Protein AF-0000000069440715 (afdb_homodimer)

Sequence (664 aa):
MPESIRWGIVGPGRIAGNVARDFPLTPRAELAAVASRSLPRAQDFAGAHQIPRAYGSYRELLADPDIDAVYIATPHPQHRQTAIAALTAGKAILVEKTFTATVSGAQEVIDIARARGVFAMEAMWTRFQPAIVAAKDLVDDGAIGEVRQVQADLGVDRPFDREDRLFNPALGGGALLDLGVYVVSLAQYFLGDPAAVVAHGSLFPTGVDAEAGLLLRYDDGRTATLLCSLLHHTPGQARIFGTEGWIDILPRFHHPREIVLHRKGAAPEPMVRPPVGGGYSHELAEVTECLLNGRAQSSVMPLADTLAVQRVLNTACEQLGVDHTEDPADLDMPESIRWGIVGPGRIAGNVARDFPLTPRAELAAVASRSLPRAQDFAGAHQIPRAYGSYRELLADPDIDAVYIATPHPQHRQTAIAALTAGKAILVEKTFTATVSGAQEVIDIARARGVFAMEAMWTRFQPAIVAAKDLVDDGAIGEVRQVQADLGVDRPFDREDRLFNPALGGGALLDLGVYVVSLAQYFLGDPAAVVAHGSLFPTGVDAEAGLLLRYDDGRTATLLCSLLHHTPGQARIFGTEGWIDILPRFHHPREIVLHRKG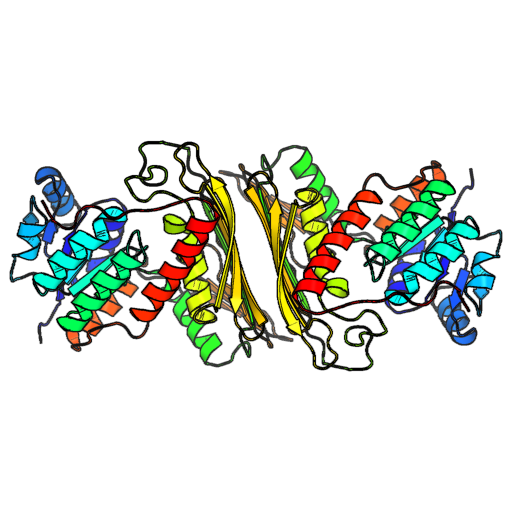AAPEPMVRPPVGGGYSHELAEVTECLLNGRAQSSVMPLADTLAVQRVLNTACEQLGVDHTEDPADLD

Organism: Mycobacteroides abscessus (strain ATCC 19977 / DSM 44196 / CCUG 20993 / CIP 104536 / JCM 13569 / NCTC 13031 / TMC 1543 / L948) (NCBI:txid561007)

Radius of gyration: 28.81 Å; Cα contacts (8 Å, |Δi|>4): 1707; chains: 2; bounding box: 45×90×58 Å

Secondary structure (DSSP, 8-state):
--SSEEEEEES-SHHHHHHHTTGGGSTTEEEEEEE-SSHHHHHHHHHHHT-SEEESSHHHHHH-TT--EEEE-S-HHHHHHHHHHHHHTT-EEEEESS--SSHHHHHHHHHHHHHHT--EEEE-GGGGSHHHHHHHHHHHTTTTSSEEEEEEEEE------TTSTTT-GGGT-SHIIIIIHHHHHHHHHHH-S-SEEEEEEEE-TTSSEEEEEEEEE-TTS-EEEEEEESSS-----EEEEETTEEEEEPSSTTS-SEEEEEETTS--EEEE-PPSTTTTHHHHHHHHHHHHTT-SS-SSS-HHHHHHHHHHHHHHHHHTT----PPPSS--/--SSEEEEEES-SHHHHHHHTTGGGSTTEEEEEEE-SSHHHHHHHHHHHT-SEEESSHHHHHH-TT--EEEE-S-HHHHHHHHHHHHHTT-EEEEESS--SSHHHHHHHHHHHHHHT--EEEE-GGGGSHHHHHHHHHHHTTTTSSEEEEEEEEE------TTSTTT-GGGT-SHIIIIIHHHHHHHHHHH-S-SEEEEEEEE-TTSSEEEEEEEEE-TTS-EEEEEEESSS-----EEEEETTEEEEEPSSTTS-SEEEEEETTS--EEEE-PPSTTTTHHHHHHHHHHHHTT-SS-SSS-HHHHHHHHHHHHHHHHHHT----PPPSS--

Structure (mmCIF, N/CA/C/O backbone):
data_AF-0000000069440715-model_v1
#
loop_
_entity.id
_entity.type
_entity.pdbx_description
1 polymer Oxidoreductase
#
loop_
_atom_site.group_PDB
_atom_site.id
_atom_site.type_symbol
_atom_site.label_atom_id
_atom_site.label_alt_id
_atom_site.label_comp_id
_atom_site.label_asym_id
_atom_site.label_entity_id
_atom_site.label_seq_id
_atom_site.pdbx_PDB_ins_code
_atom_site.Cartn_x
_atom_site.Cartn_y
_atom_site.Cartn_z
_atom_site.occupancy
_atom_site.B_iso_or_equiv
_atom_site.auth_seq_id
_atom_site.auth_comp_id
_atom_site.auth_asym_id
_atom_site.auth_atom_id
_atom_site.pdbx_PDB_model_num
ATOM 1 N N . MET A 1 1 ? 17.703 -36.906 -25.516 1 56.72 1 MET A N 1
ATOM 2 C CA . MET A 1 1 ? 16.719 -36.031 -24.875 1 56.72 1 MET A CA 1
ATOM 3 C C . MET A 1 1 ? 15.461 -35.906 -25.734 1 56.72 1 MET A C 1
ATOM 5 O O . MET A 1 1 ? 15.547 -35.969 -26.969 1 56.72 1 MET A O 1
ATOM 9 N N . PRO A 1 2 ? 14.289 -36.188 -25.062 1 71.25 2 PRO A N 1
ATOM 10 C CA . PRO A 1 2 ? 13.102 -36.125 -25.922 1 71.25 2 PRO A CA 1
ATOM 11 C C . PRO A 1 2 ? 13 -34.812 -26.703 1 71.25 2 PRO A C 1
ATOM 13 O O . PRO A 1 2 ? 13.57 -33.812 -26.297 1 71.25 2 PRO A O 1
ATOM 16 N N . GLU A 1 3 ? 12.461 -34.875 -27.844 1 87.69 3 GLU A N 1
ATOM 17 C CA . GLU A 1 3 ? 12.266 -33.719 -28.734 1 87.69 3 GLU A CA 1
ATOM 18 C C . GLU A 1 3 ? 11.227 -32.781 -28.156 1 87.69 3 GLU A C 1
ATOM 20 O O . GLU A 1 3 ? 11.297 -31.562 -28.391 1 87.69 3 GLU A O 1
ATOM 25 N N . SER A 1 4 ? 10.352 -33.344 -27.391 1 95.31 4 SER A N 1
ATOM 26 C CA . SER A 1 4 ? 9.281 -32.562 -26.766 1 95.31 4 SER A CA 1
ATOM 27 C C . SER A 1 4 ? 8.914 -33.125 -25.406 1 95.31 4 SER A C 1
ATOM 29 O O . SER A 1 4 ? 9.289 -34.281 -25.078 1 95.31 4 SER A O 1
ATOM 31 N N . ILE A 1 5 ? 8.391 -32.344 -24.594 1 98.31 5 ILE A N 1
ATOM 32 C CA . ILE A 1 5 ? 7.867 -32.812 -23.312 1 98.31 5 ILE A CA 1
ATOM 33 C C . ILE A 1 5 ? 6.371 -33.062 -23.422 1 98.31 5 ILE A C 1
ATOM 35 O O . ILE A 1 5 ? 5.609 -32.219 -23.875 1 98.31 5 ILE A O 1
ATOM 39 N N . ARG A 1 6 ? 5.918 -34.25 -23.094 1 98.5 6 ARG A N 1
ATOM 40 C CA . ARG A 1 6 ? 4.508 -34.625 -23.125 1 98.5 6 ARG A CA 1
ATOM 41 C C . ARG A 1 6 ? 3.848 -34.375 -21.781 1 98.5 6 ARG A C 1
ATOM 43 O O . ARG A 1 6 ? 4.219 -34.969 -20.766 1 98.5 6 ARG A O 1
ATOM 50 N N . TRP A 1 7 ? 2.869 -33.5 -21.844 1 98.75 7 TRP A N 1
ATOM 51 C CA . TRP A 1 7 ? 2.227 -33 -20.625 1 98.75 7 TRP A CA 1
ATOM 52 C C . TRP A 1 7 ? 0.887 -33.688 -20.406 1 98.75 7 TRP A C 1
ATOM 54 O O . TRP A 1 7 ? 0.164 -34 -21.359 1 98.75 7 TRP A O 1
ATOM 64 N N . GLY A 1 8 ? 0.579 -33.906 -19.141 1 98.75 8 GLY A N 1
ATOM 65 C CA . GLY A 1 8 ? -0.774 -34.219 -18.703 1 98.75 8 GLY A CA 1
ATOM 66 C C . GLY A 1 8 ? -1.358 -33.125 -17.812 1 98.75 8 GLY A C 1
ATOM 67 O O . GLY A 1 8 ? -0.623 -32.438 -17.094 1 98.75 8 GLY A O 1
ATOM 68 N N . ILE A 1 9 ? -2.676 -32.969 -17.797 1 98.75 9 ILE A N 1
ATOM 69 C CA . ILE A 1 9 ? -3.379 -32.062 -16.891 1 98.75 9 ILE A CA 1
ATOM 70 C C . ILE A 1 9 ? -4.191 -32.875 -15.875 1 98.75 9 ILE A C 1
ATOM 72 O O . ILE A 1 9 ? -4.91 -33.812 -16.25 1 98.75 9 ILE A O 1
ATOM 76 N N . VAL A 1 10 ? -3.971 -32.5 -14.648 1 97.5 10 VAL A N 1
ATOM 77 C CA . VAL A 1 10 ? -4.785 -33.031 -13.562 1 97.5 10 VAL A CA 1
ATOM 78 C C . VAL A 1 10 ? -5.707 -31.953 -13.023 1 97.5 10 VAL A C 1
ATOM 80 O O . VAL A 1 10 ? -5.238 -30.922 -12.547 1 97.5 10 VAL A O 1
ATOM 83 N N . GLY A 1 11 ? -7.047 -32.188 -13 1 95.12 11 GLY A N 1
ATOM 84 C CA . GLY A 1 11 ? -8.008 -31.188 -12.57 1 95.12 11 GLY A CA 1
ATOM 85 C C . GLY A 1 11 ? -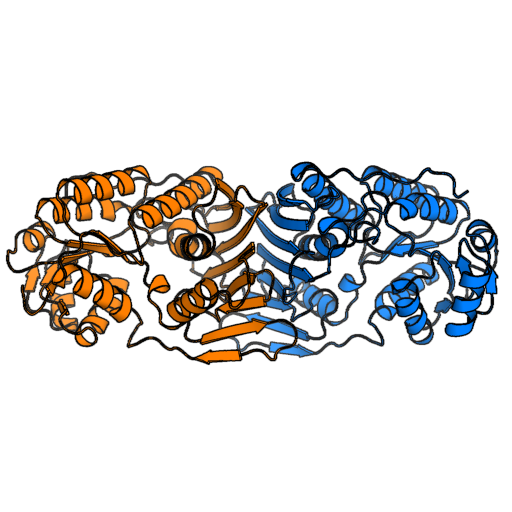8.422 -30.234 -13.68 1 95.12 11 GLY A C 1
ATOM 86 O O . GLY A 1 11 ? -8.047 -29.062 -13.68 1 95.12 11 GLY A O 1
ATOM 87 N N . PRO A 1 12 ? -9.305 -30.719 -14.617 1 95.06 12 PRO A N 1
ATOM 88 C CA . PRO A 1 12 ? -9.664 -29.938 -15.812 1 95.06 12 PRO A CA 1
ATOM 89 C C . PRO A 1 12 ? -10.734 -28.891 -15.531 1 95.06 12 PRO A C 1
ATOM 91 O O . PRO A 1 12 ? -11.805 -28.906 -16.141 1 95.06 12 PRO A O 1
ATOM 94 N N . GLY A 1 13 ? -10.352 -27.891 -14.727 1 93 13 GLY A N 1
ATOM 95 C CA . GLY A 1 13 ? -11.219 -26.75 -14.438 1 93 13 GLY A CA 1
ATOM 96 C C . GLY A 1 13 ? -10.953 -25.547 -15.312 1 93 13 GLY A C 1
ATOM 97 O O . GLY A 1 13 ? -10.375 -25.688 -16.391 1 93 13 GLY A O 1
ATOM 98 N N . ARG A 1 14 ? -11.516 -24.469 -14.945 1 91.88 14 ARG A N 1
ATOM 99 C CA . ARG A 1 14 ? -11.453 -23.234 -15.719 1 91.88 14 ARG A CA 1
ATOM 100 C C . ARG A 1 14 ? -10.016 -22.844 -16 1 91.88 14 ARG A C 1
ATOM 102 O O . ARG A 1 14 ? -9.648 -22.578 -17.156 1 91.88 14 ARG A O 1
ATOM 109 N N . ILE A 1 15 ? -9.203 -22.797 -14.977 1 95.31 15 ILE A N 1
ATOM 110 C CA . ILE A 1 15 ? -7.82 -22.375 -15.148 1 95.31 15 ILE A CA 1
ATOM 111 C C . ILE A 1 15 ? -7.086 -23.359 -16.047 1 95.31 15 ILE A C 1
ATOM 113 O O . ILE A 1 15 ? -6.246 -22.969 -16.859 1 95.31 15 ILE A O 1
ATOM 117 N N . ALA A 1 16 ? -7.355 -24.625 -15.875 1 97.56 16 ALA A N 1
ATOM 118 C CA . ALA A 1 16 ? -6.77 -25.641 -16.75 1 97.56 16 ALA A CA 1
ATOM 119 C C . ALA A 1 16 ? -7.117 -25.391 -18.203 1 97.56 16 ALA A C 1
ATOM 121 O O . ALA A 1 16 ? -6.289 -25.609 -19.094 1 97.56 16 ALA A O 1
ATOM 122 N N . GLY A 1 17 ? -8.383 -24.984 -18.438 1 97.88 17 GLY A N 1
ATOM 123 C CA . GLY A 1 17 ? -8.781 -24.625 -19.781 1 97.88 17 GLY A CA 1
ATOM 124 C C . GLY A 1 17 ? -7.961 -23.5 -20.359 1 97.88 17 GLY A C 1
ATOM 125 O O . GLY A 1 17 ? -7.535 -23.562 -21.516 1 97.88 17 GLY A O 1
ATOM 126 N N . ASN A 1 18 ? -7.723 -22.469 -19.578 1 97.56 18 ASN A N 1
ATOM 127 C CA . ASN A 1 18 ? -6.898 -21.344 -20 1 97.56 18 ASN A CA 1
ATOM 128 C C . ASN A 1 18 ? -5.477 -21.781 -20.344 1 97.56 18 ASN A C 1
ATOM 130 O O . ASN A 1 18 ? -4.918 -21.375 -21.359 1 97.56 18 ASN A O 1
ATOM 134 N N . VAL A 1 19 ? -4.949 -22.641 -19.531 1 98.44 19 VAL A N 1
ATOM 135 C CA . VAL A 1 19 ? -3.586 -23.125 -19.719 1 98.44 19 VAL A CA 1
ATOM 136 C C . VAL A 1 19 ? -3.514 -24.016 -20.953 1 98.44 19 VAL A C 1
ATOM 138 O O . VAL A 1 19 ? -2.578 -23.906 -21.75 1 98.44 19 VAL A O 1
ATOM 141 N N . ALA A 1 20 ? -4.5 -24.859 -21.125 1 98.56 20 ALA A N 1
ATOM 142 C CA . ALA A 1 20 ? -4.547 -25.75 -22.281 1 98.56 20 ALA A CA 1
ATOM 143 C C . ALA A 1 20 ? -4.484 -24.969 -23.594 1 98.56 20 ALA A C 1
ATOM 145 O O . ALA A 1 20 ? -3.814 -25.391 -24.531 1 98.56 20 ALA A O 1
ATOM 146 N N . ARG A 1 21 ? -5.082 -23.844 -23.609 1 98.19 21 ARG A N 1
ATOM 147 C CA . ARG A 1 21 ? -5.164 -23.047 -24.812 1 98.19 21 ARG A CA 1
ATOM 148 C C . ARG A 1 21 ? -3.797 -22.469 -25.188 1 98.19 21 ARG A C 1
ATOM 150 O O . ARG A 1 21 ? -3.578 -22.078 -26.328 1 98.19 21 ARG A O 1
ATOM 157 N N . ASP A 1 22 ? -2.869 -22.484 -24.219 1 98.12 22 ASP A N 1
ATOM 158 C CA . ASP A 1 22 ? -1.569 -21.859 -24.469 1 98.12 22 ASP A CA 1
ATOM 159 C C . ASP A 1 22 ? -0.527 -22.922 -24.844 1 98.12 22 ASP A C 1
ATOM 161 O O . ASP A 1 22 ? 0.582 -22.578 -25.266 1 98.12 22 ASP A O 1
ATOM 165 N N . PHE A 1 23 ? -0.828 -24.234 -24.781 1 97.88 23 PHE A N 1
ATOM 166 C CA . PHE A 1 23 ? 0.128 -25.281 -25.094 1 97.88 23 PHE A CA 1
ATOM 167 C C . PHE A 1 23 ? 0.566 -25.188 -26.562 1 97.88 23 PHE A C 1
ATOM 169 O O . PHE A 1 23 ? 1.758 -25.281 -26.859 1 97.88 23 PHE A O 1
ATOM 176 N N . PRO A 1 24 ? -0.39 -24.891 -27.5 1 97.31 24 PRO A N 1
ATOM 177 C CA . PRO A 1 24 ? 0.028 -24.781 -28.891 1 97.31 24 PRO A CA 1
ATOM 178 C C . PRO A 1 24 ? 1.002 -23.625 -29.125 1 97.31 24 PRO A C 1
ATOM 180 O O . PRO A 1 24 ? 1.698 -23.594 -30.156 1 97.31 24 PRO A O 1
ATOM 183 N N . LEU A 1 25 ? 1.066 -22.719 -28.188 1 97.94 25 LEU A N 1
ATOM 184 C CA . LEU A 1 25 ? 1.924 -21.547 -28.312 1 97.94 25 LEU A CA 1
ATOM 185 C C . LEU A 1 25 ? 3.277 -21.781 -27.656 1 97.94 25 LEU A C 1
ATOM 187 O O . LEU A 1 25 ? 4.148 -20.906 -27.672 1 97.94 25 LEU A O 1
ATOM 191 N N . THR A 1 26 ? 3.457 -22.969 -27.094 1 97.62 26 THR A N 1
ATOM 192 C CA . THR A 1 26 ? 4.676 -23.297 -26.359 1 97.62 26 THR A CA 1
ATOM 193 C C . THR A 1 26 ? 5.48 -24.359 -27.109 1 97.62 26 THR A C 1
ATOM 195 O O . THR A 1 26 ? 5.18 -25.547 -27.016 1 97.62 26 THR A O 1
ATOM 198 N N . PRO A 1 27 ? 6.523 -23.875 -27.75 1 96.12 27 PRO A N 1
ATOM 199 C CA . PRO A 1 27 ? 7.328 -24.844 -28.5 1 96.12 27 PRO A CA 1
ATOM 200 C C . PRO A 1 27 ? 7.809 -26.016 -27.641 1 96.12 27 PRO A C 1
ATOM 202 O O . PRO A 1 27 ? 8.195 -25.812 -26.484 1 96.12 27 PRO A O 1
ATOM 205 N N . ARG A 1 28 ? 7.723 -27.203 -28.125 1 97.62 28 ARG A N 1
ATOM 206 C CA . ARG A 1 28 ? 8.258 -28.438 -27.562 1 97.62 28 ARG A CA 1
ATOM 207 C C . ARG A 1 28 ? 7.465 -28.859 -26.328 1 97.62 28 ARG A C 1
ATOM 209 O O . ARG A 1 28 ? 7.945 -29.656 -25.516 1 97.62 28 ARG A O 1
ATOM 216 N N . ALA A 1 29 ? 6.328 -28.297 -26.094 1 98.19 29 ALA A N 1
ATOM 217 C CA . ALA A 1 29 ? 5.375 -28.75 -25.078 1 98.19 29 ALA A CA 1
ATOM 218 C C . ALA A 1 29 ? 4.145 -29.375 -25.734 1 98.19 29 ALA A C 1
ATOM 220 O O . ALA A 1 29 ? 3.408 -28.688 -26.453 1 98.19 29 ALA A O 1
ATOM 221 N N . GLU A 1 30 ? 3.902 -30.562 -25.469 1 97.69 30 GLU A N 1
ATOM 222 C CA . GLU A 1 30 ? 2.773 -31.266 -26.062 1 97.69 30 GLU A CA 1
ATOM 223 C C . GLU A 1 30 ? 1.769 -31.703 -25 1 97.69 30 GLU A C 1
ATOM 225 O O . GLU A 1 30 ? 2.113 -32.438 -24.078 1 97.69 30 GLU A O 1
ATOM 230 N N . LEU A 1 31 ? 0.561 -31.219 -25.141 1 98.5 31 LEU A N 1
ATOM 231 C CA . LEU A 1 31 ? -0.492 -31.688 -24.234 1 98.5 31 LEU A CA 1
ATOM 232 C C . LEU A 1 31 ? -1.052 -33.031 -24.703 1 98.5 31 LEU A C 1
ATOM 234 O O . LEU A 1 31 ? -1.778 -33.094 -25.688 1 98.5 31 LEU A O 1
ATOM 238 N N . ALA A 1 32 ? -0.77 -34.062 -23.922 1 98.31 32 ALA A N 1
ATOM 239 C CA . ALA A 1 32 ? -0.998 -35.406 -24.422 1 98.31 32 ALA A CA 1
ATOM 240 C C . ALA A 1 32 ? -2.178 -36.062 -23.703 1 98.31 32 ALA A C 1
ATOM 242 O O . ALA A 1 32 ? -2.781 -37 -24.234 1 98.31 32 ALA A O 1
ATOM 243 N N . ALA A 1 33 ? -2.463 -35.562 -22.516 1 98.69 33 ALA A N 1
ATOM 244 C CA . ALA A 1 33 ? -3.484 -36.25 -21.75 1 98.69 33 ALA A CA 1
ATOM 245 C C . ALA A 1 33 ? -4.137 -35.344 -20.734 1 98.69 33 ALA A C 1
ATOM 247 O O . ALA A 1 33 ? -3.578 -34.281 -20.375 1 98.69 33 ALA A O 1
ATOM 248 N N . VAL A 1 34 ? -5.352 -35.688 -20.312 1 98.75 34 VAL A N 1
ATOM 249 C CA . VAL A 1 34 ? -6.066 -35.031 -19.234 1 98.75 34 VAL A CA 1
ATOM 250 C C . VAL A 1 34 ? -6.773 -36.062 -18.359 1 98.75 34 VAL A C 1
ATOM 252 O O . VAL A 1 34 ? -7.219 -37.094 -18.844 1 98.75 34 VAL A O 1
ATOM 255 N N . ALA A 1 35 ? -6.816 -35.781 -17.078 1 98.19 35 ALA A N 1
ATOM 256 C CA . ALA A 1 35 ? -7.504 -36.688 -16.156 1 98.19 35 ALA A CA 1
ATOM 257 C C . ALA A 1 35 ? -8.477 -35.906 -15.266 1 98.19 35 ALA A C 1
ATOM 259 O O . ALA A 1 35 ? -8.203 -34.75 -14.875 1 98.19 35 ALA A O 1
ATOM 260 N N . SER A 1 36 ? -9.562 -36.5 -14.953 1 96.31 36 SER A N 1
ATOM 261 C CA . SER A 1 36 ? -10.562 -36.094 -13.977 1 96.31 36 SER A CA 1
ATOM 262 C C . SER A 1 36 ? -11.062 -37.281 -13.156 1 96.31 36 SER A C 1
ATOM 264 O O . SER A 1 36 ? -10.812 -38.406 -13.508 1 96.31 36 SER A O 1
ATOM 266 N N . ARG A 1 37 ? -11.719 -36.875 -12.023 1 91.88 37 ARG A N 1
ATOM 267 C CA . ARG A 1 37 ? -12.359 -37.938 -11.258 1 91.88 37 ARG A CA 1
ATOM 268 C C . ARG A 1 37 ? -13.57 -38.5 -12 1 91.88 37 ARG A C 1
ATOM 270 O O . ARG A 1 37 ? -14.039 -39.594 -11.695 1 91.88 37 ARG A O 1
ATOM 277 N N . SER A 1 38 ? -14 -37.719 -12.961 1 94.94 38 SER A N 1
ATOM 278 C CA . SER A 1 38 ? -15.094 -38.094 -13.852 1 94.94 38 SER A CA 1
ATOM 279 C C . SER A 1 38 ? -14.609 -38.281 -15.281 1 94.94 38 SER A C 1
ATOM 281 O O . SER A 1 38 ? -14.227 -37.281 -15.938 1 94.94 38 SER A O 1
ATOM 283 N N . LEU A 1 39 ? -14.734 -39.562 -15.812 1 96.94 39 LEU A N 1
ATOM 284 C CA . LEU A 1 39 ? -14.266 -39.812 -17.172 1 96.94 39 LEU A CA 1
ATOM 285 C C . LEU A 1 39 ? -15.008 -38.938 -18.172 1 96.94 39 LEU A C 1
ATOM 287 O O . LEU A 1 39 ? -14.391 -38.375 -19.062 1 96.94 39 LEU A O 1
ATOM 291 N N . PRO A 1 40 ? -16.312 -38.75 -18.016 1 97.88 40 PRO A N 1
ATOM 292 C CA . PRO A 1 40 ? -17 -37.875 -18.969 1 97.88 40 PRO A CA 1
ATOM 293 C C . PRO A 1 40 ? -16.453 -36.469 -1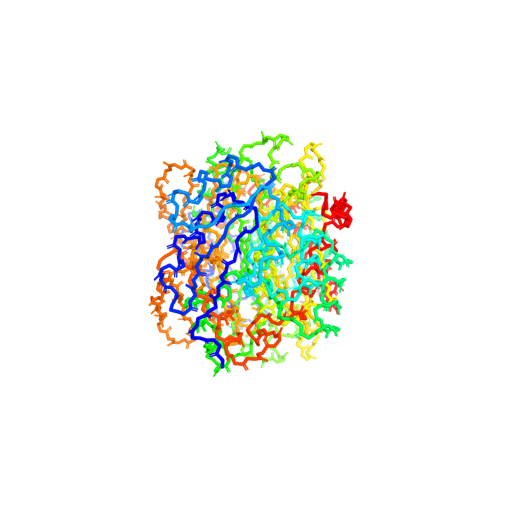8.953 1 97.88 40 PRO A C 1
ATOM 295 O O . PRO A 1 40 ? -16.312 -35.844 -20.016 1 97.88 40 PRO A O 1
ATOM 298 N N . ARG A 1 41 ? -16.141 -35.969 -17.797 1 96.94 41 ARG A N 1
ATOM 299 C CA . ARG A 1 41 ? -15.586 -34.625 -17.688 1 96.94 41 ARG A CA 1
ATOM 300 C C . ARG A 1 41 ? -14.227 -34.562 -18.359 1 96.94 41 ARG A C 1
ATOM 302 O O . ARG A 1 41 ? -13.93 -33.562 -19.047 1 96.94 41 ARG A O 1
ATOM 309 N N . ALA A 1 42 ? -13.422 -35.562 -18.141 1 98.19 42 ALA A N 1
ATOM 310 C CA . ALA A 1 42 ? -12.117 -35.625 -18.797 1 98.19 42 ALA A CA 1
ATOM 311 C C . ALA A 1 42 ? -12.258 -35.656 -20.312 1 98.19 42 ALA A C 1
ATOM 313 O O . ALA A 1 42 ? -11.523 -34.969 -21.031 1 98.19 42 ALA A O 1
ATOM 314 N N . GLN A 1 43 ? -13.18 -36.438 -20.75 1 98.44 43 GLN A N 1
ATOM 315 C CA . GLN A 1 43 ? -13.398 -36.594 -22.188 1 98.44 43 GLN A CA 1
ATOM 316 C C . GLN A 1 43 ? -13.922 -35.281 -22.797 1 98.44 43 GLN A C 1
ATOM 318 O O . GLN A 1 43 ? -13.508 -34.906 -23.891 1 98.44 43 GLN A O 1
ATOM 323 N N . ASP A 1 44 ? -14.82 -34.656 -22.125 1 98.38 44 ASP A N 1
ATOM 324 C CA . ASP A 1 44 ? -15.328 -33.375 -22.578 1 98.38 44 ASP A CA 1
ATOM 325 C C . ASP A 1 44 ? -14.188 -32.375 -22.719 1 98.38 44 ASP A C 1
ATOM 327 O O . ASP A 1 44 ? -14.109 -31.656 -23.734 1 98.38 44 ASP A O 1
ATOM 331 N N . PHE A 1 45 ? -13.391 -32.344 -21.719 1 98.31 45 PHE A N 1
ATOM 332 C CA . PHE A 1 45 ? -12.25 -31.438 -21.719 1 98.31 45 PHE A CA 1
ATOM 333 C C . PHE A 1 45 ? -11.281 -31.797 -22.844 1 98.31 45 PHE A C 1
ATOM 335 O O . PHE A 1 45 ? -10.797 -30.906 -23.547 1 98.31 45 PHE A O 1
ATOM 342 N N . ALA A 1 46 ? -10.977 -33.031 -23 1 98.5 46 ALA A N 1
ATOM 343 C CA . ALA A 1 46 ? -10.086 -33.5 -24.062 1 98.5 46 ALA A CA 1
ATOM 344 C C . ALA A 1 46 ? -10.617 -33.125 -25.438 1 98.5 46 ALA A C 1
ATOM 346 O O . ALA A 1 46 ? -9.859 -32.688 -26.312 1 98.5 46 ALA A O 1
ATOM 347 N N . GLY A 1 47 ? -11.859 -33.281 -25.609 1 98.19 47 GLY A N 1
ATOM 348 C CA . GLY A 1 47 ? -12.484 -32.875 -26.875 1 98.19 47 GLY A CA 1
ATOM 349 C C . GLY A 1 47 ? -12.375 -31.406 -27.156 1 98.19 47 GLY A C 1
ATOM 350 O O . GLY A 1 47 ? -12.023 -31 -28.266 1 98.19 47 GLY A O 1
ATOM 351 N N . ALA A 1 48 ? -12.648 -30.625 -26.156 1 98 48 ALA A N 1
ATOM 352 C CA . ALA A 1 48 ? -12.656 -29.172 -26.297 1 98 48 ALA A CA 1
ATOM 353 C C . ALA A 1 48 ? -11.266 -28.641 -26.641 1 98 48 ALA A C 1
ATOM 355 O O . ALA A 1 48 ? -11.141 -27.625 -27.328 1 98 48 ALA A O 1
ATOM 356 N N . HIS A 1 49 ? -10.211 -29.391 -26.203 1 98.12 49 HIS A N 1
ATOM 357 C CA . HIS A 1 49 ? -8.859 -28.859 -26.359 1 98.12 49 HIS A CA 1
ATOM 358 C C . HIS A 1 49 ? -8.023 -29.781 -27.25 1 98.12 49 HIS A C 1
ATOM 360 O O . HIS A 1 49 ? -6.801 -29.609 -27.328 1 98.12 49 HIS A O 1
ATOM 366 N N . GLN A 1 50 ? -8.641 -30.766 -27.859 1 97.44 50 GLN A N 1
ATOM 367 C CA . GLN A 1 50 ? -8.016 -31.688 -28.797 1 97.44 50 GLN A CA 1
ATOM 368 C C . GLN A 1 50 ? -6.852 -32.438 -28.156 1 97.44 50 GLN A C 1
ATOM 370 O O . GLN A 1 50 ? -5.754 -32.5 -28.719 1 97.44 50 GLN A O 1
ATOM 375 N N . ILE A 1 51 ? -7.094 -32.938 -26.984 1 98.44 51 ILE A N 1
ATOM 376 C CA . ILE A 1 51 ? -6.133 -33.75 -26.25 1 98.44 51 ILE A CA 1
ATOM 377 C C . ILE A 1 51 ? -6.344 -35.219 -26.562 1 98.44 51 ILE A C 1
ATOM 379 O O . ILE A 1 51 ? -7.457 -35.75 -26.453 1 98.44 51 ILE A O 1
ATOM 383 N N . PRO A 1 52 ? -5.371 -35.938 -26.969 1 98 52 PRO A N 1
ATOM 384 C CA . PRO A 1 52 ? -5.504 -37.281 -27.5 1 98 52 PRO A CA 1
ATOM 385 C C . PRO A 1 52 ? -6.023 -38.281 -26.469 1 98 52 PRO A C 1
ATOM 387 O O . PRO A 1 52 ? -6.699 -39.25 -26.828 1 98 52 PRO A O 1
ATOM 390 N N . ARG A 1 53 ? -5.695 -38.094 -25.156 1 98.5 53 ARG A N 1
ATOM 391 C CA . ARG A 1 53 ? -6.031 -39.094 -24.156 1 98.5 53 ARG A CA 1
ATOM 392 C C . ARG A 1 53 ? -6.777 -38.469 -22.984 1 98.5 53 ARG A C 1
ATOM 394 O O . ARG A 1 53 ? -6.445 -37.375 -22.547 1 98.5 53 ARG A O 1
ATOM 401 N N . ALA A 1 54 ? -7.789 -39.156 -22.531 1 98.56 54 ALA A N 1
ATOM 402 C CA . ALA A 1 54 ? -8.562 -38.781 -21.359 1 98.56 54 ALA A CA 1
ATOM 403 C C . ALA A 1 54 ? -8.672 -39.938 -20.375 1 98.56 54 ALA A C 1
ATOM 405 O O . ALA A 1 54 ? -8.953 -41.094 -20.781 1 98.56 54 ALA A O 1
ATOM 406 N N . TYR A 1 55 ? -8.398 -39.656 -19.172 1 98.25 55 TYR A N 1
ATOM 407 C CA . TYR A 1 55 ? -8.445 -40.656 -18.141 1 98.25 55 TYR A CA 1
ATOM 408 C C . TYR A 1 55 ? -9.492 -40.344 -17.078 1 98.25 55 TYR A C 1
ATOM 410 O O . TYR A 1 55 ? -9.68 -39.188 -16.719 1 98.25 55 TYR A O 1
ATOM 418 N N . GLY A 1 56 ? -10.094 -41.375 -16.5 1 96.19 56 GLY A N 1
ATOM 419 C CA . GLY A 1 56 ? -11.109 -41.188 -15.477 1 96.19 56 GLY A CA 1
ATOM 420 C C . GLY A 1 56 ? -10.539 -41.219 -14.07 1 96.19 56 GLY A C 1
ATOM 421 O O . GLY A 1 56 ? -11.289 -41.281 -13.094 1 96.19 56 GLY A O 1
ATOM 422 N N . SER A 1 57 ? -9.25 -41.281 -14.016 1 95.38 57 SER A N 1
ATOM 423 C CA . SER A 1 57 ? -8.578 -41.188 -12.727 1 95.38 57 SER A CA 1
ATOM 424 C C . SER A 1 57 ? -7.191 -40.562 -12.867 1 95.38 57 SER A C 1
ATOM 426 O O . SER A 1 57 ? -6.531 -40.75 -13.891 1 95.38 57 SER A O 1
ATOM 428 N N . TYR A 1 58 ? -6.758 -39.906 -11.781 1 96.44 58 TYR A N 1
ATOM 429 C CA . TYR A 1 58 ? -5.434 -39.312 -11.766 1 96.44 58 TYR A CA 1
ATOM 430 C C . TYR A 1 58 ? -4.34 -40.375 -11.797 1 96.44 58 TYR A C 1
ATOM 432 O O . TYR A 1 58 ? -3.316 -40.188 -12.461 1 96.44 58 TYR A O 1
ATOM 440 N N . ARG A 1 59 ? -4.602 -41.469 -11.211 1 95.81 59 ARG A N 1
ATOM 441 C CA . ARG A 1 59 ? -3.641 -42.562 -11.148 1 95.81 59 ARG A CA 1
ATOM 442 C C . ARG A 1 59 ? -3.354 -43.125 -12.547 1 95.81 59 ARG A C 1
ATOM 444 O O . ARG A 1 59 ? -2.211 -43.469 -12.859 1 95.81 59 ARG A O 1
ATOM 451 N N . GLU A 1 60 ? -4.438 -43.219 -13.312 1 96.88 60 GLU A N 1
ATOM 452 C CA . GLU A 1 60 ? -4.27 -43.75 -14.672 1 96.88 60 GLU A CA 1
ATOM 453 C C . GLU A 1 60 ? -3.363 -42.844 -15.492 1 96.88 60 GLU A C 1
ATOM 455 O O . GLU A 1 60 ? -2.5 -43.312 -16.234 1 96.88 60 GLU A O 1
ATOM 460 N N . LEU A 1 61 ? -3.582 -41.562 -15.367 1 97.94 61 LEU A N 1
ATOM 461 C CA . LEU A 1 61 ? -2.738 -40.625 -16.078 1 97.94 61 LEU A CA 1
ATOM 462 C C . LEU A 1 61 ? -1.289 -40.719 -15.617 1 97.94 61 LEU A C 1
ATOM 464 O O . LEU A 1 61 ? -0.371 -40.75 -16.438 1 97.94 61 LEU A O 1
ATOM 468 N N . LEU A 1 62 ? -1.047 -40.844 -14.328 1 97.88 62 LEU A N 1
ATOM 469 C CA . LEU A 1 62 ? 0.293 -40.844 -13.75 1 97.88 62 LEU A CA 1
ATOM 470 C C . LEU A 1 62 ? 1.022 -42.156 -14.102 1 97.88 62 LEU A C 1
ATOM 472 O O . LEU A 1 62 ? 2.256 -42.188 -14.102 1 97.88 62 LEU A O 1
ATOM 476 N N . ALA A 1 63 ? 0.26 -43.188 -14.453 1 97.62 63 ALA A N 1
ATOM 477 C CA . ALA A 1 63 ? 0.839 -44.469 -14.805 1 97.62 63 ALA A CA 1
ATOM 478 C C . ALA A 1 63 ? 1.239 -44.531 -16.281 1 97.62 63 ALA A C 1
ATOM 480 O O . ALA A 1 63 ? 1.945 -45.438 -16.703 1 97.62 63 ALA A O 1
ATOM 481 N N . ASP A 1 64 ? 0.762 -43.594 -17.031 1 98 64 ASP A N 1
ATOM 482 C CA . ASP A 1 64 ? 1.066 -43.562 -18.453 1 98 64 ASP A CA 1
ATOM 483 C C . ASP A 1 64 ? 2.541 -43.25 -18.703 1 98 64 ASP A C 1
ATOM 485 O O . ASP A 1 64 ? 3.004 -42.156 -18.391 1 98 64 ASP A O 1
ATOM 489 N N . PRO A 1 65 ? 3.281 -44.156 -19.312 1 97 65 PRO A N 1
ATOM 490 C CA . PRO A 1 65 ? 4.719 -43.938 -19.484 1 97 65 PRO A CA 1
ATOM 491 C C . PRO A 1 65 ? 5.031 -42.844 -20.516 1 97 65 PRO A C 1
ATOM 493 O O . PRO A 1 65 ? 6.172 -42.375 -20.594 1 97 65 PRO A O 1
ATOM 496 N N . ASP A 1 66 ? 4.008 -42.406 -21.219 1 96.69 66 ASP A N 1
ATOM 497 C CA . ASP A 1 66 ? 4.23 -41.406 -22.266 1 96.69 66 ASP A CA 1
ATOM 498 C C . ASP A 1 66 ? 4.012 -40 -21.75 1 96.69 66 ASP A C 1
ATOM 500 O O . ASP A 1 66 ? 4.051 -39.031 -22.516 1 96.69 66 ASP A O 1
ATOM 504 N N . ILE A 1 67 ? 3.725 -39.844 -20.484 1 98.25 67 ILE A N 1
ATOM 505 C CA . ILE A 1 67 ? 3.582 -38.531 -19.875 1 98.25 67 ILE A CA 1
ATOM 506 C C . ILE A 1 67 ? 4.852 -38.188 -19.109 1 98.25 67 ILE A C 1
ATOM 508 O O . ILE A 1 67 ? 5.289 -38.938 -18.234 1 98.25 67 ILE A O 1
ATOM 512 N N . ASP A 1 68 ? 5.453 -37.062 -19.422 1 98.31 68 ASP A N 1
ATOM 513 C CA . ASP A 1 68 ? 6.703 -36.625 -18.812 1 98.31 68 ASP A CA 1
ATOM 514 C C . ASP A 1 68 ? 6.441 -35.656 -17.641 1 98.31 68 ASP A C 1
ATOM 516 O O . ASP A 1 68 ? 7.16 -35.688 -16.641 1 98.31 68 ASP A O 1
ATOM 520 N N . ALA A 1 69 ? 5.469 -34.812 -17.766 1 98.75 69 ALA A N 1
ATOM 521 C CA . ALA A 1 69 ? 5.164 -33.75 -16.797 1 98.75 69 ALA A CA 1
ATOM 522 C C . ALA A 1 69 ? 3.658 -33.594 -16.609 1 98.75 69 ALA A C 1
ATOM 524 O O . ALA A 1 69 ? 2.881 -33.875 -17.516 1 98.75 69 ALA A O 1
ATOM 525 N N . VAL A 1 70 ? 3.297 -33.156 -15.453 1 98.75 70 VAL A N 1
ATOM 526 C CA . VAL A 1 70 ? 1.875 -32.969 -15.18 1 98.75 70 VAL A CA 1
ATOM 527 C C . VAL A 1 70 ? 1.625 -31.562 -14.633 1 98.75 70 VAL A C 1
ATOM 529 O O . VAL A 1 70 ? 2.371 -31.078 -13.773 1 98.75 70 VAL A O 1
ATOM 532 N N . TYR A 1 71 ? 0.654 -30.875 -15.211 1 98.81 71 TYR A N 1
ATOM 533 C CA . TYR A 1 71 ? 0.085 -29.656 -14.664 1 98.81 71 TYR A CA 1
ATOM 534 C C . TYR A 1 71 ? -1.05 -29.969 -13.695 1 98.81 71 TYR A C 1
ATOM 536 O O . TYR A 1 71 ? -2.025 -30.625 -14.062 1 98.81 71 TYR A O 1
ATOM 544 N N . ILE A 1 72 ? -0.89 -29.484 -12.484 1 98.56 72 ILE A N 1
ATOM 545 C CA . ILE A 1 72 ? -1.849 -29.797 -11.43 1 98.56 72 ILE A CA 1
ATOM 546 C C . ILE A 1 72 ? -2.701 -28.578 -11.117 1 98.56 72 ILE A C 1
ATOM 548 O O . ILE A 1 72 ? -2.193 -27.562 -10.625 1 98.56 72 ILE A O 1
ATOM 552 N N . ALA A 1 73 ? -4.008 -28.703 -11.367 1 97.62 73 ALA A N 1
ATOM 553 C CA . ALA A 1 73 ? -4.922 -27.578 -11.227 1 97.62 73 ALA A CA 1
ATOM 554 C C . ALA A 1 73 ? -6.152 -27.969 -10.406 1 97.62 73 ALA A C 1
ATOM 556 O O . ALA A 1 73 ? -7.27 -27.547 -10.719 1 97.62 73 ALA A O 1
ATOM 557 N N . THR A 1 74 ? -6 -28.812 -9.438 1 95.38 74 THR A N 1
ATOM 558 C CA . THR A 1 74 ? -7.039 -29.172 -8.484 1 95.38 74 THR A CA 1
ATOM 559 C C . THR A 1 74 ? -7.195 -28.078 -7.426 1 95.38 74 THR A C 1
ATOM 561 O O . THR A 1 74 ? -6.441 -27.109 -7.418 1 95.38 74 THR A O 1
ATOM 564 N N . PRO A 1 75 ? -8.242 -28.203 -6.543 1 94.75 75 PRO A N 1
ATOM 565 C CA . PRO A 1 75 ? -8.32 -27.25 -5.422 1 94.75 75 PRO A CA 1
ATOM 566 C C . PRO A 1 75 ? -7.105 -27.344 -4.496 1 94.75 75 PRO A C 1
ATOM 568 O O . PRO A 1 75 ? -6.457 -28.391 -4.414 1 94.75 75 PRO A O 1
ATOM 571 N N . HIS A 1 76 ? -6.855 -26.328 -3.717 1 96.56 76 HIS A N 1
ATOM 572 C CA . HIS A 1 76 ? -5.633 -26.125 -2.947 1 96.56 76 HIS A CA 1
ATOM 573 C C . HIS A 1 76 ? -5.344 -27.328 -2.051 1 96.56 76 HIS A C 1
ATOM 575 O O . HIS A 1 76 ? -4.238 -27.875 -2.076 1 96.56 76 HIS A O 1
ATOM 581 N N . PRO A 1 77 ? -6.316 -27.828 -1.351 1 97.44 77 PRO A N 1
ATOM 582 C CA . PRO A 1 77 ? -6.023 -28.906 -0.407 1 97.44 77 PRO A CA 1
ATOM 583 C C . PRO A 1 77 ? -5.656 -30.219 -1.104 1 97.44 77 PRO A C 1
ATOM 585 O O . PRO A 1 77 ? -5.164 -31.156 -0.46 1 97.44 77 PRO A O 1
ATOM 588 N N . GLN A 1 78 ? -5.875 -30.25 -2.395 1 96.44 78 GLN A N 1
ATOM 589 C CA . GLN A 1 78 ? -5.641 -31.469 -3.145 1 96.44 78 GLN A CA 1
ATOM 590 C C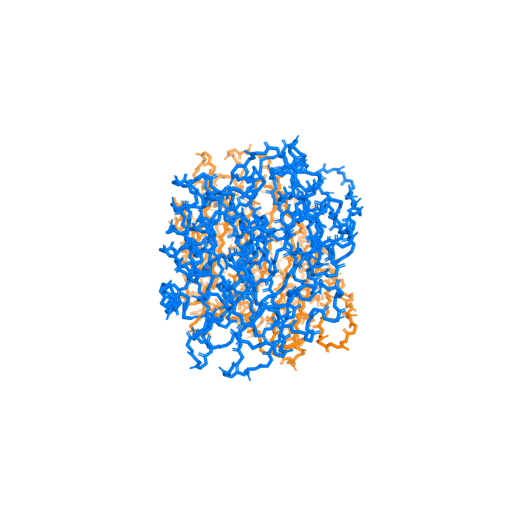 . GLN A 1 78 ? -4.285 -31.438 -3.842 1 96.44 78 GLN A C 1
ATOM 592 O O . GLN A 1 78 ? -3.836 -32.469 -4.383 1 96.44 78 GLN A O 1
ATOM 597 N N . HIS A 1 79 ? -3.617 -30.312 -3.84 1 98.12 79 HIS A N 1
ATOM 598 C CA . HIS A 1 79 ? -2.348 -30.188 -4.551 1 98.12 79 HIS A CA 1
ATOM 599 C C . HIS A 1 79 ? -1.313 -31.156 -4.012 1 98.12 79 HIS A C 1
ATOM 601 O O . HIS A 1 79 ? -0.644 -31.859 -4.781 1 98.12 79 HIS A O 1
ATOM 607 N N . ARG A 1 80 ? -1.252 -31.219 -2.693 1 97.88 80 ARG A N 1
ATOM 608 C CA . ARG A 1 80 ? -0.204 -32 -2.051 1 97.88 80 ARG A CA 1
ATOM 609 C C . ARG A 1 80 ? -0.287 -33.469 -2.469 1 97.88 80 ARG A C 1
ATOM 611 O O . ARG A 1 80 ? 0.699 -34.031 -2.939 1 97.88 80 ARG A O 1
ATOM 618 N N . GLN A 1 81 ? -1.457 -34.062 -2.322 1 97.25 81 GLN A N 1
ATOM 619 C CA . GLN A 1 81 ? -1.596 -35.469 -2.605 1 97.25 81 GLN A CA 1
ATOM 620 C C . GLN A 1 81 ? -1.335 -35.781 -4.078 1 97.25 81 GLN A C 1
ATOM 622 O O . GLN A 1 81 ? -0.683 -36.781 -4.41 1 97.2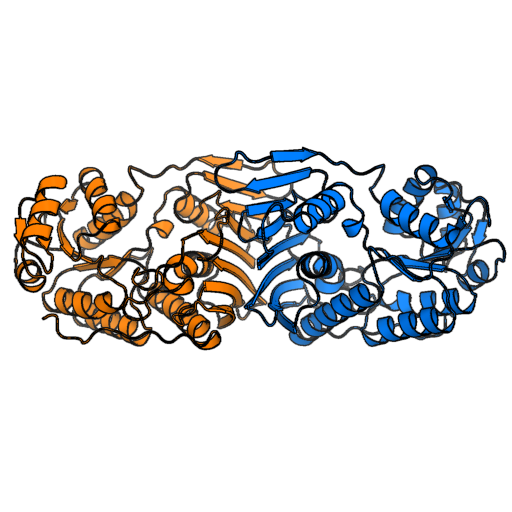5 81 GLN A O 1
ATOM 627 N N . THR A 1 82 ? -1.819 -34.938 -4.953 1 97.56 82 THR A N 1
ATOM 628 C CA . THR A 1 82 ? -1.612 -35.094 -6.383 1 97.56 82 THR A CA 1
ATOM 629 C C . THR A 1 82 ? -0.14 -34.938 -6.746 1 97.56 82 THR A C 1
ATOM 631 O O . THR A 1 82 ? 0.404 -35.719 -7.539 1 97.56 82 THR A O 1
ATOM 634 N N . ALA A 1 83 ? 0.47 -33.969 -6.164 1 98.31 83 ALA A N 1
ATOM 635 C CA . ALA A 1 83 ? 1.883 -33.688 -6.418 1 98.31 83 ALA A CA 1
ATOM 636 C C . ALA A 1 83 ? 2.754 -34.875 -5.969 1 98.31 83 ALA A C 1
ATOM 638 O O . ALA A 1 83 ? 3.633 -35.312 -6.711 1 98.31 83 ALA A O 1
ATOM 639 N N . ILE A 1 84 ? 2.508 -35.344 -4.793 1 97.38 84 ILE A N 1
ATOM 640 C CA . ILE A 1 84 ? 3.297 -36.438 -4.246 1 97.38 84 ILE A CA 1
ATOM 641 C C . ILE A 1 84 ? 3.135 -37.656 -5.121 1 97.38 84 ILE A C 1
ATOM 643 O O . ILE A 1 84 ? 4.117 -38.344 -5.457 1 97.38 84 ILE A O 1
ATOM 647 N N . ALA A 1 85 ? 1.922 -37.969 -5.516 1 97.31 85 ALA A N 1
ATOM 648 C CA . ALA A 1 85 ? 1.666 -39.094 -6.391 1 97.31 85 ALA A CA 1
ATOM 649 C C . ALA A 1 85 ? 2.416 -38.969 -7.711 1 97.31 85 ALA A C 1
ATOM 651 O O . ALA A 1 85 ? 3.008 -39.906 -8.203 1 97.31 85 ALA A O 1
ATOM 652 N N . ALA A 1 86 ? 2.363 -37.812 -8.273 1 98.19 86 ALA A N 1
ATOM 653 C CA . ALA A 1 86 ? 3.035 -37.531 -9.547 1 98.19 86 ALA A CA 1
ATOM 654 C C . ALA A 1 86 ? 4.547 -37.719 -9.414 1 98.19 86 ALA A C 1
ATOM 656 O O . ALA A 1 86 ? 5.184 -38.375 -10.227 1 98.19 86 ALA A O 1
ATOM 657 N N . LEU A 1 87 ? 5.113 -37.156 -8.398 1 97.94 87 LEU A N 1
ATOM 658 C CA . LEU A 1 87 ? 6.547 -37.25 -8.156 1 97.94 87 LEU A CA 1
ATOM 659 C C . LEU A 1 87 ? 6.973 -38.688 -7.926 1 97.94 87 LEU A C 1
ATOM 661 O O . LEU A 1 87 ? 8.016 -39.125 -8.414 1 97.94 87 LEU A O 1
ATOM 665 N N . THR A 1 88 ? 6.148 -39.375 -7.168 1 96.62 88 THR A N 1
ATOM 666 C CA . THR A 1 88 ? 6.438 -40.781 -6.883 1 96.62 88 THR A CA 1
ATOM 667 C C . THR A 1 88 ? 6.441 -41.594 -8.172 1 96.62 88 THR A C 1
ATOM 669 O O . THR A 1 88 ? 7.223 -42.531 -8.312 1 96.62 88 THR A O 1
ATOM 672 N N . ALA A 1 89 ? 5.629 -41.188 -9.109 1 97.44 89 ALA A N 1
ATOM 673 C CA . ALA A 1 89 ? 5.547 -41.875 -10.406 1 97.44 89 ALA A CA 1
ATOM 674 C C . ALA A 1 89 ? 6.637 -41.375 -11.352 1 97.44 89 ALA A C 1
ATOM 676 O O . ALA A 1 89 ? 6.703 -41.781 -12.508 1 97.44 89 ALA A O 1
ATOM 677 N N . GLY A 1 90 ? 7.465 -40.438 -10.914 1 97.69 90 GLY A N 1
ATOM 678 C CA . GLY A 1 90 ? 8.586 -39.938 -11.688 1 97.69 90 GLY A CA 1
ATOM 679 C C . GLY A 1 90 ? 8.203 -38.844 -12.656 1 97.69 90 GLY A C 1
ATOM 680 O O . GLY A 1 90 ? 8.945 -38.531 -13.594 1 97.69 90 GLY A O 1
ATOM 681 N N . LYS A 1 91 ? 7.027 -38.281 -12.461 1 98.5 91 LYS A N 1
ATOM 682 C CA . LYS A 1 91 ? 6.559 -37.219 -13.336 1 98.5 91 LYS A CA 1
ATOM 683 C C . LYS A 1 91 ? 6.996 -35.844 -12.82 1 98.5 91 LYS A C 1
ATOM 685 O O . LYS A 1 91 ? 6.887 -35.562 -11.625 1 98.5 91 LYS A O 1
ATOM 690 N N . ALA A 1 92 ? 7.551 -35 -13.711 1 98.81 92 ALA A N 1
ATOM 691 C CA . ALA A 1 92 ? 7.762 -33.594 -13.352 1 98.81 92 ALA A CA 1
ATOM 692 C C . ALA A 1 92 ? 6.438 -32.906 -13.062 1 98.81 92 ALA A C 1
ATOM 694 O O . ALA A 1 92 ? 5.398 -33.281 -13.609 1 98.81 92 ALA A O 1
ATOM 695 N N . ILE A 1 93 ? 6.512 -31.875 -12.164 1 98.88 93 ILE A N 1
ATOM 696 C CA . ILE A 1 93 ? 5.227 -31.281 -11.805 1 98.88 93 ILE A CA 1
ATOM 697 C C . ILE A 1 93 ? 5.301 -29.766 -11.938 1 98.88 93 ILE A C 1
ATOM 699 O O . ILE A 1 93 ? 6.34 -29.156 -11.656 1 98.88 93 ILE A O 1
ATOM 703 N N . LEU A 1 94 ? 4.258 -29.141 -12.453 1 98.94 94 LEU A N 1
ATOM 704 C CA . LEU A 1 94 ? 3.875 -27.734 -12.375 1 98.94 94 LEU A CA 1
ATOM 705 C C . LEU A 1 94 ? 2.553 -27.562 -11.633 1 98.94 94 LEU A C 1
ATOM 707 O O . LEU A 1 94 ? 1.491 -27.891 -12.164 1 98.94 94 LEU A O 1
ATOM 711 N N . VAL A 1 95 ? 2.633 -27.062 -10.414 1 98.88 95 VAL A N 1
ATOM 712 C CA . VAL A 1 95 ? 1.468 -27.016 -9.539 1 98.88 95 VAL A CA 1
ATOM 713 C C . VAL A 1 95 ? 0.916 -25.594 -9.492 1 98.88 95 VAL A C 1
ATOM 715 O O . VAL A 1 95 ? 1.655 -24.641 -9.234 1 98.88 95 VAL A O 1
ATOM 718 N N . GLU A 1 96 ? -0.314 -25.453 -9.734 1 98.56 96 GLU A N 1
ATOM 719 C CA . GLU A 1 96 ? -0.967 -24.141 -9.656 1 98.56 96 GLU A CA 1
ATOM 720 C C . GLU A 1 96 ? -0.686 -23.469 -8.32 1 98.56 96 GLU A C 1
ATOM 722 O O . GLU A 1 96 ? -0.546 -24.125 -7.293 1 98.56 96 GLU A O 1
ATOM 727 N N . LYS A 1 97 ? -0.591 -22.203 -8.375 1 98.69 97 LYS A N 1
ATOM 728 C CA . LYS A 1 97 ? -0.512 -21.422 -7.148 1 98.69 97 LYS A CA 1
ATOM 729 C C . LYS A 1 97 ? -1.875 -21.312 -6.469 1 98.69 97 LYS A C 1
ATOM 731 O O . LYS A 1 97 ? -2.908 -21.312 -7.141 1 98.69 97 LYS A O 1
ATOM 736 N N . THR A 1 98 ? -2.004 -21.234 -5.32 1 98.44 98 THR A N 1
ATOM 737 C CA . THR A 1 98 ? -0.979 -21.391 -4.297 1 98.44 98 THR A CA 1
ATOM 738 C C . THR A 1 98 ? -0.52 -22.844 -4.219 1 98.44 98 THR A C 1
ATOM 740 O O . THR A 1 98 ? -1.341 -23.766 -4.258 1 98.44 98 THR A O 1
ATOM 743 N N . PHE A 1 99 ? 0.672 -23.094 -3.961 1 98.75 99 PHE A N 1
ATOM 744 C CA . PHE A 1 99 ? 1.367 -24.359 -4.172 1 98.75 99 PHE A CA 1
ATOM 745 C C . PHE A 1 99 ? 0.696 -25.484 -3.395 1 98.75 99 PHE A C 1
ATOM 747 O O . PHE A 1 99 ? 0.458 -26.562 -3.938 1 98.75 99 PHE A O 1
ATOM 754 N N . THR A 1 100 ? 0.43 -25.328 -2.164 1 98.44 100 THR A N 1
ATOM 755 C CA . THR A 1 100 ? -0.347 -26.188 -1.286 1 98.44 100 THR A CA 1
ATOM 756 C C . THR A 1 100 ? -1.186 -25.359 -0.313 1 98.44 100 THR A C 1
ATOM 758 O O . THR A 1 100 ? -1.086 -24.141 -0.286 1 98.44 100 THR A O 1
ATOM 761 N N . ALA A 1 101 ? -2.031 -26.078 0.427 1 98.19 101 ALA A N 1
ATOM 762 C CA . ALA A 1 101 ? -2.863 -25.375 1.398 1 98.19 101 ALA A CA 1
ATOM 763 C C . ALA A 1 101 ? -2.072 -25.047 2.662 1 98.19 101 ALA A C 1
ATOM 765 O O . ALA A 1 101 ? -2.406 -24.094 3.383 1 98.19 101 ALA A O 1
ATOM 766 N N . THR A 1 102 ? -1.025 -25.828 2.92 1 98.31 102 THR A N 1
ATOM 767 C CA . THR A 1 102 ? -0.28 -25.656 4.164 1 98.31 102 THR A CA 1
ATOM 768 C C . THR A 1 102 ? 1.222 -25.609 3.893 1 98.31 102 THR A C 1
ATOM 770 O O . THR A 1 102 ? 1.684 -26.109 2.859 1 98.31 102 THR A O 1
ATOM 773 N N . VAL A 1 103 ? 1.959 -25.031 4.879 1 98.69 103 VAL A N 1
ATOM 774 C CA . VAL A 1 103 ? 3.416 -25.016 4.809 1 98.69 103 VAL A CA 1
ATOM 775 C C . VAL A 1 103 ? 3.959 -26.438 4.855 1 98.69 103 VAL A C 1
ATOM 777 O O . VAL A 1 103 ? 4.879 -26.781 4.109 1 98.69 103 VAL A O 1
ATOM 780 N N . SER A 1 104 ? 3.4 -27.234 5.738 1 98.38 104 SER A N 1
ATOM 781 C CA . SER A 1 104 ? 3.842 -28.625 5.852 1 98.38 104 SER A CA 1
ATOM 782 C C . SER A 1 104 ? 3.629 -29.375 4.543 1 98.38 104 SER A C 1
ATOM 784 O O . SER A 1 104 ? 4.461 -30.203 4.152 1 98.38 104 SER A O 1
ATOM 786 N N . GLY A 1 105 ? 2.502 -29.141 3.9 1 98.31 105 GLY A N 1
ATOM 787 C CA . GLY A 1 105 ? 2.258 -29.734 2.598 1 98.31 105 GLY A CA 1
ATOM 788 C C . GLY A 1 105 ? 3.299 -29.359 1.562 1 98.31 105 GLY A C 1
ATOM 789 O O . GLY A 1 105 ? 3.807 -30.219 0.839 1 98.31 105 GLY A O 1
ATOM 790 N N . ALA A 1 106 ? 3.602 -28.078 1.513 1 98.75 106 ALA A N 1
ATOM 791 C CA . ALA A 1 106 ? 4.613 -27.609 0.578 1 98.75 106 ALA A CA 1
ATOM 792 C C . ALA A 1 106 ? 5.973 -28.234 0.87 1 98.75 106 ALA A C 1
ATOM 794 O O . ALA A 1 106 ? 6.664 -28.688 -0.046 1 98.75 106 ALA A O 1
ATOM 795 N N . GLN A 1 107 ? 6.324 -28.219 2.141 1 98.69 107 GLN A N 1
ATOM 796 C CA . GLN A 1 107 ? 7.598 -28.812 2.553 1 98.69 107 GLN A CA 1
ATOM 797 C C . GLN A 1 107 ? 7.695 -30.266 2.135 1 98.69 107 GLN A C 1
ATOM 799 O O . GLN A 1 107 ? 8.727 -30.719 1.631 1 98.69 107 GLN A O 1
ATOM 804 N N . GLU A 1 108 ? 6.676 -31 2.34 1 98.38 108 GLU A N 1
ATOM 805 C CA . GLU A 1 108 ? 6.66 -32.438 1.996 1 98.38 108 GLU A CA 1
ATOM 806 C C . GLU A 1 108 ? 6.855 -32.625 0.497 1 98.38 108 GLU A C 1
ATOM 808 O O . GLU A 1 108 ? 7.676 -33.469 0.082 1 98.38 108 GLU A O 1
ATOM 813 N N . VAL A 1 109 ? 6.113 -31.906 -0.298 1 98.56 109 VAL A N 1
ATOM 814 C CA . VAL A 1 109 ? 6.227 -32 -1.749 1 98.56 109 VAL A CA 1
ATOM 815 C C . VAL A 1 109 ? 7.652 -31.688 -2.182 1 98.56 109 VAL A C 1
ATOM 817 O O . VAL A 1 109 ? 8.242 -32.406 -2.984 1 98.56 109 VAL A O 1
ATOM 820 N N . ILE A 1 110 ? 8.227 -30.641 -1.631 1 98.75 110 ILE A N 1
ATOM 821 C CA . ILE A 1 110 ? 9.562 -30.172 -1.996 1 98.75 110 ILE A CA 1
ATOM 822 C C . ILE A 1 110 ? 10.602 -31.219 -1.596 1 98.75 110 ILE A C 1
ATOM 824 O O . ILE A 1 110 ? 11.516 -31.531 -2.367 1 98.75 110 ILE A O 1
ATOM 828 N N . ASP A 1 111 ? 10.438 -31.766 -0.411 1 98.62 111 ASP A N 1
ATOM 829 C CA . ASP A 1 111 ? 11.367 -32.781 0.065 1 98.62 111 ASP A CA 1
ATOM 830 C C . ASP A 1 111 ? 11.359 -34 -0.854 1 98.62 111 ASP A C 1
ATOM 832 O O . ASP A 1 111 ? 12.414 -34.562 -1.18 1 98.62 111 ASP A O 1
ATOM 836 N N . ILE A 1 112 ? 10.219 -34.469 -1.274 1 98.12 112 ILE A N 1
ATOM 837 C CA . ILE A 1 112 ? 10.094 -35.625 -2.139 1 98.12 112 ILE A CA 1
ATOM 838 C C . ILE A 1 112 ? 10.688 -35.312 -3.512 1 98.12 112 ILE A C 1
ATOM 840 O O . ILE A 1 112 ? 11.406 -36.156 -4.082 1 98.12 112 ILE A O 1
ATOM 844 N N . ALA A 1 113 ? 10.375 -34.156 -4.051 1 98.62 113 ALA A N 1
ATOM 845 C CA . ALA A 1 113 ? 10.953 -33.75 -5.332 1 98.62 113 ALA A CA 1
ATOM 846 C C . ALA A 1 113 ? 12.477 -33.812 -5.285 1 98.62 113 ALA A C 1
ATOM 848 O O . ALA A 1 113 ? 13.109 -34.344 -6.191 1 98.62 113 ALA A O 1
ATOM 849 N N . ARG A 1 114 ? 13.039 -33.281 -4.238 1 98.19 114 ARG A N 1
ATOM 850 C CA . ARG A 1 114 ? 14.492 -33.219 -4.074 1 98.19 114 ARG A CA 1
ATOM 851 C C . ARG A 1 114 ? 15.07 -34.625 -3.924 1 98.19 114 ARG A C 1
ATOM 853 O O . ARG A 1 114 ? 16.062 -34.969 -4.57 1 98.19 114 ARG A O 1
ATOM 860 N N . ALA A 1 115 ? 14.461 -35.375 -3.09 1 98.06 115 ALA A N 1
ATOM 861 C CA . ALA A 1 115 ? 14.945 -36.75 -2.82 1 98.06 115 ALA A CA 1
ATOM 862 C C . ALA A 1 115 ? 14.938 -37.594 -4.09 1 98.06 115 ALA A C 1
ATOM 864 O O . ALA A 1 115 ? 15.828 -38.406 -4.297 1 98.06 115 ALA A O 1
ATOM 865 N N . ARG A 1 116 ? 14.016 -37.406 -4.957 1 97.19 116 ARG A N 1
ATOM 866 C CA . ARG A 1 116 ? 13.852 -38.219 -6.156 1 97.19 116 ARG A CA 1
ATOM 867 C C . ARG A 1 116 ? 14.562 -37.594 -7.348 1 97.19 116 ARG A C 1
ATOM 869 O O . ARG A 1 116 ? 14.734 -38.219 -8.383 1 97.19 116 ARG A O 1
ATOM 876 N N . GLY A 1 117 ? 14.914 -36.344 -7.18 1 97.75 117 GLY A N 1
ATOM 877 C CA . GLY A 1 117 ? 15.539 -35.656 -8.281 1 97.75 117 GLY A CA 1
ATOM 878 C C . GLY A 1 117 ? 14.586 -35.344 -9.422 1 97.75 117 GLY A C 1
ATOM 879 O O . GLY A 1 117 ? 14.977 -35.375 -10.586 1 97.75 117 GLY A O 1
ATOM 880 N N . VAL A 1 118 ? 13.312 -35.219 -9.125 1 98.44 118 VAL A N 1
ATOM 881 C CA . VAL A 1 118 ? 12.281 -34.969 -10.125 1 98.44 118 VAL A CA 1
ATOM 882 C C . VAL A 1 118 ? 11.914 -33.469 -10.094 1 98.44 118 VAL A C 1
ATOM 884 O O . VAL A 1 118 ? 11.852 -32.875 -9.023 1 98.44 118 VAL A O 1
ATOM 887 N N . PHE A 1 119 ? 11.664 -32.844 -11.227 1 98.75 119 PHE A N 1
ATOM 888 C CA . PHE A 1 119 ? 11.391 -31.438 -11.375 1 98.75 119 PHE A CA 1
ATOM 889 C C . PHE A 1 119 ? 10.078 -31.062 -10.703 1 98.75 119 PHE A C 1
ATOM 891 O O . PHE A 1 119 ? 9.078 -31.766 -10.836 1 98.75 119 PHE A O 1
ATOM 898 N N . ALA A 1 120 ? 10.117 -29.953 -9.969 1 98.88 120 ALA A N 1
ATOM 899 C CA . ALA A 1 120 ? 8.914 -29.359 -9.398 1 98.88 120 ALA A CA 1
ATOM 900 C C . ALA A 1 120 ? 8.953 -27.844 -9.484 1 98.88 120 ALA A C 1
ATOM 902 O O . ALA A 1 120 ? 10.008 -27.219 -9.297 1 98.88 120 ALA A O 1
ATOM 903 N N . MET A 1 121 ? 7.805 -27.219 -9.797 1 98.94 121 MET A N 1
ATOM 904 C CA . MET A 1 121 ? 7.699 -25.766 -9.844 1 98.94 121 MET A CA 1
ATOM 905 C C . MET A 1 121 ? 6.281 -25.312 -9.516 1 98.94 121 MET A C 1
ATOM 907 O O . MET A 1 121 ? 5.309 -25.953 -9.914 1 98.94 121 MET A O 1
ATOM 911 N N . GLU A 1 122 ? 6.199 -24.281 -8.695 1 98.94 122 GLU A N 1
ATOM 912 C CA . GLU A 1 122 ? 4.922 -23.594 -8.531 1 98.94 122 GLU A CA 1
ATOM 913 C C . GLU A 1 122 ? 4.551 -22.812 -9.781 1 98.94 122 GLU A C 1
ATOM 915 O O . GLU A 1 122 ? 5.398 -22.141 -10.383 1 98.94 122 GLU A O 1
ATOM 920 N N . ALA A 1 123 ? 3.291 -22.938 -10.18 1 98.81 123 ALA A N 1
ATOM 921 C CA . ALA A 1 123 ? 2.793 -22.219 -11.352 1 98.81 123 ALA A CA 1
ATOM 922 C C . ALA A 1 123 ? 2.428 -20.781 -10.984 1 98.81 123 ALA A C 1
ATOM 924 O O . ALA A 1 123 ? 1.267 -20.375 -11.094 1 98.81 123 ALA A O 1
ATOM 925 N N . MET A 1 124 ? 3.387 -20.016 -10.602 1 98.81 124 MET A N 1
ATOM 926 C CA . MET A 1 124 ? 3.256 -18.578 -10.438 1 98.81 124 MET A CA 1
ATOM 927 C C . MET A 1 124 ? 3.541 -17.844 -11.75 1 98.81 124 MET A C 1
ATOM 929 O O . MET A 1 124 ? 4.605 -17.25 -11.922 1 98.81 124 MET A O 1
ATOM 933 N N . TRP A 1 125 ? 2.545 -17.766 -12.539 1 98.81 125 TRP A N 1
ATOM 934 C CA . TRP A 1 125 ? 2.703 -17.344 -13.93 1 98.81 125 TRP A CA 1
ATOM 935 C C . TRP A 1 125 ? 3.184 -15.898 -14.008 1 98.81 125 TRP A C 1
ATOM 937 O O . TRP A 1 125 ? 3.859 -15.516 -14.969 1 98.81 125 TRP A O 1
ATOM 947 N N . THR A 1 126 ? 2.906 -15.125 -12.984 1 98.81 126 THR A N 1
ATOM 948 C CA . THR A 1 126 ? 3.25 -13.711 -12.953 1 98.81 126 THR A CA 1
ATOM 949 C C . THR A 1 126 ? 4.75 -13.508 -13.141 1 98.81 126 THR A C 1
ATOM 951 O O . THR A 1 126 ? 5.176 -12.602 -13.859 1 98.81 126 THR A O 1
ATOM 954 N N . ARG A 1 127 ? 5.531 -14.383 -12.539 1 98.5 127 ARG A N 1
ATOM 955 C CA . ARG A 1 127 ? 6.984 -14.258 -12.555 1 98.5 127 ARG A CA 1
ATOM 956 C C . ARG A 1 127 ? 7.523 -14.359 -13.977 1 98.5 127 ARG A C 1
ATOM 958 O O . ARG A 1 127 ? 8.633 -13.898 -14.258 1 98.5 127 ARG A O 1
ATOM 965 N N . PHE A 1 128 ? 6.734 -14.898 -14.852 1 98.81 128 PHE A N 1
ATOM 966 C CA . PHE A 1 128 ? 7.238 -15.219 -16.188 1 98.81 128 PHE A CA 1
ATOM 967 C C . PHE A 1 128 ? 6.656 -14.266 -17.219 1 98.81 128 PHE A C 1
ATOM 969 O O . PHE A 1 128 ? 7.027 -14.312 -18.391 1 98.81 128 PHE A O 1
ATOM 976 N N . GLN A 1 129 ? 5.703 -13.406 -16.812 1 98.88 129 GLN A N 1
ATOM 977 C CA . GLN A 1 129 ? 5.148 -12.422 -17.734 1 98.88 129 GLN A CA 1
ATOM 978 C C . GLN A 1 129 ? 6.234 -11.5 -18.281 1 98.88 129 GLN A C 1
ATOM 980 O O . GLN A 1 129 ? 7.078 -11.016 -17.516 1 98.88 129 GLN A O 1
ATOM 985 N N . PRO A 1 130 ? 6.215 -11.195 -19.578 1 98.88 130 PRO A N 1
ATOM 986 C CA . PRO A 1 130 ? 7.277 -10.383 -20.188 1 98.88 130 PRO A CA 1
ATOM 987 C C . PRO A 1 130 ? 7.488 -9.055 -19.469 1 98.88 130 PRO A C 1
ATOM 989 O O . PRO A 1 130 ? 8.625 -8.617 -19.281 1 98.88 130 PRO A O 1
ATOM 992 N N . ALA A 1 131 ? 6.469 -8.422 -19.016 1 98.88 131 ALA A N 1
ATOM 993 C CA . ALA A 1 131 ? 6.574 -7.141 -18.328 1 98.88 131 ALA A CA 1
ATOM 994 C C . ALA A 1 131 ? 7.266 -7.305 -16.969 1 98.88 131 ALA A C 1
ATOM 996 O O . ALA A 1 131 ? 8.055 -6.453 -16.562 1 98.88 131 ALA A O 1
ATOM 997 N N . ILE A 1 132 ? 6.992 -8.344 -16.266 1 98.94 132 ILE A N 1
ATOM 998 C CA . ILE A 1 132 ? 7.605 -8.602 -14.969 1 98.94 132 ILE A CA 1
ATOM 999 C C . ILE A 1 132 ? 9.086 -8.945 -15.156 1 98.94 132 ILE A C 1
ATOM 1001 O O . ILE A 1 132 ? 9.93 -8.516 -14.375 1 98.94 132 ILE A O 1
ATOM 1005 N N . VAL A 1 133 ? 9.359 -9.781 -16.172 1 98.88 133 VAL A N 1
ATOM 1006 C CA . VAL A 1 133 ? 10.75 -10.094 -16.5 1 98.88 133 VAL A CA 1
ATOM 1007 C C . VAL A 1 133 ? 11.516 -8.805 -16.781 1 98.88 133 VAL A C 1
ATOM 1009 O O . VAL A 1 133 ? 12.625 -8.609 -16.281 1 98.88 133 VAL A O 1
ATOM 1012 N N . ALA A 1 134 ? 10.891 -7.914 -17.547 1 98.88 134 ALA A N 1
ATOM 1013 C CA . ALA A 1 134 ? 11.516 -6.629 -17.844 1 98.88 134 ALA A CA 1
ATOM 1014 C C . ALA A 1 134 ? 11.758 -5.828 -16.578 1 98.88 134 ALA A C 1
ATOM 1016 O O . ALA A 1 134 ? 12.82 -5.223 -16.406 1 98.88 134 ALA A O 1
ATOM 1017 N N . ALA A 1 135 ? 10.789 -5.785 -15.695 1 98.94 135 ALA A N 1
ATOM 1018 C CA . ALA A 1 135 ? 10.938 -5.086 -14.422 1 98.94 135 ALA A CA 1
ATOM 1019 C C . ALA A 1 135 ? 12.094 -5.664 -13.609 1 98.94 135 ALA A C 1
ATOM 1021 O O . ALA A 1 135 ? 12.891 -4.918 -13.039 1 98.94 135 ALA A O 1
ATOM 1022 N N . LYS A 1 136 ? 12.164 -6.98 -13.539 1 98.88 136 LYS A N 1
ATOM 1023 C CA . LYS A 1 136 ? 13.227 -7.645 -12.789 1 98.88 136 LYS A CA 1
ATOM 1024 C C . LYS A 1 136 ? 14.602 -7.324 -13.375 1 98.88 136 LYS A C 1
ATOM 1026 O O . LYS A 1 136 ? 15.555 -7.078 -12.633 1 98.88 136 LYS A O 1
ATOM 1031 N N . ASP A 1 137 ? 14.664 -7.344 -14.719 1 98.81 137 ASP A N 1
ATOM 1032 C CA . ASP A 1 137 ? 15.922 -6.988 -15.383 1 98.81 137 ASP A CA 1
ATOM 1033 C C . ASP A 1 137 ? 16.359 -5.574 -15.008 1 98.81 137 ASP A C 1
ATOM 1035 O O . ASP A 1 137 ? 17.531 -5.332 -14.727 1 98.81 137 ASP A O 1
ATOM 1039 N N . LEU A 1 138 ? 15.438 -4.656 -15.023 1 98.81 138 LEU A N 1
ATOM 1040 C CA . LEU A 1 138 ? 15.719 -3.27 -14.672 1 98.81 138 LEU A CA 1
ATOM 1041 C C . LEU A 1 138 ? 16.25 -3.168 -13.242 1 98.81 138 LEU A C 1
ATOM 1043 O O . LEU A 1 138 ? 17.219 -2.463 -12.984 1 98.81 138 LEU A O 1
ATOM 1047 N N . VAL A 1 139 ? 15.602 -3.842 -12.305 1 98.81 139 VAL A N 1
ATOM 1048 C CA . VAL A 1 139 ? 16 -3.814 -10.898 1 98.81 139 VAL A CA 1
ATOM 1049 C C . VAL A 1 139 ? 17.391 -4.414 -10.734 1 98.81 139 VAL A C 1
ATOM 1051 O O . VAL A 1 139 ? 18.25 -3.844 -10.055 1 98.81 139 VAL A O 1
ATOM 1054 N N . ASP A 1 140 ? 17.609 -5.559 -11.367 1 98.5 140 ASP A N 1
ATOM 1055 C CA . ASP A 1 140 ? 18.891 -6.25 -11.266 1 98.5 140 ASP A CA 1
ATOM 1056 C C . ASP A 1 140 ? 20.031 -5.414 -11.859 1 98.5 140 ASP A C 1
ATOM 1058 O O . ASP A 1 140 ? 21.172 -5.484 -11.398 1 98.5 140 ASP A O 1
ATOM 1062 N N . ASP A 1 141 ? 19.672 -4.609 -12.812 1 98.38 141 ASP A N 1
ATOM 1063 C CA . ASP A 1 141 ? 20.641 -3.756 -13.477 1 98.38 141 ASP A CA 1
ATOM 1064 C C . ASP A 1 141 ? 20.875 -2.473 -12.688 1 98.38 141 ASP A C 1
ATOM 1066 O O . ASP A 1 141 ? 21.719 -1.651 -13.055 1 98.38 141 ASP A O 1
ATOM 1070 N N . GLY A 1 142 ? 20.125 -2.266 -11.672 1 98.25 142 GLY A N 1
ATOM 1071 C CA . GLY A 1 142 ? 20.312 -1.116 -10.797 1 98.25 142 GLY A CA 1
ATOM 1072 C C . GLY A 1 142 ? 19.625 0.135 -11.305 1 98.25 142 GLY A C 1
ATOM 1073 O O . GLY A 1 142 ? 19.984 1.249 -10.914 1 98.25 142 GLY A O 1
ATOM 1074 N N . ALA A 1 143 ? 18.594 -0.032 -12.164 1 98.19 143 ALA A N 1
ATOM 1075 C CA . ALA A 1 143 ? 17.953 1.104 -12.82 1 98.19 143 ALA A CA 1
ATOM 1076 C C . ALA A 1 143 ? 17.266 2.012 -11.805 1 98.19 143 ALA A C 1
ATOM 1078 O O . ALA A 1 143 ? 17.094 3.207 -12.055 1 98.19 143 ALA A O 1
ATOM 1079 N N . ILE A 1 144 ? 16.906 1.479 -10.664 1 98.44 144 ILE A N 1
ATOM 1080 C CA . ILE A 1 144 ? 16.234 2.291 -9.656 1 98.44 144 ILE A CA 1
ATOM 1081 C C . ILE A 1 144 ? 17.016 2.254 -8.352 1 98.44 144 ILE A C 1
ATOM 1083 O O . ILE A 1 144 ? 16.453 2.502 -7.277 1 98.44 144 ILE A O 1
ATOM 1087 N N . GLY A 1 145 ? 18.203 1.952 -8.359 1 98 145 GLY A N 1
ATOM 1088 C CA . GLY A 1 145 ? 19 1.851 -7.152 1 98 145 GLY A CA 1
ATOM 1089 C C . GLY A 1 145 ? 18.641 0.656 -6.293 1 98 145 GLY A C 1
ATOM 1090 O O . GLY A 1 145 ? 18.297 -0.411 -6.812 1 98 145 GLY A O 1
ATOM 1091 N N . GLU A 1 146 ? 18.812 0.818 -4.984 1 97.94 146 GLU A N 1
ATOM 1092 C CA . GLU A 1 146 ? 18.469 -0.242 -4.043 1 97.94 146 GLU A CA 1
ATOM 1093 C C . GLU A 1 146 ? 16.969 -0.285 -3.785 1 97.94 146 GLU A C 1
ATOM 1095 O O . GLU A 1 146 ? 16.375 0.719 -3.389 1 97.94 146 GLU A O 1
ATOM 1100 N N . VAL A 1 147 ? 16.344 -1.437 -4.031 1 98.81 147 VAL A N 1
ATOM 1101 C CA . VAL A 1 147 ? 14.922 -1.576 -3.748 1 98.81 147 VAL A CA 1
ATOM 1102 C C . VAL A 1 147 ? 14.688 -1.496 -2.24 1 98.81 147 VAL A C 1
ATOM 1104 O O . VAL A 1 147 ? 15.328 -2.209 -1.466 1 98.81 147 VAL A O 1
ATOM 1107 N N . ARG A 1 148 ? 13.711 -0.605 -1.855 1 98.75 148 ARG A N 1
ATOM 1108 C CA . ARG A 1 148 ? 13.477 -0.376 -0.434 1 98.75 148 ARG A CA 1
ATOM 1109 C C . ARG A 1 148 ? 12.07 -0.817 -0.039 1 98.75 148 ARG A C 1
ATOM 1111 O O . ARG A 1 148 ? 11.875 -1.39 1.036 1 98.75 148 ARG A O 1
ATOM 1118 N N . GLN A 1 149 ? 11.133 -0.53 -0.866 1 98.94 149 GLN A N 1
ATOM 1119 C CA . GLN A 1 149 ? 9.75 -0.819 -0.515 1 98.94 149 GLN A CA 1
ATOM 1120 C C . GLN A 1 149 ? 8.977 -1.349 -1.72 1 98.94 149 GLN A C 1
ATOM 1122 O O . GLN A 1 149 ? 9.328 -1.06 -2.865 1 98.94 149 GLN A O 1
ATOM 1127 N N . VAL A 1 150 ? 7.961 -2.193 -1.508 1 98.94 150 VAL A N 1
ATOM 1128 C CA . VAL A 1 150 ? 7.008 -2.676 -2.502 1 98.94 150 VAL A CA 1
ATOM 1129 C C . VAL A 1 150 ? 5.582 -2.428 -2.014 1 98.94 150 VAL A C 1
ATOM 1131 O O . VAL A 1 150 ? 5.277 -2.637 -0.836 1 98.94 150 VAL A O 1
ATOM 1134 N N . GLN A 1 151 ? 4.738 -1.879 -2.836 1 98.94 151 GLN A N 1
ATOM 1135 C CA . GLN A 1 151 ? 3.32 -1.663 -2.578 1 98.94 151 GLN A CA 1
ATOM 1136 C C . GLN A 1 151 ? 2.459 -2.322 -3.65 1 98.94 151 GLN A C 1
ATOM 1138 O O . GLN A 1 151 ? 2.736 -2.191 -4.844 1 98.94 151 GLN A O 1
ATOM 1143 N N . ALA A 1 152 ? 1.455 -3.092 -3.211 1 98.94 152 ALA A N 1
ATOM 1144 C CA . ALA A 1 152 ? 0.623 -3.768 -4.203 1 98.94 152 ALA A CA 1
ATOM 1145 C C . ALA A 1 152 ? -0.771 -4.047 -3.648 1 98.94 152 ALA A C 1
ATOM 1147 O O . ALA A 1 152 ? -0.949 -4.184 -2.436 1 98.94 152 ALA A O 1
ATOM 1148 N N . ASP A 1 153 ? -1.769 -4.082 -4.535 1 98.88 153 ASP A N 1
ATOM 1149 C CA . ASP A 1 153 ? -3.137 -4.465 -4.203 1 98.88 153 ASP A CA 1
ATOM 1150 C C . ASP A 1 153 ? -3.691 -5.461 -5.223 1 98.88 153 ASP A C 1
ATOM 1152 O O . ASP A 1 153 ? -3.363 -5.387 -6.406 1 98.88 153 ASP A O 1
ATOM 1156 N N . LEU A 1 154 ? -4.473 -6.367 -4.738 1 98.88 154 LEU A N 1
ATOM 1157 C CA . LEU A 1 154 ? -5.223 -7.25 -5.625 1 98.88 154 LEU A CA 1
ATOM 1158 C C . LEU A 1 154 ? -6.566 -7.621 -5.012 1 98.88 154 LEU A C 1
ATOM 1160 O O . LEU A 1 154 ? -6.621 -8.297 -3.982 1 98.88 154 LEU A O 1
ATOM 1164 N N . GLY A 1 155 ? -7.621 -7.172 -5.598 1 98.38 155 GLY A N 1
ATOM 1165 C CA . GLY A 1 155 ? -8.961 -7.453 -5.102 1 98.38 155 GLY A CA 1
ATOM 1166 C C . GLY A 1 155 ? -9.953 -7.742 -6.211 1 98.38 155 GLY A C 1
ATOM 1167 O O . GLY A 1 155 ? -9.82 -7.23 -7.324 1 98.38 155 GLY A O 1
ATOM 1168 N N . VAL A 1 156 ? -10.852 -8.609 -5.961 1 97.31 156 VAL A N 1
ATOM 1169 C CA . VAL A 1 156 ? -11.992 -8.898 -6.824 1 97.31 156 VAL A CA 1
ATOM 1170 C C . VAL A 1 156 ? -13.281 -8.844 -6.012 1 97.31 156 VAL A C 1
ATOM 1172 O O . VAL A 1 156 ? -13.266 -9.031 -4.793 1 97.31 156 VAL A O 1
ATOM 1175 N N . ASP A 1 157 ? -14.305 -8.461 -6.688 1 94.81 157 ASP A N 1
ATOM 1176 C CA . ASP A 1 157 ? -15.633 -8.523 -6.086 1 94.81 157 ASP A CA 1
ATOM 1177 C C . ASP A 1 157 ? -16.375 -9.773 -6.531 1 94.81 157 ASP A C 1
ATOM 1179 O O . ASP A 1 157 ? -16.875 -9.852 -7.66 1 94.81 157 ASP A O 1
ATOM 1183 N N . ARG A 1 158 ? -16.469 -10.719 -5.637 1 91.44 158 ARG A N 1
ATOM 1184 C CA . ARG A 1 158 ? -17.172 -11.969 -5.891 1 91.44 158 ARG A CA 1
ATOM 1185 C C . ARG A 1 158 ? -18.328 -12.148 -4.906 1 91.44 158 ARG A C 1
ATOM 1187 O O . ARG A 1 158 ? -18.141 -12.016 -3.697 1 91.44 158 ARG A O 1
ATOM 1194 N N . PRO A 1 159 ? -19.531 -12.438 -5.488 1 94.19 159 PRO A N 1
ATOM 1195 C CA . PRO A 1 159 ? -20.625 -12.703 -4.555 1 94.19 159 PRO A CA 1
ATOM 1196 C C . PRO A 1 159 ? -20.375 -13.922 -3.67 1 94.19 159 PRO A C 1
ATOM 1198 O O . PRO A 1 159 ? -19.891 -14.945 -4.152 1 94.19 159 PRO A O 1
ATOM 1201 N N . PHE A 1 160 ? -20.797 -13.758 -2.426 1 96.12 160 PHE A N 1
ATOM 1202 C CA . PHE A 1 160 ? -20.578 -14.828 -1.464 1 96.12 160 PHE A CA 1
ATOM 1203 C C . PHE A 1 160 ? -21.391 -16.062 -1.846 1 96.12 160 PHE A C 1
ATOM 1205 O O . PHE A 1 160 ? -22.594 -15.977 -2.096 1 96.12 160 PHE A O 1
ATOM 1212 N N . ASP A 1 161 ? -20.672 -17.094 -2.01 1 97.19 161 ASP A N 1
ATOM 1213 C CA . ASP A 1 161 ? -21.219 -18.422 -2.229 1 97.19 161 ASP A CA 1
ATOM 1214 C C . ASP A 1 161 ? -20.5 -19.469 -1.386 1 97.19 161 ASP A C 1
ATOM 1216 O O . ASP A 1 161 ? -19.375 -19.859 -1.707 1 97.19 161 ASP A O 1
ATOM 1220 N N . ARG A 1 162 ? -21.172 -20.031 -0.404 1 95.94 162 ARG A N 1
ATOM 1221 C CA . ARG A 1 162 ? -20.578 -20.891 0.606 1 95.94 162 ARG A CA 1
ATOM 1222 C C . ARG A 1 162 ? -19.938 -22.125 -0.035 1 95.94 162 ARG A C 1
ATOM 1224 O O . ARG A 1 162 ? -18.984 -22.688 0.509 1 95.94 162 ARG A O 1
ATOM 1231 N N . GLU A 1 163 ? -20.453 -22.469 -1.152 1 95.38 163 GLU A N 1
ATOM 1232 C CA . GLU A 1 163 ? -20.016 -23.719 -1.764 1 95.38 163 GLU A CA 1
ATOM 1233 C C . GLU A 1 163 ? -18.891 -23.484 -2.77 1 95.38 163 GLU A C 1
ATOM 1235 O O . GLU A 1 163 ? -18.219 -24.422 -3.18 1 95.38 163 GLU A O 1
ATOM 1240 N N . ASP A 1 164 ? -18.719 -22.281 -3.113 1 95.88 164 ASP A N 1
ATOM 1241 C CA . ASP A 1 164 ? -17.688 -21.953 -4.094 1 95.88 164 ASP A CA 1
ATOM 1242 C C . ASP A 1 164 ? -16.281 -22.078 -3.492 1 95.88 164 ASP A C 1
ATOM 1244 O O . ASP A 1 164 ? -16.078 -21.797 -2.309 1 95.88 164 ASP A O 1
ATOM 1248 N N . ARG A 1 165 ? -15.312 -22.453 -4.375 1 94.88 165 ARG A N 1
ATOM 1249 C CA . ARG A 1 165 ? -13.953 -22.734 -3.936 1 94.88 165 ARG A CA 1
ATOM 1250 C C . ARG A 1 165 ? -13.328 -21.516 -3.273 1 94.88 165 ARG A C 1
ATOM 1252 O O . ARG A 1 165 ? -12.414 -21.641 -2.453 1 94.88 165 ARG A O 1
ATOM 1259 N N . LEU A 1 166 ? -13.82 -20.328 -3.533 1 96.5 166 LEU A N 1
ATOM 1260 C CA . LEU A 1 166 ? -13.25 -19.094 -2.998 1 96.5 166 LEU A CA 1
ATOM 1261 C C . LEU A 1 166 ? -13.656 -18.891 -1.539 1 96.5 166 LEU A C 1
ATOM 1263 O O . LEU A 1 166 ? -12.969 -18.188 -0.79 1 96.5 166 LEU A O 1
ATOM 1267 N N . PHE A 1 167 ? -14.766 -19.609 -1.204 1 97.81 167 PHE A N 1
ATOM 1268 C CA . PHE A 1 167 ? -15.359 -19.281 0.088 1 97.81 167 PHE A CA 1
ATOM 1269 C C . PHE A 1 167 ? -15.43 -20.516 0.981 1 97.81 167 PHE A C 1
ATOM 1271 O O . PHE A 1 167 ? -15.688 -20.406 2.18 1 97.81 167 PHE A O 1
ATOM 1278 N N . ASN A 1 168 ? -15.188 -21.656 0.411 1 97.75 168 ASN A N 1
ATOM 1279 C CA . ASN A 1 168 ? -15.312 -22.922 1.117 1 97.75 168 ASN A CA 1
ATOM 1280 C C . ASN A 1 168 ? -13.992 -23.312 1.781 1 97.75 168 ASN A C 1
ATOM 1282 O O . ASN A 1 168 ? -13.008 -23.594 1.097 1 97.75 168 ASN A O 1
ATOM 1286 N N . PRO A 1 169 ? -13.961 -23.406 3.102 1 96.75 169 PRO A N 1
ATOM 1287 C CA . PRO A 1 169 ? -12.711 -23.766 3.777 1 96.75 169 PRO A CA 1
ATOM 1288 C C . PRO A 1 169 ? -12.219 -25.156 3.398 1 96.75 169 PRO A C 1
ATOM 1290 O O . PRO A 1 169 ? -11.016 -25.406 3.354 1 96.75 169 PRO A O 1
ATOM 1293 N N . ALA A 1 170 ? -13.086 -26.031 3.047 1 95.94 170 ALA A N 1
ATOM 1294 C CA . ALA A 1 170 ? -12.727 -27.391 2.678 1 95.94 170 ALA A CA 1
ATOM 1295 C C . ALA A 1 170 ? -11.977 -27.422 1.35 1 95.94 170 ALA A C 1
ATOM 1297 O O . ALA A 1 170 ? -11.297 -28.406 1.036 1 95.94 170 ALA A O 1
ATOM 1298 N N . LEU A 1 171 ? -12.133 -26.375 0.628 1 96.5 171 LEU A N 1
ATOM 1299 C CA . LEU A 1 171 ? -11.477 -26.297 -0.672 1 96.5 171 LEU A CA 1
ATOM 1300 C C . LEU A 1 171 ? -10.328 -25.297 -0.64 1 96.5 171 LEU A C 1
ATOM 1302 O O . LEU A 1 171 ? -9.82 -24.891 -1.689 1 96.5 171 LEU A O 1
ATOM 1306 N N . GLY A 1 172 ? -9.945 -24.875 0.556 1 97.19 172 GLY A N 1
ATOM 1307 C CA . GLY A 1 172 ? -8.844 -23.938 0.718 1 97.19 172 GLY A CA 1
ATOM 1308 C C . GLY A 1 172 ? -9.211 -22.516 0.366 1 97.19 172 GLY A C 1
ATOM 1309 O O . GLY A 1 172 ? -8.375 -21.75 -0.123 1 97.19 172 GLY A O 1
ATOM 1310 N N . GLY A 1 173 ? -10.477 -22.188 0.563 1 97.56 173 GLY A N 1
ATOM 1311 C CA . GLY A 1 173 ? -10.953 -20.859 0.216 1 97.56 173 GLY A CA 1
ATOM 1312 C C . GLY A 1 173 ? -10.297 -19.75 1.031 1 97.56 173 GLY A C 1
ATOM 1313 O O . GLY A 1 173 ? -9.633 -20.031 2.033 1 97.56 173 GLY A O 1
ATOM 1314 N N . GLY A 1 174 ? -10.57 -18.453 0.556 1 98.44 174 GLY A N 1
ATOM 1315 C CA . GLY A 1 174 ? -10.039 -17.281 1.226 1 98.44 174 GLY A CA 1
ATOM 1316 C C . GLY A 1 174 ? -9.234 -16.375 0.304 1 98.44 174 GLY A C 1
ATOM 1317 O O . GLY A 1 174 ? -8.648 -16.844 -0.677 1 98.44 174 GLY A O 1
ATOM 1318 N N . ALA A 1 175 ? -9.125 -15.148 0.68 1 98.75 175 ALA A N 1
ATOM 1319 C CA . ALA A 1 175 ? -8.477 -14.125 -0.131 1 98.75 175 ALA A CA 1
ATOM 1320 C C . ALA A 1 175 ? -6.961 -14.336 -0.168 1 98.75 175 ALA A C 1
ATOM 1322 O O . ALA A 1 175 ? -6.324 -14.109 -1.197 1 98.75 175 ALA A O 1
ATOM 1323 N N . LEU A 1 176 ? -6.359 -14.766 0.903 1 98.88 176 LEU A N 1
ATOM 1324 C CA . LEU A 1 176 ? -4.906 -14.844 1.005 1 98.88 176 LEU A CA 1
ATOM 1325 C C . LEU A 1 176 ? -4.352 -15.914 0.071 1 98.88 176 LEU A C 1
ATOM 1327 O O . LEU A 1 176 ? -3.436 -15.648 -0.711 1 98.88 176 LEU A O 1
ATOM 1331 N N . LEU A 1 177 ? -4.93 -17.094 0.057 1 98.75 177 LEU A N 1
ATOM 1332 C CA . LEU A 1 177 ? -4.418 -18.156 -0.816 1 98.75 177 LEU A CA 1
ATOM 1333 C C . LEU A 1 177 ? -4.762 -17.859 -2.273 1 98.75 177 LEU A C 1
ATOM 1335 O O . LEU A 1 177 ? -3.988 -18.188 -3.176 1 98.75 177 LEU A O 1
ATOM 1339 N N . ASP A 1 178 ? -5.91 -17.266 -2.482 1 98.31 178 ASP A N 1
ATOM 1340 C CA . ASP A 1 178 ? -6.344 -17.062 -3.861 1 98.31 178 ASP A CA 1
ATOM 1341 C C . ASP A 1 178 ? -5.672 -15.828 -4.469 1 98.31 178 ASP A C 1
ATOM 1343 O O . ASP A 1 178 ? -5.262 -15.852 -5.633 1 98.31 178 ASP A O 1
ATOM 1347 N N . LEU A 1 179 ? -5.668 -14.727 -3.709 1 98.75 179 LEU A N 1
ATOM 1348 C CA . LEU A 1 179 ? -5.207 -13.453 -4.242 1 98.75 179 LEU A CA 1
ATOM 1349 C C . LEU A 1 179 ? -3.959 -12.977 -3.512 1 98.75 179 LEU A C 1
ATOM 1351 O O . LEU A 1 179 ? -3.037 -12.438 -4.133 1 98.75 179 LEU A O 1
ATOM 1355 N N . GLY A 1 180 ? -3.898 -13.188 -2.215 1 98.88 180 GLY A N 1
ATOM 1356 C CA . GLY A 1 180 ? -2.762 -12.766 -1.414 1 98.88 180 GLY A CA 1
ATOM 1357 C C . GLY A 1 180 ? -1.445 -13.359 -1.883 1 98.88 180 GLY A C 1
ATOM 1358 O O . GLY A 1 180 ? -0.397 -12.719 -1.775 1 98.88 180 GLY A O 1
ATOM 1359 N N . VAL A 1 181 ? -1.511 -14.508 -2.41 1 98.94 181 VAL A N 1
ATOM 1360 C CA . VAL A 1 181 ? -0.315 -15.195 -2.891 1 98.94 181 VAL A CA 1
ATOM 1361 C C . VAL A 1 181 ? 0.375 -14.352 -3.955 1 98.94 181 VAL A C 1
ATOM 1363 O O . VAL A 1 181 ? 1.605 -14.328 -4.043 1 98.94 181 VAL A O 1
ATOM 1366 N N . TYR A 1 182 ? -0.349 -13.594 -4.762 1 98.94 182 TYR A N 1
ATOM 1367 C CA . TYR A 1 182 ? 0.237 -12.789 -5.828 1 98.94 182 TYR A CA 1
ATOM 1368 C C . TYR A 1 182 ? 1.009 -11.602 -5.258 1 98.94 182 TYR A C 1
ATOM 1370 O O . TYR A 1 182 ? 2.146 -11.344 -5.66 1 98.94 182 TYR A O 1
ATOM 1378 N N . VAL A 1 183 ? 0.428 -10.875 -4.309 1 98.94 183 VAL A N 1
ATOM 1379 C CA . VAL A 1 183 ? 1.088 -9.68 -3.795 1 98.94 183 VAL A CA 1
ATOM 1380 C C . VAL A 1 183 ? 2.287 -10.078 -2.938 1 98.94 183 VAL A C 1
ATOM 1382 O O . VAL A 1 183 ? 3.334 -9.43 -2.984 1 98.94 183 VAL A O 1
ATOM 1385 N N . VAL A 1 184 ? 2.162 -11.18 -2.209 1 98.94 184 VAL A N 1
ATOM 1386 C CA . VAL A 1 184 ? 3.262 -11.648 -1.373 1 98.94 184 VAL A CA 1
ATOM 1387 C C . VAL A 1 184 ? 4.398 -12.164 -2.254 1 98.94 184 VAL A C 1
ATOM 1389 O O . VAL A 1 184 ? 5.566 -11.867 -2.002 1 98.94 184 VAL A O 1
ATOM 1392 N N . SER A 1 185 ? 4.035 -12.938 -3.27 1 98.94 185 SER A N 1
ATOM 1393 C CA . SER A 1 185 ? 5.047 -13.469 -4.18 1 98.94 185 SER A CA 1
ATOM 1394 C C . SER A 1 185 ? 5.801 -12.352 -4.887 1 98.94 185 SER A C 1
ATOM 1396 O O . SER A 1 185 ? 7.02 -12.422 -5.059 1 98.94 185 SER A O 1
ATOM 1398 N N . LEU A 1 186 ? 5.105 -11.32 -5.262 1 98.94 186 LEU A N 1
ATOM 1399 C CA . LEU A 1 186 ? 5.75 -10.188 -5.914 1 98.94 186 LEU A CA 1
ATOM 1400 C C . LEU A 1 186 ? 6.738 -9.508 -4.969 1 98.94 186 LEU A C 1
ATOM 1402 O O . LEU A 1 186 ? 7.871 -9.211 -5.359 1 98.94 186 LEU A O 1
ATOM 1406 N N . ALA A 1 187 ? 6.293 -9.266 -3.799 1 98.94 187 ALA A N 1
ATOM 1407 C CA . ALA A 1 187 ? 7.172 -8.633 -2.812 1 98.94 187 ALA A CA 1
ATOM 1408 C C . ALA A 1 187 ? 8.422 -9.484 -2.574 1 98.94 187 ALA A C 1
ATOM 1410 O O . ALA A 1 187 ? 9.531 -8.953 -2.541 1 98.94 187 ALA A O 1
ATOM 1411 N N . GLN A 1 188 ? 8.227 -10.766 -2.418 1 98.94 188 GLN A N 1
ATOM 1412 C CA . GLN A 1 188 ? 9.344 -11.672 -2.18 1 98.94 188 GLN A CA 1
ATOM 1413 C C . GLN A 1 188 ? 10.305 -11.688 -3.363 1 98.94 188 GLN A C 1
ATOM 1415 O O . GLN A 1 188 ? 11.523 -11.742 -3.18 1 98.94 188 GLN A O 1
ATOM 1420 N N . TYR A 1 189 ? 9.773 -11.633 -4.551 1 98.88 189 TYR A N 1
ATOM 1421 C CA . TYR A 1 189 ? 10.57 -11.68 -5.77 1 98.88 189 TYR A CA 1
ATOM 1422 C C . TYR A 1 189 ? 11.516 -10.484 -5.844 1 98.88 189 TYR A C 1
ATOM 1424 O O . TYR A 1 189 ? 12.656 -10.609 -6.305 1 98.88 189 TYR A O 1
ATOM 1432 N N . PHE A 1 190 ? 11.102 -9.336 -5.34 1 98.88 190 PHE A N 1
ATOM 1433 C CA . PHE A 1 190 ? 11.875 -8.125 -5.535 1 98.88 190 PHE A CA 1
ATOM 1434 C C . PHE A 1 190 ? 12.633 -7.75 -4.262 1 98.88 190 PHE A C 1
ATOM 1436 O O . PHE A 1 190 ? 13.633 -7.039 -4.316 1 98.88 190 PHE A O 1
ATOM 1443 N N . LEU A 1 191 ? 12.195 -8.258 -3.078 1 98.81 191 LEU A N 1
ATOM 1444 C CA . LEU A 1 191 ? 12.812 -7.836 -1.825 1 98.81 191 LEU A CA 1
ATOM 1445 C C . LEU A 1 191 ? 13.492 -9.008 -1.133 1 98.81 191 LEU A C 1
ATOM 1447 O O . LEU A 1 191 ? 14.234 -8.82 -0.167 1 98.81 191 LEU A O 1
ATOM 1451 N N . GLY A 1 192 ? 13.227 -10.227 -1.604 1 98.62 192 GLY A N 1
ATOM 1452 C CA . GLY A 1 192 ? 13.711 -11.414 -0.918 1 98.62 192 GLY A CA 1
ATOM 1453 C C . GLY A 1 192 ? 12.758 -11.914 0.153 1 98.62 192 GLY A C 1
ATOM 1454 O O . GLY A 1 192 ? 11.594 -11.531 0.182 1 98.62 192 GLY A O 1
ATOM 1455 N N . ASP A 1 193 ? 13.258 -12.859 0.965 1 98.69 193 ASP A N 1
ATOM 1456 C CA . ASP A 1 193 ? 12.445 -13.461 2.016 1 98.69 193 ASP A CA 1
ATOM 1457 C C . ASP A 1 193 ? 12.227 -12.477 3.168 1 98.69 193 ASP A C 1
ATOM 1459 O O . ASP A 1 193 ? 13.188 -11.984 3.758 1 98.69 193 ASP A O 1
ATOM 1463 N N . PRO A 1 194 ? 11 -12.188 3.475 1 98.81 194 PRO A N 1
ATOM 1464 C CA . PRO A 1 194 ? 10.781 -11.312 4.625 1 98.81 194 PRO A CA 1
ATOM 1465 C C . PRO A 1 194 ? 11.117 -11.984 5.953 1 98.81 194 PRO A C 1
ATOM 1467 O O . PRO A 1 194 ? 11.023 -13.211 6.066 1 98.81 194 PRO A O 1
ATOM 1470 N N . ALA A 1 195 ? 11.453 -11.188 6.926 1 98.69 195 ALA A N 1
ATOM 1471 C CA . ALA A 1 195 ? 11.742 -11.664 8.273 1 98.69 195 ALA A CA 1
ATOM 1472 C C . ALA A 1 195 ? 10.453 -11.953 9.039 1 98.69 195 ALA A C 1
ATOM 1474 O O . ALA A 1 195 ? 10.422 -12.836 9.898 1 98.69 195 ALA A O 1
ATOM 1475 N N . ALA A 1 196 ? 9.43 -11.219 8.75 1 98.75 196 ALA A N 1
ATOM 1476 C CA . ALA A 1 196 ? 8.156 -11.367 9.438 1 98.75 196 ALA A CA 1
ATOM 1477 C C . ALA A 1 196 ? 7.016 -10.781 8.609 1 98.75 196 ALA A C 1
ATOM 1479 O O . ALA A 1 196 ? 7.25 -10.031 7.66 1 98.75 196 ALA A O 1
ATOM 1480 N N . VAL A 1 197 ? 5.812 -11.188 9.008 1 98.88 197 VAL A N 1
ATOM 1481 C CA . VAL A 1 197 ? 4.598 -10.617 8.438 1 98.88 197 VAL A CA 1
ATOM 1482 C C . VAL A 1 197 ? 3.598 -10.305 9.547 1 98.88 197 VAL A C 1
ATOM 1484 O O . VAL A 1 197 ? 3.48 -11.055 10.516 1 98.88 197 VAL A O 1
ATOM 1487 N N . VAL A 1 198 ? 2.943 -9.148 9.414 1 98.94 198 VAL A N 1
ATOM 1488 C CA . VAL A 1 198 ? 1.762 -8.82 10.211 1 98.94 198 VAL A CA 1
ATOM 1489 C C . VAL A 1 198 ? 0.56 -8.633 9.281 1 98.94 198 VAL A C 1
ATOM 1491 O O . VAL A 1 198 ? 0.66 -7.957 8.258 1 98.94 198 VAL A O 1
ATOM 1494 N N . ALA A 1 199 ? -0.509 -9.273 9.625 1 98.94 199 ALA A N 1
ATOM 1495 C CA . ALA A 1 199 ? -1.718 -9.195 8.805 1 98.94 199 ALA A CA 1
ATOM 1496 C C . ALA A 1 199 ? -2.943 -8.898 9.672 1 98.94 199 ALA A C 1
ATOM 1498 O O . ALA A 1 199 ? -2.986 -9.273 10.844 1 98.94 199 ALA A O 1
ATOM 1499 N N . HIS A 1 200 ? -3.857 -8.188 9.156 1 98.94 200 HIS A N 1
ATOM 1500 C CA . HIS A 1 200 ? -5.184 -7.938 9.719 1 98.94 200 HIS A CA 1
ATOM 1501 C C . HIS A 1 200 ? -6.246 -7.926 8.625 1 98.94 200 HIS A C 1
ATOM 1503 O O . HIS A 1 200 ? -5.941 -7.656 7.461 1 98.94 200 HIS A O 1
ATOM 1509 N N . GLY A 1 201 ? -7.406 -8.32 8.938 1 98.81 201 GLY A N 1
ATOM 1510 C CA . GLY A 1 201 ? -8.469 -8.398 7.945 1 98.81 201 GLY A CA 1
ATOM 1511 C C . GLY A 1 201 ? -9.789 -8.891 8.523 1 98.81 201 GLY A C 1
ATOM 1512 O O . GLY A 1 201 ? -10.047 -8.719 9.719 1 98.81 201 GLY A O 1
ATOM 1513 N N . SER A 1 202 ? -10.672 -9.312 7.613 1 98.75 202 SER A N 1
ATOM 1514 C CA . SER A 1 202 ? -11.984 -9.805 8.016 1 98.75 202 SER A CA 1
ATOM 1515 C C . SER A 1 202 ? -12.234 -11.211 7.492 1 98.75 202 SER A C 1
ATOM 1517 O O . SER A 1 202 ? -11.445 -11.734 6.699 1 98.75 202 SER A O 1
ATOM 1519 N N . LEU A 1 203 ? -13.273 -11.844 8.016 1 98.62 203 LEU A N 1
ATOM 1520 C CA . LEU A 1 203 ? -13.633 -13.211 7.641 1 98.62 203 LEU A CA 1
ATOM 1521 C C . LEU A 1 203 ? -15.031 -13.25 7.035 1 98.62 203 LEU A C 1
ATOM 1523 O O . LEU A 1 203 ? -15.898 -12.445 7.391 1 98.62 203 LEU A O 1
ATOM 1527 N N . PHE A 1 204 ? -15.219 -14.164 6.121 1 98.19 204 PHE A N 1
ATOM 1528 C CA . PHE A 1 204 ? -16.562 -14.547 5.703 1 98.19 204 PHE A CA 1
ATOM 1529 C C . PHE A 1 204 ? -17.234 -15.406 6.766 1 98.19 204 PHE A C 1
ATOM 1531 O O . PHE A 1 204 ? -16.562 -15.906 7.68 1 98.19 204 PHE A O 1
ATOM 1538 N N . PRO A 1 205 ? -18.562 -15.578 6.621 1 97.75 205 PRO A N 1
ATOM 1539 C CA . PRO A 1 205 ? -19.266 -16.438 7.578 1 97.75 205 PRO A CA 1
ATOM 1540 C C . PRO A 1 205 ? -18.734 -17.875 7.59 1 97.75 205 PRO A C 1
ATOM 1542 O O . PRO A 1 205 ? -18.875 -18.578 8.594 1 97.75 205 PRO A O 1
ATOM 1545 N N . THR A 1 206 ? -18.062 -18.297 6.508 1 98 206 THR A N 1
ATOM 1546 C CA . THR A 1 206 ? -17.531 -19.641 6.402 1 98 206 THR A CA 1
ATOM 1547 C C . THR A 1 206 ? -16.25 -19.797 7.211 1 98 206 THR A C 1
ATOM 1549 O O . THR A 1 206 ? -15.75 -20.906 7.395 1 98 206 THR A O 1
ATOM 1552 N N . GLY A 1 207 ? -15.695 -18.688 7.59 1 98.19 207 GLY A N 1
ATOM 1553 C CA . GLY A 1 207 ? -14.492 -18.734 8.414 1 98.19 207 GLY A CA 1
ATOM 1554 C C . GLY A 1 207 ? -13.227 -18.484 7.617 1 98.19 207 GLY A C 1
ATOM 1555 O O . GLY A 1 207 ? -12.141 -18.375 8.195 1 98.19 207 GLY A O 1
ATOM 1556 N N . VAL A 1 208 ? -13.352 -18.375 6.309 1 98.31 208 VAL A N 1
ATOM 1557 C CA . VAL A 1 208 ? -12.172 -18.047 5.523 1 98.31 208 VAL A CA 1
ATOM 1558 C C . VAL A 1 208 ? -12.016 -16.531 5.426 1 98.31 208 VAL A C 1
ATOM 1560 O O . VAL A 1 208 ? -12.977 -15.797 5.648 1 98.31 208 VAL A O 1
ATOM 1563 N N . ASP A 1 209 ? -10.82 -16.094 5.137 1 98.75 209 ASP A N 1
ATOM 1564 C CA . ASP A 1 209 ? -10.539 -14.656 5.113 1 98.75 209 ASP A CA 1
ATOM 1565 C C . ASP A 1 209 ? -11.18 -13.992 3.9 1 98.75 209 ASP A C 1
ATOM 1567 O O . ASP A 1 209 ? -11.133 -14.523 2.793 1 98.75 209 ASP A O 1
ATOM 1571 N N . ALA A 1 210 ? -11.766 -12.82 4.137 1 98.69 210 ALA A N 1
ATOM 1572 C CA . ALA A 1 210 ? -12.453 -12.047 3.109 1 98.69 210 ALA A CA 1
ATOM 1573 C C . ALA A 1 210 ? -11.539 -10.984 2.504 1 98.69 210 ALA A C 1
ATOM 1575 O O . ALA A 1 210 ? -11.594 -10.719 1.301 1 98.69 210 ALA A O 1
ATOM 1576 N N . GLU A 1 211 ? -10.805 -10.344 3.314 1 98.81 211 GLU A N 1
ATOM 1577 C CA . GLU A 1 211 ? -9.844 -9.305 2.961 1 98.81 211 GLU A CA 1
ATOM 1578 C C . GLU A 1 211 ? -8.703 -9.234 3.975 1 98.81 211 GLU A C 1
ATOM 1580 O O . GLU A 1 211 ? -8.852 -9.688 5.109 1 98.81 211 GLU A O 1
ATOM 1585 N N . ALA A 1 212 ? -7.574 -8.672 3.516 1 98.94 212 ALA A N 1
ATOM 1586 C CA . ALA A 1 212 ? -6.441 -8.539 4.426 1 98.94 212 ALA A CA 1
ATOM 1587 C C . ALA A 1 212 ? -5.52 -7.402 3.984 1 98.94 212 ALA A C 1
ATOM 1589 O O . ALA A 1 212 ? -5.336 -7.172 2.785 1 98.94 212 ALA A O 1
ATOM 1590 N N . GLY A 1 213 ? -5.023 -6.633 4.926 1 98.94 213 GLY A N 1
ATOM 1591 C CA . GLY A 1 213 ? -3.814 -5.836 4.793 1 98.94 213 GLY A CA 1
ATOM 1592 C C . GLY A 1 213 ? -2.596 -6.496 5.41 1 98.94 213 GLY A C 1
ATOM 1593 O O . GLY A 1 213 ? -2.691 -7.125 6.465 1 98.94 213 GLY A O 1
ATOM 1594 N N . LEU A 1 214 ? -1.468 -6.387 4.695 1 99 214 LEU A N 1
ATOM 1595 C CA . LEU A 1 214 ? -0.242 -7.023 5.16 1 99 214 LEU A CA 1
ATOM 1596 C C . LEU A 1 214 ? 0.905 -6.023 5.223 1 99 214 LEU A C 1
ATOM 1598 O O . LEU A 1 214 ? 1.052 -5.184 4.328 1 99 214 LEU A O 1
ATOM 1602 N N . LEU A 1 215 ? 1.712 -6.156 6.234 1 99 215 LEU A N 1
ATOM 1603 C CA . LEU A 1 215 ? 3.027 -5.535 6.324 1 99 215 LEU A CA 1
ATOM 1604 C C . LEU A 1 215 ? 4.125 -6.59 6.422 1 99 215 LEU A C 1
ATOM 1606 O O . LEU A 1 215 ? 4.18 -7.344 7.398 1 99 215 LEU A O 1
ATOM 1610 N N . LEU A 1 216 ? 4.91 -6.691 5.344 1 99 216 LEU A N 1
ATOM 1611 C CA . LEU A 1 216 ? 6.102 -7.531 5.406 1 99 216 LEU A CA 1
ATOM 1612 C C . LEU A 1 216 ? 7.301 -6.734 5.914 1 99 216 LEU A C 1
ATOM 1614 O O . LEU A 1 216 ? 7.508 -5.59 5.508 1 99 216 LEU A O 1
ATOM 1618 N N . ARG A 1 217 ? 8.07 -7.355 6.789 1 98.81 217 ARG A N 1
ATOM 1619 C CA . ARG A 1 217 ? 9.227 -6.699 7.395 1 98.81 217 ARG A CA 1
ATOM 1620 C C . ARG A 1 217 ? 10.523 -7.383 6.984 1 98.81 217 ARG A C 1
ATOM 1622 O O . ARG A 1 217 ? 10.594 -8.609 6.914 1 98.81 217 ARG A O 1
ATOM 1629 N N . TYR A 1 218 ? 11.469 -6.637 6.691 1 98.81 218 TYR A N 1
ATOM 1630 C CA . TYR A 1 218 ? 12.82 -7.113 6.418 1 98.81 218 TYR A CA 1
ATOM 1631 C C . TYR A 1 218 ? 13.805 -6.555 7.434 1 98.81 218 TYR A C 1
ATOM 1633 O O . TYR A 1 218 ? 13.625 -5.445 7.941 1 98.81 218 TYR A O 1
ATOM 1641 N N . ASP A 1 219 ? 14.852 -7.223 7.758 1 97.56 219 ASP A N 1
ATOM 1642 C CA . ASP A 1 219 ? 15.727 -6.934 8.891 1 97.56 219 ASP A CA 1
ATOM 1643 C C . ASP A 1 219 ? 16.422 -5.586 8.727 1 97.56 219 ASP A C 1
ATOM 1645 O O . ASP A 1 219 ? 16.766 -4.93 9.711 1 97.56 219 ASP A O 1
ATOM 1649 N N . ASP A 1 220 ? 16.594 -5.176 7.516 1 97.62 220 ASP A N 1
ATOM 1650 C CA . ASP A 1 220 ? 17.328 -3.939 7.289 1 97.62 220 ASP A CA 1
ATOM 1651 C C . ASP A 1 220 ? 16.375 -2.752 7.145 1 97.62 220 ASP A C 1
ATOM 1653 O O . ASP A 1 220 ? 16.781 -1.688 6.664 1 97.62 220 ASP A O 1
ATOM 1657 N N . GLY A 1 221 ? 15.141 -2.92 7.453 1 98.38 221 GLY A N 1
ATOM 1658 C CA . GLY A 1 221 ? 14.195 -1.818 7.52 1 98.38 221 GLY A CA 1
ATOM 1659 C C . GLY A 1 221 ? 13.305 -1.722 6.293 1 98.38 221 GLY A C 1
ATOM 1660 O O . GLY A 1 221 ? 12.344 -0.953 6.277 1 98.38 221 GLY A O 1
ATOM 1661 N N . ARG A 1 222 ? 13.602 -2.531 5.246 1 98.69 222 ARG A N 1
ATOM 1662 C CA . ARG A 1 222 ? 12.727 -2.584 4.078 1 98.69 222 ARG A CA 1
ATOM 1663 C C . ARG A 1 222 ? 11.352 -3.125 4.449 1 98.69 222 ARG A C 1
ATOM 1665 O O . ARG A 1 222 ? 11.203 -3.846 5.438 1 98.69 222 ARG A O 1
ATOM 1672 N N . THR A 1 223 ? 10.359 -2.658 3.672 1 98.94 223 THR A N 1
ATOM 1673 C CA . THR A 1 223 ? 9.008 -3.117 3.961 1 98.94 223 THR A CA 1
ATOM 1674 C C . THR A 1 223 ? 8.227 -3.35 2.672 1 98.94 223 THR A C 1
ATOM 1676 O O . THR A 1 223 ? 8.57 -2.791 1.626 1 98.94 223 THR A O 1
ATOM 1679 N N . ALA A 1 224 ? 7.258 -4.211 2.721 1 99 224 ALA A N 1
ATOM 1680 C CA . ALA A 1 224 ? 6.191 -4.277 1.725 1 99 224 ALA A CA 1
ATOM 1681 C C . ALA A 1 224 ? 4.828 -4.043 2.365 1 99 224 ALA A C 1
ATOM 1683 O O . ALA A 1 224 ? 4.527 -4.602 3.422 1 99 224 ALA A O 1
ATOM 1684 N N . THR A 1 225 ? 4.074 -3.139 1.814 1 98.94 225 THR A N 1
ATOM 1685 C CA . THR A 1 225 ? 2.697 -2.885 2.223 1 98.94 225 THR A CA 1
ATOM 1686 C C . THR A 1 225 ? 1.719 -3.389 1.168 1 98.94 225 THR A C 1
ATOM 1688 O O . THR A 1 225 ? 1.667 -2.857 0.056 1 98.94 225 THR A O 1
ATOM 1691 N N . LEU A 1 226 ? 0.932 -4.406 1.542 1 98.94 226 LEU A N 1
ATOM 1692 C CA . LEU A 1 226 ? 0.144 -5.172 0.583 1 98.94 226 LEU A CA 1
ATOM 1693 C C . LEU A 1 226 ? -1.309 -5.277 1.034 1 98.94 226 LEU A C 1
ATOM 1695 O O . LEU A 1 226 ? -1.599 -5.207 2.23 1 98.94 226 LEU A O 1
ATOM 1699 N N . LEU A 1 227 ? -2.236 -5.418 0.063 1 98.88 227 LEU A N 1
ATOM 1700 C CA . LEU A 1 227 ? -3.607 -5.738 0.446 1 98.88 227 LEU A CA 1
ATOM 1701 C C . LEU A 1 227 ? -4.273 -6.617 -0.606 1 98.88 227 LEU A C 1
ATOM 1703 O O . LEU A 1 227 ? -3.895 -6.59 -1.778 1 98.88 227 LEU A O 1
ATOM 1707 N N . CYS A 1 228 ? -5.168 -7.449 -0.198 1 98.88 228 CYS A N 1
ATOM 1708 C CA . CYS A 1 228 ? -5.996 -8.289 -1.055 1 98.88 228 CYS A CA 1
ATOM 1709 C C . CYS A 1 228 ? -7.43 -8.352 -0.543 1 98.88 228 CYS A C 1
ATOM 1711 O O . CYS A 1 228 ? -7.688 -8.055 0.625 1 98.88 228 CYS A O 1
ATOM 1713 N N . SER A 1 229 ? -8.383 -8.68 -1.486 1 98.81 229 SER A N 1
ATOM 1714 C CA . SER A 1 229 ? -9.789 -8.711 -1.073 1 98.81 229 SER A CA 1
ATOM 1715 C C . SER A 1 229 ? -10.625 -9.555 -2.023 1 98.81 229 SER A C 1
ATOM 1717 O O . SER A 1 229 ? -10.445 -9.5 -3.24 1 98.81 229 SER A O 1
ATOM 1719 N N . LEU A 1 230 ? -11.492 -10.406 -1.464 1 98.38 230 LEU A N 1
ATOM 1720 C CA . LEU A 1 230 ? -12.562 -11.047 -2.227 1 98.38 230 LEU A CA 1
ATOM 1721 C C . LEU A 1 230 ? -13.859 -10.258 -2.104 1 98.38 230 LEU A C 1
ATOM 1723 O O . LEU A 1 230 ? -14.875 -10.625 -2.703 1 98.38 230 LEU A O 1
ATOM 1727 N N . LEU A 1 231 ? -13.812 -9.094 -1.343 1 96.94 231 LEU A N 1
ATOM 1728 C CA . LEU A 1 231 ? -15 -8.297 -1.046 1 96.94 231 LEU A CA 1
ATOM 1729 C C . LEU A 1 231 ? -15.188 -7.188 -2.076 1 96.94 231 LEU A C 1
ATOM 1731 O O . LEU A 1 231 ? -16.312 -6.777 -2.357 1 96.94 231 LEU A O 1
ATOM 1735 N N . HIS A 1 232 ? -14.062 -6.727 -2.553 1 96.94 232 HIS A N 1
ATOM 1736 C CA . HIS A 1 232 ? -14.164 -5.574 -3.443 1 96.94 232 HIS A CA 1
ATOM 1737 C C . HIS A 1 232 ? -13.062 -5.605 -4.5 1 96.94 232 HIS A C 1
ATOM 1739 O O . HIS A 1 232 ? -11.977 -6.137 -4.258 1 96.94 232 HIS A O 1
ATOM 1745 N N . HIS A 1 233 ? -13.383 -4.992 -5.629 1 97.25 233 HIS A N 1
ATOM 1746 C CA . HIS A 1 233 ? -12.445 -4.883 -6.742 1 97.25 233 HIS A CA 1
ATOM 1747 C C . HIS A 1 233 ? -11.383 -3.824 -6.469 1 97.25 233 HIS A C 1
ATOM 1749 O O . HIS A 1 233 ? -11.68 -2.771 -5.898 1 97.25 233 HIS A O 1
ATOM 1755 N N . THR A 1 234 ? -10.156 -4.082 -6.758 1 98 234 THR A N 1
ATOM 1756 C CA . THR A 1 234 ? -9.055 -3.127 -6.777 1 98 234 THR A CA 1
ATOM 1757 C C . THR A 1 234 ? -8.438 -3.043 -8.172 1 98 234 THR A C 1
ATOM 1759 O O . THR A 1 234 ? -8.68 -3.904 -9.016 1 98 234 THR A O 1
ATOM 1762 N N . PRO A 1 235 ? -7.66 -2.049 -8.469 1 97.56 235 PRO A N 1
ATOM 1763 C CA . PRO A 1 235 ? -7.023 -1.998 -9.789 1 97.56 235 PRO A CA 1
ATOM 1764 C C . PRO A 1 235 ? -6.055 -3.152 -10.023 1 97.56 235 PRO A C 1
ATOM 1766 O O . PRO A 1 235 ? -5.93 -3.645 -11.148 1 97.56 235 PRO A O 1
ATOM 1769 N N . GLY A 1 236 ? -5.461 -3.633 -8.961 1 98.56 236 GLY A N 1
ATOM 1770 C CA . GLY A 1 236 ? -4.379 -4.594 -9.117 1 98.56 236 GLY A CA 1
ATOM 1771 C C . GLY A 1 236 ? -3.068 -3.951 -9.539 1 98.56 236 GLY A C 1
ATOM 1772 O O . GLY A 1 236 ? -2.42 -4.414 -10.484 1 98.56 236 GLY A O 1
ATOM 1773 N N . GLN A 1 237 ? -2.715 -2.91 -8.875 1 98.31 237 GLN A N 1
ATOM 1774 C CA . GLN A 1 237 ? -1.493 -2.17 -9.172 1 98.31 237 GLN A CA 1
ATOM 1775 C C . GLN A 1 237 ? -0.353 -2.596 -8.25 1 98.31 237 GLN A C 1
ATOM 1777 O O . GLN A 1 237 ? -0.585 -2.977 -7.105 1 98.31 237 GLN A O 1
ATOM 1782 N N . ALA A 1 238 ? 0.834 -2.553 -8.758 1 98.88 238 ALA A N 1
ATOM 1783 C CA . ALA A 1 238 ? 2.021 -2.758 -7.93 1 98.88 238 ALA A CA 1
ATOM 1784 C C . ALA A 1 238 ? 3.104 -1.734 -8.266 1 98.88 238 ALA A C 1
ATOM 1786 O O . ALA A 1 238 ? 3.148 -1.207 -9.375 1 98.88 238 ALA A O 1
ATOM 1787 N N . ARG A 1 239 ? 3.895 -1.44 -7.293 1 98.88 239 ARG A N 1
ATOM 1788 C CA . ARG A 1 239 ? 5 -0.501 -7.43 1 98.88 239 ARG A CA 1
ATOM 1789 C C . ARG A 1 239 ? 6.23 -0.985 -6.664 1 98.88 239 ARG A C 1
ATOM 1791 O O . ARG A 1 239 ? 6.113 -1.46 -5.531 1 98.88 239 ARG A O 1
ATOM 1798 N N . ILE A 1 240 ? 7.359 -0.905 -7.301 1 98.94 240 ILE A N 1
ATOM 1799 C CA . ILE A 1 240 ? 8.648 -1.206 -6.688 1 98.94 240 ILE A CA 1
ATOM 1800 C C . ILE A 1 240 ? 9.438 0.086 -6.484 1 98.94 240 ILE A C 1
ATOM 1802 O O . ILE A 1 240 ? 9.797 0.761 -7.453 1 98.94 240 ILE A O 1
ATOM 1806 N N . PHE A 1 241 ? 9.742 0.407 -5.227 1 98.88 241 PHE A N 1
ATOM 1807 C CA . PHE A 1 241 ? 10.438 1.648 -4.902 1 98.88 241 PHE A CA 1
ATOM 1808 C C . PHE A 1 241 ? 11.914 1.39 -4.641 1 98.88 241 PHE A C 1
ATOM 1810 O O . PHE A 1 241 ? 12.266 0.555 -3.805 1 98.88 241 PHE A O 1
ATOM 1817 N N . GLY A 1 242 ? 12.758 2.125 -5.367 1 98.62 242 GLY A N 1
ATOM 1818 C CA . GLY A 1 242 ? 14.188 2.115 -5.105 1 98.62 242 GLY A CA 1
ATOM 1819 C C . GLY A 1 242 ? 14.75 3.488 -4.785 1 98.62 242 GLY A C 1
ATOM 1820 O O . GLY A 1 242 ? 14.055 4.496 -4.93 1 98.62 242 GLY A O 1
ATOM 1821 N N . THR A 1 243 ? 15.953 3.557 -4.336 1 97.56 243 THR A N 1
ATOM 1822 C CA . THR A 1 243 ? 16.594 4.777 -3.861 1 97.56 243 THR A CA 1
ATOM 1823 C C . THR A 1 243 ? 16.766 5.777 -5 1 97.56 243 THR A C 1
ATOM 1825 O O . THR A 1 243 ? 16.984 6.969 -4.758 1 97.56 243 THR A O 1
ATOM 1828 N N . GLU A 1 244 ? 16.625 5.34 -6.262 1 97.31 244 GLU A N 1
ATOM 1829 C CA . GLU A 1 244 ? 16.875 6.238 -7.387 1 97.31 244 GLU A CA 1
ATOM 1830 C C . GLU A 1 244 ? 15.672 6.309 -8.32 1 97.31 244 GLU A C 1
ATOM 1832 O O . GLU A 1 244 ? 15.766 6.84 -9.43 1 97.31 244 GLU A O 1
ATOM 1837 N N . GLY A 1 245 ? 14.625 5.758 -7.938 1 98 245 GLY A N 1
ATOM 1838 C CA . GLY A 1 245 ? 13.414 5.742 -8.742 1 98 245 GLY A CA 1
ATOM 1839 C C . GLY A 1 245 ? 12.453 4.629 -8.359 1 98 245 GLY A C 1
ATOM 1840 O O . GLY A 1 245 ? 12.594 4.02 -7.297 1 98 245 GLY A O 1
ATOM 1841 N N . TRP A 1 246 ? 11.398 4.441 -9.188 1 98.81 246 TRP A N 1
ATOM 1842 C CA . TRP A 1 246 ? 10.461 3.348 -8.969 1 98.81 246 TRP A CA 1
ATOM 1843 C C . TRP A 1 246 ? 9.938 2.795 -10.289 1 98.81 246 TRP A C 1
ATOM 1845 O O . TRP A 1 246 ? 10.148 3.398 -11.344 1 98.81 246 TRP A O 1
ATOM 1855 N N . ILE A 1 247 ? 9.398 1.629 -10.25 1 98.94 247 ILE A N 1
ATOM 1856 C CA . ILE A 1 247 ? 8.75 0.995 -11.391 1 98.94 247 ILE A CA 1
ATOM 1857 C C . ILE A 1 247 ? 7.273 0.763 -11.078 1 98.94 247 ILE A C 1
ATOM 1859 O O . ILE A 1 247 ? 6.934 0.168 -10.055 1 98.94 247 ILE A O 1
ATOM 1863 N N . ASP A 1 248 ? 6.414 1.317 -11.945 1 98.88 248 ASP A N 1
ATOM 1864 C CA . ASP A 1 248 ? 5 0.961 -11.906 1 98.88 248 ASP A CA 1
ATOM 1865 C C . ASP A 1 248 ? 4.727 -0.291 -12.742 1 98.88 248 ASP A C 1
ATOM 1867 O O . ASP A 1 248 ? 5.082 -0.349 -13.914 1 98.88 248 ASP A O 1
ATOM 1871 N N . ILE A 1 249 ? 4.184 -1.254 -12.102 1 98.94 249 ILE A N 1
ATOM 1872 C CA . ILE A 1 249 ? 3.582 -2.357 -12.844 1 98.94 249 ILE A CA 1
ATOM 1873 C C . ILE A 1 249 ? 2.086 -2.105 -13.016 1 98.94 249 ILE A C 1
ATOM 1875 O O . ILE A 1 249 ? 1.321 -2.182 -12.055 1 98.94 249 ILE A O 1
ATOM 1879 N N . LEU A 1 250 ? 1.66 -1.848 -14.234 1 98.31 250 LEU A N 1
ATOM 1880 C CA . LEU A 1 250 ? 0.321 -1.322 -14.477 1 98.31 250 LEU A CA 1
ATOM 1881 C C . LEU A 1 250 ? -0.727 -2.422 -14.336 1 98.31 250 LEU A C 1
ATOM 1883 O O . LEU A 1 250 ? -0.434 -3.598 -14.57 1 98.31 250 LEU A O 1
ATOM 1887 N N . PRO A 1 251 ? -1.953 -2.07 -14.031 1 97 251 PRO A N 1
ATOM 1888 C CA . PRO A 1 251 ? -3.023 -3.033 -13.75 1 97 251 PRO A CA 1
ATOM 1889 C C . PRO A 1 251 ? -3.383 -3.881 -14.969 1 97 251 PRO A C 1
ATOM 1891 O O . PRO A 1 251 ? -3.369 -3.383 -16.094 1 97 251 PRO A O 1
ATOM 1894 N N . ARG A 1 252 ? -3.619 -5.172 -14.68 1 97.69 252 ARG A N 1
ATOM 1895 C CA . ARG A 1 252 ? -3.434 -5.871 -13.414 1 97.69 252 ARG A CA 1
ATOM 1896 C C . ARG A 1 252 ? -2.031 -6.461 -13.312 1 97.69 252 ARG A C 1
ATOM 1898 O O . ARG A 1 252 ? -1.58 -7.16 -14.227 1 97.69 252 ARG A O 1
ATOM 1905 N N . PHE A 1 253 ? -1.412 -6.281 -12.211 1 98.69 253 PHE A N 1
ATOM 1906 C CA . PHE A 1 253 ? 0.026 -6.508 -12.125 1 98.69 253 PHE A CA 1
ATOM 1907 C C . PHE A 1 253 ? 0.348 -7.992 -12.234 1 98.69 253 PHE A C 1
ATOM 1909 O O . PHE A 1 253 ? 1.483 -8.367 -12.539 1 98.69 253 PHE A O 1
ATOM 1916 N N . HIS A 1 254 ? -0.666 -8.859 -11.883 1 98.44 254 HIS A N 1
ATOM 1917 C CA . HIS A 1 254 ? -0.334 -10.281 -11.867 1 98.44 254 HIS A CA 1
ATOM 1918 C C . HIS A 1 254 ? -0.356 -10.867 -13.273 1 98.44 254 HIS A C 1
ATOM 1920 O O . HIS A 1 254 ? 0.016 -12.023 -13.477 1 98.44 254 HIS A O 1
ATOM 1926 N N . HIS A 1 255 ? -0.816 -10.094 -14.312 1 98.38 255 HIS A N 1
ATOM 1927 C CA . HIS A 1 255 ? -0.66 -10.375 -15.734 1 98.38 255 HIS A CA 1
ATOM 1928 C C . HIS A 1 255 ? -0.548 -9.086 -16.547 1 98.38 255 HIS A C 1
ATOM 1930 O O . HIS A 1 255 ? -1.361 -8.828 -17.438 1 98.38 255 HIS A O 1
ATOM 1936 N N . PRO A 1 256 ? 0.506 -8.359 -16.266 1 98.69 256 PRO A N 1
ATOM 1937 C CA . PRO A 1 256 ? 0.606 -7.016 -16.828 1 98.69 256 PRO A CA 1
ATOM 1938 C C . PRO A 1 256 ? 1.046 -7.02 -18.297 1 98.69 256 PRO A C 1
ATOM 1940 O O . PRO A 1 256 ? 1.708 -7.957 -18.734 1 98.69 256 PRO A O 1
ATOM 1943 N N . ARG A 1 257 ? 0.691 -5.93 -18.984 1 98.5 257 ARG A N 1
ATOM 1944 C CA . ARG A 1 257 ? 1.142 -5.723 -20.359 1 98.5 257 ARG A CA 1
ATOM 1945 C C . ARG A 1 257 ? 2.197 -4.625 -20.422 1 98.5 257 ARG A C 1
ATOM 1947 O O . ARG A 1 257 ? 2.881 -4.473 -21.438 1 98.5 257 ARG A O 1
ATOM 1954 N N . GLU A 1 258 ? 2.227 -3.867 -19.375 1 98.75 258 GLU A N 1
ATOM 1955 C CA . GLU A 1 258 ? 3.043 -2.656 -19.422 1 98.75 258 GLU A CA 1
ATOM 1956 C C . GLU A 1 258 ? 3.609 -2.316 -18.047 1 98.75 258 GLU A C 1
ATOM 1958 O O . GLU A 1 258 ? 2.947 -2.52 -17.031 1 98.75 258 GLU A O 1
ATOM 1963 N N . ILE A 1 259 ? 4.859 -1.818 -18.016 1 98.94 259 ILE A N 1
ATOM 1964 C CA . ILE A 1 259 ? 5.465 -1.207 -16.844 1 98.94 259 ILE A CA 1
ATOM 1965 C C . ILE A 1 259 ? 5.945 0.202 -17.188 1 98.94 259 ILE A C 1
ATOM 1967 O O . ILE A 1 259 ? 6.094 0.549 -18.359 1 98.94 259 ILE A O 1
ATOM 1971 N N . VAL A 1 260 ? 6.133 1.017 -16.188 1 98.94 260 VAL A N 1
ATOM 1972 C CA . VAL A 1 260 ? 6.66 2.363 -16.375 1 98.94 260 VAL A CA 1
ATOM 1973 C C . VAL A 1 260 ? 7.836 2.594 -15.422 1 98.94 260 VAL A C 1
ATOM 1975 O O . VAL A 1 260 ? 7.699 2.445 -14.211 1 98.94 260 VAL A O 1
ATOM 1978 N N . LEU A 1 261 ? 8.992 2.924 -15.961 1 98.88 261 LEU A N 1
ATOM 1979 C CA . LEU A 1 261 ? 10.188 3.258 -15.188 1 98.88 261 LEU A CA 1
ATOM 1980 C C . LEU A 1 261 ? 10.227 4.746 -14.867 1 98.88 261 LEU A C 1
ATOM 1982 O O . LEU A 1 261 ? 10.102 5.586 -15.758 1 98.88 261 LEU A O 1
ATOM 1986 N N . HIS A 1 262 ? 10.312 5.059 -13.641 1 98.75 262 HIS A N 1
ATOM 1987 C CA . HIS A 1 262 ? 10.469 6.43 -13.164 1 98.75 262 HIS A CA 1
ATOM 1988 C C . HIS A 1 262 ? 11.828 6.637 -12.508 1 98.75 262 HIS A C 1
ATOM 1990 O O . HIS A 1 262 ? 12.211 5.879 -11.609 1 98.75 262 HIS A O 1
ATOM 1996 N N . ARG A 1 263 ? 12.562 7.633 -12.953 1 96.44 263 ARG A N 1
ATOM 1997 C CA . ARG A 1 263 ? 13.844 8 -12.359 1 96.44 263 ARG A CA 1
ATOM 1998 C C . ARG A 1 263 ? 13.93 9.508 -12.125 1 96.44 263 ARG A C 1
ATOM 2000 O O . ARG A 1 263 ? 13.297 10.289 -12.844 1 96.44 263 ARG A O 1
ATOM 2007 N N . LYS A 1 264 ? 14.664 9.828 -11.117 1 87.81 264 LYS A N 1
ATOM 2008 C CA . LYS A 1 264 ? 14.828 11.242 -10.781 1 87.81 264 LYS A CA 1
ATOM 2009 C C . LYS A 1 264 ? 15.352 12.031 -11.977 1 87.81 264 LYS A C 1
ATOM 2011 O O . LYS A 1 264 ? 16.328 11.641 -12.609 1 87.81 264 LYS A O 1
ATOM 2016 N N . GLY A 1 265 ? 14.617 13.109 -12.234 1 88.75 265 GLY A N 1
ATOM 2017 C CA . GLY A 1 265 ? 15.078 14.031 -13.266 1 88.75 265 GLY A CA 1
ATOM 2018 C C . GLY A 1 265 ? 14.82 13.531 -14.672 1 88.75 265 GLY A C 1
ATOM 2019 O O . GLY A 1 265 ? 15.281 14.133 -15.641 1 88.75 265 GLY A O 1
ATOM 2020 N N . ALA A 1 266 ? 14.164 12.414 -14.828 1 94.69 266 ALA A N 1
ATOM 2021 C CA . ALA A 1 266 ? 13.891 11.844 -16.141 1 94.69 266 ALA A CA 1
ATOM 2022 C C . ALA A 1 266 ? 12.391 11.688 -16.375 1 94.69 266 ALA A C 1
ATOM 2024 O O . ALA A 1 266 ? 11.617 11.555 -15.422 1 94.69 266 ALA A O 1
ATOM 2025 N N . ALA A 1 267 ? 12.031 11.82 -17.594 1 97.25 267 ALA A N 1
ATOM 2026 C CA . ALA A 1 267 ? 10.648 11.531 -17.953 1 97.25 267 ALA A CA 1
ATOM 2027 C C . ALA A 1 267 ? 10.32 10.055 -17.734 1 97.25 267 ALA A C 1
ATOM 2029 O O . ALA A 1 267 ? 11.188 9.195 -17.891 1 97.25 267 ALA A O 1
ATOM 2030 N N . PRO A 1 268 ? 9.078 9.781 -17.344 1 98.38 268 PRO A N 1
ATOM 2031 C CA . PRO A 1 268 ? 8.688 8.375 -17.234 1 98.38 268 PRO A CA 1
ATOM 2032 C C . PRO A 1 268 ? 8.914 7.605 -18.547 1 98.38 268 PRO A C 1
ATOM 2034 O O . PRO A 1 268 ? 8.711 8.156 -19.625 1 98.38 268 PRO A O 1
ATOM 2037 N N . GLU A 1 269 ? 9.32 6.367 -18.438 1 98.62 269 GLU A N 1
ATOM 2038 C CA . GLU A 1 269 ? 9.602 5.516 -19.594 1 98.62 269 GLU A CA 1
ATOM 2039 C C . GLU A 1 269 ? 8.672 4.301 -19.609 1 98.62 269 GLU A C 1
ATOM 2041 O O . GLU A 1 269 ? 8.953 3.283 -18.984 1 98.62 269 GLU A O 1
ATOM 2046 N N . PRO A 1 270 ? 7.609 4.414 -20.375 1 98.75 270 PRO A N 1
ATOM 2047 C CA . PRO A 1 270 ? 6.742 3.242 -20.516 1 98.75 270 PRO A CA 1
ATOM 2048 C C . PRO A 1 270 ? 7.387 2.135 -21.359 1 98.75 270 PRO A C 1
ATOM 2050 O O . PRO A 1 270 ? 8.086 2.42 -22.328 1 98.75 270 PRO A O 1
ATOM 2053 N N . MET A 1 271 ? 7.16 0.91 -20.969 1 98.75 271 MET A N 1
ATOM 2054 C CA . MET A 1 271 ? 7.602 -0.283 -21.688 1 98.75 271 MET A CA 1
ATOM 2055 C C . MET A 1 271 ? 6.445 -1.263 -21.875 1 98.75 271 MET A C 1
ATOM 2057 O O . MET A 1 271 ? 5.977 -1.867 -20.906 1 98.75 271 MET A O 1
ATOM 2061 N N . VAL A 1 272 ? 6.039 -1.384 -23.125 1 98.75 272 VAL A N 1
ATOM 2062 C CA . VAL A 1 272 ? 4.957 -2.309 -23.453 1 98.75 272 VAL A CA 1
ATOM 2063 C C . VAL A 1 272 ? 5.535 -3.691 -23.75 1 98.75 272 VAL A C 1
ATOM 2065 O O . VAL A 1 272 ? 6.352 -3.848 -24.672 1 98.75 272 VAL A O 1
ATOM 2068 N N . ARG A 1 273 ? 5.152 -4.672 -22.922 1 98.56 273 ARG A N 1
ATOM 2069 C CA . ARG A 1 273 ? 5.598 -6.059 -23.031 1 98.56 273 ARG A CA 1
ATOM 2070 C C . ARG A 1 273 ? 4.43 -7.023 -22.859 1 98.56 273 ARG A C 1
ATOM 2072 O O . ARG A 1 273 ? 4.324 -7.707 -21.828 1 98.56 273 ARG A O 1
ATOM 2079 N N . PRO A 1 274 ? 3.605 -7.152 -23.828 1 98.38 274 PRO A N 1
ATOM 2080 C CA . PRO A 1 274 ? 2.432 -8.016 -23.703 1 98.38 274 PRO A CA 1
ATOM 2081 C C . PRO A 1 274 ? 2.799 -9.5 -23.656 1 98.38 274 PRO A C 1
ATOM 2083 O O . PRO A 1 274 ? 3.807 -9.906 -24.234 1 98.38 274 PRO A O 1
ATOM 2086 N N . PRO A 1 275 ? 1.977 -10.266 -23.016 1 98.38 275 PRO A N 1
ATOM 2087 C CA . PRO A 1 275 ? 2.197 -11.719 -23.016 1 98.38 275 PRO A CA 1
ATOM 2088 C C . PRO A 1 275 ? 1.85 -12.367 -24.344 1 98.38 275 PRO A C 1
ATOM 2090 O O . PRO A 1 275 ? 1.14 -11.781 -25.156 1 98.38 275 PRO A O 1
ATOM 2093 N N . VAL A 1 276 ? 2.381 -13.531 -24.547 1 97.75 276 VAL A N 1
ATOM 2094 C CA . VAL A 1 276 ? 1.959 -14.398 -25.641 1 97.75 276 VAL A CA 1
ATOM 2095 C C . VAL A 1 276 ? 0.73 -15.195 -25.219 1 97.75 276 VAL A C 1
ATOM 2097 O O . VAL A 1 276 ? 0.705 -15.781 -24.141 1 97.75 276 VAL A O 1
ATOM 2100 N N . GLY A 1 277 ? -0.293 -15.195 -26.109 1 97.06 277 GLY A N 1
ATOM 2101 C CA . GLY A 1 277 ? -1.513 -15.898 -25.75 1 97.06 277 GLY A CA 1
ATOM 2102 C C . GLY A 1 277 ? -2.15 -15.391 -24.469 1 97.06 277 GLY A C 1
ATOM 2103 O O . GLY A 1 277 ? -2.281 -14.18 -24.281 1 97.06 277 GLY A O 1
ATOM 2104 N N . GLY A 1 278 ? -2.553 -16.328 -23.656 1 97.62 278 GLY A N 1
ATOM 2105 C CA . GLY A 1 278 ? -3.135 -15.977 -22.375 1 97.62 278 GLY A CA 1
ATOM 2106 C C . GLY A 1 278 ? -2.096 -15.703 -21.312 1 97.62 278 GLY A C 1
ATOM 2107 O O . GLY A 1 278 ? -2.434 -15.258 -20.203 1 97.62 278 GLY A O 1
ATOM 2108 N N . GLY A 1 279 ? -0.89 -15.82 -21.609 1 98.56 279 GLY A N 1
ATOM 2109 C CA . GLY A 1 279 ? 0.192 -15.531 -20.672 1 98.56 279 GLY A CA 1
ATOM 2110 C C . GLY A 1 279 ? 0.761 -16.781 -20.031 1 98.56 279 GLY A C 1
ATOM 2111 O O . GLY A 1 279 ? 1.828 -16.734 -19.406 1 98.56 279 GLY A O 1
ATOM 2112 N N . TYR A 1 280 ? 0.123 -17.906 -20.219 1 98.56 280 TYR A N 1
ATOM 2113 C CA . TYR A 1 280 ? 0.531 -19.141 -19.531 1 98.56 280 TYR A CA 1
ATOM 2114 C C . TYR A 1 280 ? 1.648 -19.828 -20.312 1 98.56 280 TYR A C 1
ATOM 2116 O O . TYR A 1 280 ? 2.318 -20.719 -19.766 1 98.56 280 TYR A O 1
ATOM 2124 N N . SER A 1 281 ? 1.862 -19.484 -21.594 1 98.56 281 SER A N 1
ATOM 2125 C CA . SER A 1 281 ? 2.898 -20.109 -22.406 1 98.56 281 SER A CA 1
ATOM 2126 C C . SER A 1 281 ? 4.285 -19.844 -21.828 1 98.56 281 SER A C 1
ATOM 2128 O O . SER A 1 281 ? 5.195 -20.672 -22 1 98.56 281 SER A O 1
ATOM 2130 N N . HIS A 1 282 ? 4.395 -18.734 -21.078 1 98.75 282 HIS A N 1
ATOM 2131 C CA . HIS A 1 282 ? 5.715 -18.344 -20.594 1 98.75 282 HIS A CA 1
ATOM 2132 C C . HIS A 1 282 ? 6.191 -19.266 -19.484 1 98.75 282 HIS A C 1
ATOM 2134 O O . HIS A 1 282 ? 7.363 -19.641 -19.453 1 98.75 282 HIS A O 1
ATOM 2140 N N . GLU A 1 283 ? 5.281 -19.609 -18.562 1 98.81 283 GLU A N 1
ATOM 2141 C CA . GLU A 1 283 ? 5.695 -20.547 -17.531 1 98.81 283 GLU A CA 1
ATOM 2142 C C . GLU A 1 283 ? 5.844 -21.953 -18.078 1 98.81 283 GLU A C 1
ATOM 2144 O O . GLU A 1 283 ? 6.703 -22.719 -17.641 1 98.81 283 GLU A O 1
ATOM 2149 N N . LEU A 1 284 ? 5.035 -22.344 -19.047 1 98.62 284 LEU A N 1
ATOM 2150 C CA . LEU A 1 284 ? 5.168 -23.641 -19.703 1 98.62 284 LEU A CA 1
ATOM 2151 C C . LEU A 1 284 ? 6.523 -23.75 -20.406 1 98.62 284 LEU A C 1
ATOM 2153 O O . LEU A 1 284 ? 7.172 -24.797 -20.328 1 98.62 284 LEU A O 1
ATOM 2157 N N . ALA A 1 285 ? 6.891 -22.688 -21.047 1 98.62 285 ALA A N 1
ATOM 2158 C CA . ALA A 1 285 ? 8.188 -22.672 -21.719 1 98.62 285 ALA A CA 1
ATOM 2159 C C . ALA A 1 285 ? 9.328 -22.859 -20.734 1 98.62 285 ALA A C 1
ATOM 2161 O O . ALA A 1 285 ? 10.273 -23.594 -21 1 98.62 285 ALA A O 1
ATOM 2162 N N . GLU A 1 286 ? 9.203 -22.203 -19.594 1 98.62 286 GLU A N 1
ATOM 2163 C CA . GLU A 1 286 ? 10.227 -22.344 -18.562 1 98.62 286 GLU A CA 1
ATOM 2164 C C . GLU A 1 286 ? 10.375 -23.797 -18.125 1 98.62 286 GLU A C 1
ATOM 2166 O O . GLU A 1 286 ? 11.492 -24.328 -18.078 1 98.62 286 GLU A O 1
ATOM 2171 N N . VAL A 1 287 ? 9.273 -24.453 -17.797 1 98.75 287 VAL A N 1
ATOM 2172 C CA . VAL A 1 287 ? 9.312 -25.828 -17.328 1 98.75 287 VAL A CA 1
ATOM 2173 C C . VAL A 1 287 ? 9.859 -26.734 -18.438 1 98.75 287 VAL A C 1
ATOM 2175 O O . VAL A 1 287 ? 10.719 -27.578 -18.188 1 98.75 287 VAL A O 1
ATOM 2178 N N . THR A 1 288 ? 9.367 -26.547 -19.656 1 98.31 288 THR A N 1
ATOM 2179 C CA . THR A 1 288 ? 9.797 -27.344 -20.797 1 98.31 288 THR A CA 1
ATOM 2180 C C . THR A 1 288 ? 11.305 -27.234 -21 1 98.31 288 THR A C 1
ATOM 2182 O O . THR A 1 288 ? 11.992 -28.25 -21.141 1 98.31 288 THR A O 1
ATOM 2185 N N . GLU A 1 289 ? 11.781 -26.031 -20.953 1 97.69 289 GLU A N 1
ATOM 2186 C CA . GLU A 1 289 ? 13.211 -25.797 -21.141 1 97.69 289 GLU A CA 1
ATOM 2187 C C . GLU A 1 289 ? 14.016 -26.438 -20 1 97.69 289 GLU A C 1
ATOM 2189 O O . GLU A 1 289 ? 15.078 -27.016 -20.25 1 97.69 289 GLU A O 1
ATOM 2194 N N . CYS A 1 290 ? 13.578 -26.281 -18.797 1 98.31 290 CYS A N 1
ATOM 2195 C CA . CYS A 1 290 ? 14.258 -26.891 -17.656 1 98.31 290 CYS A CA 1
ATOM 2196 C C . CYS A 1 290 ? 14.344 -28.406 -17.828 1 98.31 290 CYS A C 1
ATOM 2198 O O . CYS A 1 290 ? 15.414 -28.984 -17.656 1 98.31 290 CYS A O 1
ATOM 2200 N N . LEU A 1 291 ? 13.227 -28.984 -18.203 1 98.25 291 LEU A N 1
ATOM 2201 C CA . LEU A 1 291 ? 13.172 -30.438 -18.344 1 98.25 291 LEU A CA 1
ATOM 2202 C C . LEU A 1 291 ? 14.078 -30.922 -19.469 1 98.25 291 LEU A C 1
ATOM 2204 O O . LEU A 1 291 ? 14.805 -31.906 -19.312 1 98.25 291 LEU A O 1
ATOM 2208 N N . LEU A 1 292 ? 14.07 -30.219 -20.578 1 97.44 292 LEU A N 1
ATOM 2209 C CA . LEU A 1 292 ? 14.891 -30.594 -21.734 1 97.44 292 LEU A CA 1
ATOM 2210 C C . LEU A 1 292 ? 16.375 -30.469 -21.391 1 97.44 292 LEU A C 1
ATOM 2212 O O . LEU A 1 292 ? 17.203 -31.156 -22 1 97.44 292 LEU A O 1
ATOM 2216 N N . ASN A 1 293 ? 16.656 -29.688 -20.391 1 96.69 293 ASN A N 1
ATOM 2217 C CA . ASN A 1 293 ? 18.047 -29.469 -20 1 96.69 293 ASN A CA 1
ATOM 2218 C C . ASN A 1 293 ? 18.406 -30.219 -18.719 1 96.69 293 ASN A C 1
ATOM 2220 O O . ASN A 1 293 ? 19.453 -29.969 -18.125 1 96.69 293 ASN A O 1
ATOM 2224 N N . GLY A 1 294 ? 17.484 -31 -18.219 1 96.06 294 GLY A N 1
ATOM 2225 C CA . GLY A 1 294 ? 17.734 -31.891 -17.109 1 96.06 294 GLY A CA 1
ATOM 2226 C C . GLY A 1 294 ? 17.797 -31.172 -15.766 1 96.06 294 GLY A C 1
ATOM 2227 O O . GLY A 1 294 ? 18.438 -31.656 -14.828 1 96.06 294 GLY A O 1
ATOM 2228 N N . ARG A 1 295 ? 17.172 -30.016 -15.672 1 96.25 295 ARG A N 1
ATOM 2229 C CA . ARG A 1 295 ? 17.141 -29.266 -14.422 1 96.25 295 ARG A CA 1
ATOM 2230 C C . ARG A 1 295 ? 16.016 -29.766 -13.516 1 96.25 295 ARG A C 1
ATOM 2232 O O . ARG A 1 295 ? 14.938 -30.109 -13.984 1 96.25 295 ARG A O 1
ATOM 2239 N N . ALA A 1 296 ? 16.281 -29.766 -12.219 1 95.44 296 ALA A N 1
ATOM 2240 C CA . ALA A 1 296 ? 15.305 -30.266 -11.258 1 95.44 296 ALA A CA 1
ATOM 2241 C C . ALA A 1 296 ? 14.406 -29.141 -10.742 1 95.44 296 ALA A C 1
ATOM 2243 O O . ALA A 1 296 ? 13.367 -29.391 -10.133 1 95.44 296 ALA A O 1
ATOM 2244 N N . GLN A 1 297 ? 14.812 -27.906 -10.945 1 97.31 297 GLN A N 1
ATOM 2245 C CA . GLN A 1 297 ? 14 -26.75 -10.57 1 97.31 297 GLN A CA 1
ATOM 2246 C C . GLN A 1 297 ? 14.312 -25.547 -11.445 1 97.31 297 GLN A C 1
ATOM 2248 O O . GLN A 1 297 ? 15.352 -25.516 -12.117 1 97.31 297 GLN A O 1
ATOM 2253 N N . SER A 1 298 ? 13.438 -24.641 -11.445 1 98.44 298 SER A N 1
ATOM 2254 C CA . SER A 1 298 ? 13.625 -23.375 -12.148 1 98.44 298 SER A CA 1
ATOM 2255 C C . SER A 1 298 ? 14.445 -22.391 -11.312 1 98.44 298 SER A C 1
ATOM 2257 O O . SER A 1 298 ? 14.242 -22.281 -10.102 1 98.44 298 SER A O 1
ATOM 2259 N N . SER A 1 299 ? 15.367 -21.688 -11.922 1 97.62 299 SER A N 1
ATOM 2260 C CA . SER A 1 299 ? 16.094 -20.641 -11.227 1 97.62 299 SER A CA 1
ATOM 2261 C C . SER A 1 299 ? 15.258 -19.375 -11.078 1 97.62 299 SER A C 1
ATOM 2263 O O . SER A 1 299 ? 15.555 -18.516 -10.242 1 97.62 299 SER A O 1
ATOM 2265 N N . VAL A 1 300 ? 14.203 -19.234 -11.867 1 98.19 300 VAL A N 1
ATOM 2266 C CA . VAL A 1 300 ? 13.297 -18.078 -11.82 1 98.19 300 VAL A CA 1
ATOM 2267 C C . VAL A 1 300 ? 12.266 -18.281 -10.711 1 98.19 300 VAL A C 1
ATOM 2269 O O . VAL A 1 300 ? 11.891 -17.344 -10.023 1 98.19 300 VAL A O 1
ATOM 2272 N N . MET A 1 301 ? 11.867 -19.484 -10.516 1 98.69 301 MET A N 1
ATOM 2273 C CA . MET A 1 301 ? 10.898 -19.875 -9.492 1 98.69 301 MET A CA 1
ATOM 2274 C C . MET A 1 301 ? 11.43 -21.016 -8.641 1 98.69 301 MET A C 1
ATOM 2276 O O . MET A 1 301 ? 10.859 -22.109 -8.641 1 98.69 301 MET A O 1
ATOM 2280 N N . PRO A 1 302 ? 12.445 -20.75 -7.902 1 98.62 302 PRO A N 1
ATOM 2281 C CA . PRO A 1 302 ? 13 -21.828 -7.078 1 98.62 302 PRO A CA 1
ATOM 2282 C C . PRO A 1 302 ? 12.039 -22.281 -5.984 1 98.62 302 PRO A C 1
ATOM 2284 O O . PRO A 1 302 ? 11.25 -21.484 -5.469 1 98.62 302 PRO A O 1
ATOM 2287 N N . LEU A 1 303 ? 12.156 -23.516 -5.602 1 98.75 303 LEU A N 1
ATOM 2288 C CA . LEU A 1 303 ? 11.281 -24.125 -4.598 1 98.75 303 LEU A CA 1
ATOM 2289 C C . LEU A 1 303 ? 11.438 -23.406 -3.256 1 98.75 303 LEU A C 1
ATOM 2291 O O . LEU A 1 303 ? 10.484 -23.328 -2.479 1 98.75 303 LEU A O 1
ATOM 2295 N N . ALA A 1 304 ? 12.594 -22.844 -2.99 1 98.69 304 ALA A N 1
ATOM 2296 C CA . ALA A 1 304 ? 12.812 -22.078 -1.761 1 98.69 304 ALA A CA 1
ATOM 2297 C C . ALA A 1 304 ? 11.898 -20.859 -1.698 1 98.69 304 ALA A C 1
ATOM 2299 O O . ALA A 1 304 ? 11.383 -20.516 -0.63 1 98.69 304 ALA A O 1
ATOM 2300 N N . ASP A 1 305 ? 11.727 -20.188 -2.861 1 98.81 305 ASP A N 1
ATOM 2301 C CA . ASP A 1 305 ? 10.828 -19.031 -2.908 1 98.81 305 ASP A CA 1
ATOM 2302 C C . ASP A 1 305 ? 9.383 -19.469 -2.643 1 98.81 305 ASP A C 1
ATOM 2304 O O . ASP A 1 305 ? 8.648 -18.766 -1.937 1 98.81 305 ASP A O 1
ATOM 2308 N N . THR A 1 306 ? 9.008 -20.594 -3.273 1 98.81 306 THR A N 1
ATOM 2309 C CA . THR A 1 306 ? 7.676 -21.141 -3.043 1 98.81 306 THR A CA 1
ATOM 2310 C C . THR A 1 306 ? 7.43 -21.344 -1.552 1 98.81 306 THR A C 1
ATOM 2312 O O . THR A 1 306 ? 6.387 -20.953 -1.028 1 98.81 306 THR A O 1
ATOM 2315 N N . LEU A 1 307 ? 8.336 -21.922 -0.918 1 98.81 307 LEU A N 1
ATOM 2316 C CA . LEU A 1 307 ? 8.203 -22.234 0.503 1 98.81 307 LEU A CA 1
ATOM 2317 C C . LEU A 1 307 ? 8.156 -20.953 1.33 1 98.81 307 LEU A C 1
ATOM 2319 O O . LEU A 1 307 ? 7.375 -20.844 2.277 1 98.81 307 LEU A O 1
ATOM 2323 N N . ALA A 1 308 ? 9.008 -19.969 1.012 1 98.88 308 ALA A N 1
ATOM 2324 C CA . ALA A 1 308 ? 9.039 -18.688 1.719 1 98.88 308 ALA A CA 1
ATOM 2325 C C . ALA A 1 308 ? 7.684 -17.984 1.625 1 98.88 308 ALA A C 1
ATOM 2327 O O . ALA A 1 308 ? 7.164 -17.5 2.629 1 98.88 308 ALA A O 1
ATOM 2328 N N . VAL A 1 309 ? 7.137 -17.953 0.458 1 98.94 309 VAL A N 1
ATOM 2329 C CA . VAL A 1 309 ? 5.844 -17.312 0.234 1 98.94 309 VAL A CA 1
ATOM 2330 C C . VAL A 1 309 ? 4.758 -18.062 1.008 1 98.94 309 VAL A C 1
ATOM 2332 O O . VAL A 1 309 ? 3.902 -17.438 1.644 1 98.94 309 VAL A O 1
ATOM 2335 N N . GLN A 1 310 ? 4.836 -19.406 0.95 1 98.81 310 GLN A N 1
ATOM 2336 C CA . GLN A 1 310 ? 3.871 -20.219 1.675 1 98.81 310 GLN A CA 1
ATOM 2337 C C . GLN A 1 310 ? 3.902 -19.922 3.17 1 98.81 310 GLN A C 1
ATOM 2339 O O . GLN A 1 310 ? 2.857 -19.875 3.822 1 98.81 310 GLN A O 1
ATOM 2344 N N . ARG A 1 311 ? 5.051 -19.75 3.723 1 98.88 311 ARG A N 1
ATOM 2345 C CA . ARG A 1 311 ? 5.195 -19.438 5.141 1 98.88 311 ARG A CA 1
ATOM 2346 C C . ARG A 1 311 ? 4.555 -18.094 5.484 1 98.88 311 ARG A C 1
ATOM 2348 O O . ARG A 1 311 ? 3.891 -17.969 6.512 1 98.88 311 ARG A O 1
ATOM 2355 N N . VAL A 1 312 ? 4.766 -17.109 4.672 1 98.94 312 VAL A N 1
ATOM 2356 C CA . VAL A 1 312 ? 4.176 -15.797 4.879 1 98.94 312 VAL A CA 1
ATOM 2357 C C . VAL A 1 312 ? 2.652 -15.898 4.867 1 98.94 312 VAL A C 1
ATOM 2359 O O . VAL A 1 312 ? 1.979 -15.383 5.758 1 98.94 312 VAL A O 1
ATOM 2362 N N . LEU A 1 313 ? 2.119 -16.594 3.865 1 98.94 313 LEU A N 1
ATOM 2363 C CA . LEU A 1 313 ? 0.675 -16.75 3.736 1 98.94 313 LEU A CA 1
ATOM 2364 C C . LEU A 1 313 ? 0.097 -17.484 4.945 1 98.94 313 LEU A C 1
ATOM 2366 O O . LEU A 1 313 ? -0.939 -17.078 5.48 1 98.94 313 LEU A O 1
ATOM 2370 N N . ASN A 1 314 ? 0.789 -18.547 5.309 1 98.81 314 ASN A N 1
ATOM 2371 C CA . ASN A 1 314 ? 0.33 -19.328 6.457 1 98.81 314 ASN A CA 1
ATOM 2372 C C . ASN A 1 314 ? 0.278 -18.484 7.723 1 98.81 314 ASN A C 1
ATOM 2374 O O . ASN A 1 314 ? -0.72 -18.484 8.445 1 98.81 314 ASN A O 1
ATOM 2378 N N . THR A 1 315 ? 1.345 -17.766 8.016 1 98.88 315 THR A N 1
ATOM 2379 C CA . THR A 1 315 ? 1.405 -16.906 9.195 1 98.88 315 THR A CA 1
ATOM 2380 C C . THR A 1 315 ? 0.301 -15.852 9.156 1 98.88 315 THR A C 1
ATOM 2382 O O . THR A 1 315 ? -0.352 -15.594 10.172 1 98.88 315 THR A O 1
ATOM 2385 N N . ALA A 1 316 ? 0.081 -15.227 8.031 1 98.94 316 ALA A N 1
ATOM 2386 C CA . ALA A 1 316 ? -0.981 -14.234 7.871 1 98.94 316 ALA A CA 1
ATOM 2387 C C . ALA A 1 316 ? -2.35 -14.852 8.156 1 98.94 316 ALA A C 1
ATOM 2389 O O . ALA A 1 316 ? -3.164 -14.266 8.875 1 98.94 316 ALA A O 1
ATOM 2390 N N . CYS A 1 317 ? -2.6 -16.047 7.574 1 98.88 317 CYS A N 1
ATOM 2391 C CA . CYS A 1 317 ? -3.865 -16.734 7.797 1 98.88 317 CYS A CA 1
ATOM 2392 C C . CYS A 1 317 ? -4.07 -17.031 9.281 1 98.88 317 CYS A C 1
ATOM 2394 O O . CYS A 1 317 ? -5.148 -16.781 9.82 1 98.88 317 CYS A O 1
ATOM 2396 N N . GLU A 1 318 ? -3.018 -17.531 9.898 1 98.69 318 GLU A N 1
ATOM 2397 C CA . GLU A 1 318 ? -3.102 -17.844 11.328 1 98.69 318 GLU A CA 1
ATOM 2398 C C . GLU A 1 318 ? -3.451 -16.594 12.141 1 98.69 318 GLU A C 1
ATOM 2400 O O . GLU A 1 318 ? -4.246 -16.672 13.078 1 98.69 318 GLU A O 1
ATOM 2405 N N . GLN A 1 319 ? -2.891 -15.484 11.797 1 98.81 319 GLN A N 1
ATOM 2406 C CA . GLN A 1 319 ? -3.148 -14.227 12.492 1 98.81 319 GLN A CA 1
ATOM 2407 C C . GLN A 1 319 ? -4.605 -13.797 12.328 1 98.81 319 GLN A C 1
ATOM 2409 O O . GLN A 1 319 ? -5.152 -13.102 13.188 1 98.81 319 GLN A O 1
ATOM 2414 N N . LEU A 1 320 ? -5.227 -14.203 11.242 1 98.69 320 LEU A N 1
ATOM 2415 C CA . LEU A 1 320 ? -6.629 -13.867 10.992 1 98.69 320 LEU A CA 1
ATOM 2416 C C . LEU A 1 320 ? -7.551 -14.93 11.586 1 98.69 320 LEU A C 1
ATOM 2418 O O . LEU A 1 320 ? -8.773 -14.812 11.508 1 98.69 320 LEU A O 1
ATOM 2422 N N . GLY A 1 321 ? -6.973 -16 12.086 1 98.31 321 GLY A N 1
ATOM 2423 C CA . GLY A 1 321 ? -7.742 -17.094 12.656 1 98.31 321 GLY A CA 1
ATOM 2424 C C . GLY A 1 321 ? -8.188 -18.109 11.625 1 98.31 321 GLY A C 1
ATOM 2425 O O . GLY A 1 321 ? -9.195 -18.797 11.812 1 98.31 321 GLY A O 1
ATOM 2426 N N . VAL A 1 322 ? -7.496 -18.125 10.531 1 98.44 322 VAL A N 1
ATOM 2427 C CA . VAL A 1 322 ? -7.828 -19.062 9.461 1 98.44 322 VAL A CA 1
ATOM 2428 C C . VAL A 1 322 ? -6.805 -20.203 9.438 1 98.44 322 VAL A C 1
ATOM 2430 O O . VAL A 1 322 ? -5.602 -19.953 9.359 1 98.44 322 VAL A O 1
ATOM 2433 N N . ASP A 1 323 ? -7.234 -21.438 9.422 1 96.81 323 ASP A N 1
ATOM 2434 C CA . ASP A 1 323 ? -6.383 -22.625 9.352 1 96.81 323 ASP A CA 1
ATOM 2435 C C . ASP A 1 323 ? -6.781 -23.516 8.172 1 96.81 323 ASP A C 1
ATOM 2437 O O . ASP A 1 323 ? -7.918 -23.984 8.102 1 96.81 323 ASP A O 1
ATOM 2441 N N . HIS A 1 324 ? -5.859 -23.734 7.367 1 97.5 324 HIS A N 1
ATOM 2442 C CA . HIS A 1 324 ? -6.098 -24.609 6.223 1 97.5 324 HIS A CA 1
ATOM 2443 C C . HIS A 1 324 ? -5.59 -26.016 6.496 1 97.5 324 HIS A C 1
ATOM 2445 O O . HIS A 1 324 ? -4.727 -26.219 7.352 1 97.5 324 HIS A O 1
ATOM 2451 N N . THR A 1 325 ? -6.133 -26.969 5.789 1 97 325 THR A N 1
ATOM 2452 C CA . THR A 1 325 ? -5.719 -28.359 5.883 1 97 325 THR A CA 1
ATOM 2453 C C . THR A 1 325 ? -5.547 -28.969 4.496 1 97 325 THR A C 1
ATOM 2455 O O . THR A 1 325 ? -6.094 -28.453 3.516 1 97 325 THR A O 1
ATOM 2458 N N . GLU A 1 326 ? -4.719 -30 4.508 1 97.31 326 GLU A N 1
ATOM 2459 C CA . GLU A 1 326 ? -4.57 -30.766 3.277 1 97.31 326 GLU A CA 1
ATOM 2460 C C . GLU A 1 326 ? -5.562 -31.922 3.223 1 97.31 326 GLU A C 1
ATOM 2462 O O . GLU A 1 326 ? -5.941 -32.469 4.258 1 97.31 326 GLU A O 1
ATOM 2467 N N . ASP A 1 327 ? -5.91 -32.25 2.016 1 94.31 327 ASP A N 1
ATOM 2468 C CA . ASP A 1 327 ? -6.621 -33.531 1.854 1 94.31 327 ASP A CA 1
ATOM 2469 C C . ASP A 1 327 ? -5.711 -34.719 2.172 1 94.31 327 ASP A C 1
ATOM 2471 O O . ASP A 1 327 ? -4.484 -34.562 2.18 1 94.31 327 ASP A O 1
ATOM 2475 N N . PRO A 1 328 ? -6.34 -35.781 2.438 1 88.31 328 PRO A N 1
ATOM 2476 C CA . PRO A 1 328 ? -5.52 -36.938 2.803 1 88.31 328 PRO A CA 1
ATOM 2477 C C . PRO A 1 328 ? -4.508 -37.312 1.723 1 88.31 328 PRO A C 1
ATOM 2479 O O . PRO A 1 328 ? -4.652 -36.906 0.568 1 88.31 328 PRO A O 1
ATOM 2482 N N . ALA A 1 329 ? -3.406 -38.031 2.053 1 77.25 329 ALA A N 1
ATOM 2483 C CA . ALA A 1 329 ? -2.221 -38.281 1.242 1 77.25 329 ALA A CA 1
ATOM 2484 C C . ALA A 1 329 ? -2.543 -39.219 0.084 1 77.25 329 ALA A C 1
ATOM 2486 O O . ALA A 1 329 ? -1.843 -39.219 -0.931 1 77.25 329 ALA A O 1
ATOM 2487 N N . ASP A 1 330 ? -3.543 -40.062 0.289 1 77 330 ASP A N 1
ATOM 2488 C CA . ASP A 1 330 ? -3.768 -41.031 -0.773 1 77 330 ASP A CA 1
ATOM 2489 C C . ASP A 1 330 ? -4.734 -40.469 -1.823 1 77 330 ASP A C 1
ATOM 2491 O O . ASP A 1 330 ? -5.711 -39.812 -1.487 1 77 330 ASP A O 1
ATOM 2495 N N . LEU A 1 331 ? -4.164 -40.531 -3.088 1 77.44 331 LEU A N 1
ATOM 2496 C CA . LEU A 1 331 ? -5.043 -40.188 -4.199 1 77.44 331 LEU A CA 1
ATOM 2497 C C . LEU A 1 331 ? -6.148 -41.219 -4.359 1 77.44 331 LEU A C 1
ATOM 2499 O O . LEU A 1 331 ? -5.879 -42.406 -4.391 1 77.44 331 LEU A O 1
ATOM 2503 N N . ASP A 1 332 ? -7.184 -41.312 -3.625 1 57.91 332 ASP A N 1
ATOM 2504 C CA . ASP A 1 332 ? -8.211 -42.312 -3.834 1 57.91 332 ASP A CA 1
ATOM 2505 C C . ASP A 1 332 ? -8.5 -42.531 -5.32 1 57.91 332 ASP A C 1
ATOM 2507 O O . ASP A 1 332 ? -8.375 -41.562 -6.109 1 57.91 332 ASP A O 1
ATOM 2511 N N . MET B 1 1 ? -19.219 41.281 15.477 1 57.56 1 MET B N 1
ATOM 2512 C CA . MET B 1 1 ? -18.203 40.375 14.977 1 57.56 1 MET B CA 1
ATOM 2513 C C . MET B 1 1 ? -17.266 41.062 14.008 1 57.56 1 MET B C 1
ATOM 2515 O O . MET B 1 1 ? -17.672 42 13.297 1 57.56 1 MET B O 1
ATOM 2519 N N . PRO B 1 2 ? -15.922 40.875 14.281 1 71.62 2 PRO B N 1
ATOM 2520 C CA . PRO B 1 2 ? -15.031 41.625 13.383 1 71.62 2 PRO B CA 1
ATOM 2521 C C . PRO B 1 2 ? -15.305 41.344 11.906 1 71.62 2 PRO B C 1
ATOM 2523 O O . PRO B 1 2 ? -15.859 40.281 11.57 1 71.62 2 PRO B O 1
ATOM 2526 N N . GLU B 1 3 ? -15.086 42.25 11.086 1 87.88 3 GLU B N 1
ATOM 2527 C CA . GLU B 1 3 ? -15.266 42.156 9.641 1 87.88 3 GLU B CA 1
ATOM 2528 C C . GLU B 1 3 ? -14.234 41.219 9.023 1 87.88 3 GLU B C 1
ATOM 2530 O O . GLU B 1 3 ? -14.508 40.562 8.016 1 87.88 3 GLU B O 1
ATOM 2535 N N . SER B 1 4 ? -13.117 41.156 9.688 1 95.38 4 SER B N 1
ATOM 2536 C CA . SER B 1 4 ? -12.023 40.281 9.234 1 95.38 4 SER B CA 1
ATOM 2537 C C . SER B 1 4 ? -11.234 39.719 10.422 1 95.38 4 SER B C 1
ATOM 2539 O O . SER B 1 4 ? -11.375 40.219 11.547 1 95.38 4 SER B O 1
ATOM 2541 N N . ILE B 1 5 ? -10.625 38.688 10.211 1 98.31 5 ILE B N 1
ATOM 2542 C CA . ILE B 1 5 ? -9.727 38.094 11.211 1 98.31 5 ILE B CA 1
ATOM 2543 C C . ILE B 1 5 ? -8.289 38.531 10.938 1 98.31 5 ILE B C 1
ATOM 2545 O O . ILE B 1 5 ? -7.785 38.375 9.82 1 98.31 5 ILE B O 1
ATOM 2549 N N . ARG B 1 6 ? -7.633 39.156 11.883 1 98.5 6 ARG B N 1
ATOM 2550 C CA . ARG B 1 6 ? -6.246 39.594 11.766 1 98.5 6 ARG B CA 1
ATOM 2551 C C . ARG B 1 6 ? -5.289 38.531 12.25 1 98.5 6 ARG B C 1
ATOM 2553 O O . ARG B 1 6 ? -5.305 38.156 13.422 1 98.5 6 ARG B O 1
ATOM 2560 N N . TRP B 1 7 ? -4.477 38.094 11.312 1 98.75 7 TRP B N 1
ATOM 2561 C CA . TRP B 1 7 ? -3.598 36.969 11.547 1 98.75 7 TRP B CA 1
ATOM 2562 C C . TRP B 1 7 ? -2.174 37.406 11.844 1 98.75 7 TRP B C 1
ATOM 2564 O O . TRP B 1 7 ? -1.701 38.406 11.273 1 98.75 7 TRP B O 1
ATOM 2574 N N . GLY B 1 8 ? -1.511 36.688 12.711 1 98.75 8 GLY B N 1
ATOM 2575 C CA . GLY B 1 8 ? -0.063 36.75 12.852 1 98.75 8 GLY B CA 1
ATOM 2576 C C . GLY B 1 8 ? 0.607 35.438 12.477 1 98.75 8 GLY B C 1
ATOM 2577 O O . GLY B 1 8 ? 0.01 34.344 12.617 1 98.75 8 GLY B O 1
ATOM 2578 N N . ILE B 1 9 ? 1.848 35.469 12.023 1 98.75 9 ILE B N 1
ATOM 2579 C CA . ILE B 1 9 ? 2.65 34.281 11.742 1 98.75 9 ILE B CA 1
ATOM 2580 C C . ILE B 1 9 ? 3.791 34.188 12.758 1 98.75 9 ILE B C 1
ATOM 2582 O O . ILE B 1 9 ? 4.492 35.156 13.016 1 98.75 9 ILE B O 1
ATOM 2586 N N . VAL B 1 10 ? 3.873 33.031 13.328 1 97.56 10 VAL B N 1
ATOM 2587 C CA . VAL B 1 10 ? 5.004 32.688 14.18 1 97.56 10 VAL B CA 1
ATOM 2588 C C . VAL B 1 10 ? 5.898 31.656 13.484 1 97.56 10 VAL B C 1
ATOM 2590 O O . VAL B 1 10 ? 5.453 30.562 13.148 1 97.56 10 VAL B O 1
ATOM 2593 N N . GLY B 1 11 ? 7.211 31.969 13.32 1 95.06 11 GLY B N 1
ATOM 2594 C CA . GLY B 1 11 ? 8.125 31.078 12.609 1 95.06 11 GLY B CA 1
ATOM 2595 C C . GLY B 1 11 ? 8.117 31.297 11.102 1 95.06 11 GLY B C 1
ATOM 2596 O O . GLY B 1 11 ? 7.625 30.453 10.352 1 95.06 11 GLY B O 1
ATOM 2597 N N . PRO B 1 12 ? 8.773 32.406 10.625 1 95.06 12 PRO B N 1
ATOM 2598 C CA . PRO B 1 12 ? 8.703 32.781 9.211 1 95.06 12 PRO B CA 1
ATOM 2599 C C . PRO B 1 12 ? 9.688 32 8.336 1 95.06 12 PRO B C 1
ATOM 2601 O O . PRO B 1 12 ? 10.555 32.594 7.699 1 95.06 12 PRO B O 1
ATOM 2604 N N . GLY B 1 13 ? 9.406 30.703 8.203 1 93.06 13 GLY B N 1
ATOM 2605 C CA . GLY B 1 13 ? 10.188 29.844 7.332 1 93.06 13 GLY B CA 1
ATOM 2606 C C . GLY B 1 13 ? 9.547 29.641 5.973 1 93.06 13 GLY B C 1
ATOM 2607 O O . GLY B 1 13 ? 8.727 30.438 5.535 1 93.06 13 GLY B O 1
ATOM 2608 N N . ARG B 1 14 ? 10.055 28.703 5.273 1 91.81 14 ARG B N 1
ATOM 2609 C CA . ARG B 1 14 ? 9.641 28.438 3.9 1 91.81 14 ARG B CA 1
ATOM 2610 C C . ARG B 1 14 ? 8.141 28.203 3.816 1 91.81 14 ARG B C 1
ATOM 2612 O O . ARG B 1 14 ? 7.449 28.812 2.998 1 91.81 14 ARG B O 1
ATOM 2619 N N . ILE B 1 15 ? 7.637 27.312 4.637 1 95.31 15 ILE B N 1
ATOM 2620 C CA . ILE B 1 15 ? 6.215 26.984 4.59 1 95.31 15 ILE B CA 1
ATOM 2621 C C . ILE B 1 15 ? 5.387 28.219 4.941 1 95.31 15 ILE B C 1
ATOM 2623 O O . ILE B 1 15 ? 4.324 28.453 4.359 1 95.31 15 ILE B O 1
ATOM 2627 N N . ALA B 1 16 ? 5.848 28.984 5.906 1 97.56 16 ALA B N 1
ATOM 2628 C CA . ALA B 1 16 ? 5.172 30.234 6.258 1 97.56 16 ALA B CA 1
ATOM 2629 C C . ALA B 1 16 ? 5.09 31.172 5.055 1 97.56 16 ALA B C 1
ATOM 2631 O O . ALA B 1 16 ? 4.086 31.859 4.871 1 97.56 16 ALA B O 1
ATOM 2632 N N . GLY B 1 17 ? 6.188 31.219 4.277 1 97.88 17 GLY B N 1
ATOM 2633 C CA . GLY B 1 17 ? 6.172 32 3.059 1 97.88 17 GLY B CA 1
ATOM 2634 C C . GLY B 1 17 ? 5.098 31.562 2.078 1 97.88 17 GLY B C 1
ATOM 2635 O O . GLY B 1 17 ? 4.387 32.406 1.513 1 97.88 17 GLY B O 1
ATOM 2636 N N . ASN B 1 18 ? 4.957 30.266 1.899 1 97.5 18 ASN B N 1
ATOM 2637 C CA . ASN B 1 18 ? 3.922 29.719 1.023 1 97.5 18 ASN B CA 1
ATOM 2638 C C . ASN B 1 18 ? 2.523 30.094 1.513 1 97.5 18 ASN B C 1
ATOM 2640 O O . ASN B 1 18 ? 1.668 30.484 0.719 1 97.5 18 ASN B O 1
ATOM 2644 N N . VAL B 1 19 ? 2.342 30.016 2.801 1 98.44 19 VAL B N 1
ATOM 2645 C CA . VAL B 1 19 ? 1.043 30.312 3.396 1 98.44 19 VAL B CA 1
ATOM 2646 C C . VAL B 1 19 ? 0.748 31.812 3.275 1 98.44 19 VAL B C 1
ATOM 2648 O O . VAL B 1 19 ? -0.373 32.219 2.943 1 98.44 19 VAL B O 1
ATOM 2651 N N . ALA B 1 20 ? 1.75 32.625 3.51 1 98.56 20 ALA B N 1
ATOM 2652 C CA . ALA B 1 20 ? 1.591 34.062 3.43 1 98.56 20 ALA B CA 1
ATOM 2653 C C . ALA B 1 20 ? 1.09 34.5 2.051 1 98.56 20 ALA B C 1
ATOM 2655 O O . ALA B 1 20 ? 0.25 35.406 1.935 1 98.56 20 ALA B O 1
ATOM 2656 N N . ARG B 1 21 ? 1.522 33.812 1.066 1 98.19 21 ARG B N 1
ATOM 2657 C CA . ARG B 1 21 ? 1.182 34.156 -0.31 1 98.19 21 ARG B CA 1
ATOM 2658 C C . ARG B 1 21 ? -0.292 33.875 -0.594 1 98.19 21 ARG B C 1
ATOM 2660 O O . ARG B 1 21 ? -0.853 34.406 -1.557 1 98.19 21 ARG B O 1
ATOM 2667 N N . ASP B 1 22 ? -0.924 33.062 0.274 1 98.19 22 ASP B N 1
ATOM 2668 C CA . ASP B 1 22 ? -2.307 32.688 0.012 1 98.19 22 ASP B CA 1
ATOM 2669 C C . ASP B 1 22 ? -3.277 33.531 0.826 1 98.19 22 ASP B C 1
ATOM 2671 O O . ASP B 1 22 ? -4.492 33.5 0.609 1 98.19 22 ASP B O 1
ATOM 2675 N N . PHE B 1 23 ? -2.816 34.406 1.731 1 97.88 23 PHE B N 1
ATOM 2676 C CA . PHE B 1 23 ? -3.689 35.25 2.549 1 97.88 23 PHE B CA 1
ATOM 2677 C C . PHE B 1 23 ? -4.508 36.188 1.679 1 97.88 23 PHE B C 1
ATOM 2679 O O . PHE B 1 23 ? -5.719 36.344 1.875 1 97.88 23 PHE B O 1
ATOM 2686 N N . PRO B 1 24 ? -3.875 36.781 0.611 1 97.31 24 PRO B N 1
ATOM 2687 C CA . PRO B 1 24 ? -4.66 37.688 -0.238 1 97.31 24 PRO B CA 1
ATOM 2688 C C . PRO B 1 24 ? -5.793 36.969 -0.969 1 97.31 24 PRO B C 1
ATOM 2690 O O . PRO B 1 24 ? -6.734 37.625 -1.441 1 97.31 24 PRO B O 1
ATOM 2693 N N . LEU B 1 25 ? -5.703 35.656 -1.01 1 97.94 25 LEU B N 1
ATOM 2694 C CA . LEU B 1 25 ? -6.699 34.844 -1.719 1 97.94 25 LEU B CA 1
ATOM 2695 C C . LEU B 1 25 ? -7.793 34.375 -0.767 1 97.94 25 LEU B C 1
ATOM 2697 O O . LEU B 1 25 ? -8.734 33.719 -1.186 1 97.94 25 LEU B O 1
ATOM 2701 N N . THR B 1 26 ? -7.672 34.75 0.501 1 97.69 26 THR B N 1
ATOM 2702 C CA . THR B 1 26 ? -8.602 34.281 1.527 1 97.69 26 THR B CA 1
ATOM 2703 C C . THR B 1 26 ? -9.445 35.469 2.045 1 97.69 26 THR B C 1
ATOM 2705 O O . THR B 1 26 ? -8.992 36.219 2.896 1 97.69 26 THR B O 1
ATOM 2708 N N . PRO B 1 27 ? -10.664 35.5 1.568 1 96.25 27 PRO B N 1
ATOM 2709 C CA . PRO B 1 27 ? -11.516 36.594 2.01 1 96.25 27 PRO B CA 1
ATOM 2710 C C . PRO B 1 27 ? -11.609 36.688 3.531 1 96.25 27 PRO B C 1
ATOM 2712 O O . PRO B 1 27 ? -11.703 35.688 4.215 1 96.25 27 PRO B O 1
ATOM 2715 N N . ARG B 1 28 ? -11.523 37.844 4.066 1 97.62 28 ARG B N 1
ATOM 2716 C CA . ARG B 1 28 ? -11.742 38.219 5.465 1 97.62 28 ARG B CA 1
ATOM 2717 C C . ARG B 1 28 ? -10.602 37.688 6.34 1 97.62 28 ARG B C 1
ATOM 2719 O O . ARG B 1 28 ? -10.75 37.594 7.559 1 97.62 28 ARG B O 1
ATOM 2726 N N . ALA B 1 29 ? -9.523 37.281 5.77 1 98.19 29 ALA B N 1
ATOM 2727 C CA . ALA B 1 29 ? -8.289 36.969 6.48 1 98.19 29 ALA B CA 1
ATOM 2728 C C . ALA B 1 29 ? -7.211 38 6.199 1 98.19 29 ALA B C 1
ATOM 2730 O O . ALA B 1 29 ? -6.781 38.156 5.055 1 98.19 29 ALA B O 1
ATOM 2731 N N . GLU B 1 30 ? -6.766 38.656 7.176 1 97.75 30 GLU B N 1
ATOM 2732 C CA . GLU B 1 30 ? -5.762 39.688 7.016 1 97.75 30 GLU B CA 1
ATOM 2733 C C . GLU B 1 30 ? -4.465 39.344 7.734 1 97.75 30 GLU B C 1
ATOM 2735 O O . GLU B 1 30 ? -4.461 39.125 8.953 1 97.75 30 GLU B O 1
ATOM 2740 N N . LEU B 1 31 ? -3.404 39.219 6.977 1 98.5 31 LEU B N 1
ATOM 2741 C CA . LEU B 1 31 ? -2.104 39 7.598 1 98.5 31 LEU B CA 1
ATOM 2742 C C . LEU B 1 31 ? -1.527 40.312 8.133 1 98.5 31 LEU B C 1
ATOM 2744 O O . LEU B 1 31 ? -1.084 41.156 7.355 1 98.5 31 LEU B O 1
ATOM 2748 N N . ALA B 1 32 ? -1.47 40.406 9.438 1 98.38 32 ALA B N 1
ATOM 2749 C CA . ALA B 1 32 ? -1.221 41.719 10.047 1 98.38 32 ALA B CA 1
ATOM 2750 C C . ALA B 1 32 ? 0.173 41.781 10.664 1 98.38 32 ALA B C 1
ATOM 2752 O O . ALA B 1 32 ? 0.727 42.875 10.852 1 98.38 32 ALA B O 1
ATOM 2753 N N . ALA B 1 33 ? 0.701 40.625 10.977 1 98.69 33 ALA B N 1
ATOM 2754 C CA . ALA B 1 33 ? 1.966 40.656 11.711 1 98.69 33 ALA B CA 1
ATOM 2755 C C . ALA B 1 33 ? 2.75 39.375 11.5 1 98.69 33 ALA B C 1
ATOM 2757 O O . ALA B 1 33 ? 2.184 38.344 11.109 1 98.69 33 ALA B O 1
ATOM 2758 N N . VAL B 1 34 ? 4.055 39.438 11.711 1 98.75 34 VAL B N 1
ATOM 2759 C CA . VAL B 1 34 ? 4.945 38.281 11.719 1 98.75 34 VAL B CA 1
ATOM 2760 C C . VAL B 1 34 ? 5.977 38.438 12.836 1 98.75 34 VAL B C 1
ATOM 2762 O O . VAL B 1 34 ? 6.391 39.531 13.164 1 98.75 34 VAL B O 1
ATOM 2765 N N . ALA B 1 35 ? 6.332 37.312 13.43 1 98.12 35 ALA B N 1
ATOM 2766 C CA . ALA B 1 35 ? 7.34 37.344 14.484 1 98.12 35 ALA B CA 1
ATOM 2767 C C . ALA B 1 35 ? 8.414 36.281 14.227 1 98.12 35 ALA B C 1
ATOM 2769 O O . ALA B 1 35 ? 8.117 35.188 13.719 1 98.12 35 ALA B O 1
ATOM 2770 N N . SER B 1 36 ? 9.602 36.594 14.57 1 96.19 36 SER B N 1
ATOM 2771 C CA . SER B 1 36 ? 10.766 35.688 14.625 1 96.19 36 SER B CA 1
ATOM 2772 C C . SER B 1 36 ? 11.602 35.969 15.875 1 96.19 36 SER B C 1
ATOM 2774 O O . SER B 1 36 ? 11.406 36.969 16.562 1 96.19 36 SER B O 1
ATOM 2776 N N . ARG B 1 37 ? 12.492 34.969 16.125 1 91.81 37 ARG B N 1
ATOM 2777 C CA . ARG B 1 37 ? 13.422 35.219 17.219 1 91.81 37 ARG B CA 1
ATOM 2778 C C . ARG B 1 37 ? 14.461 36.25 16.844 1 91.81 37 ARG B C 1
ATOM 2780 O O . ARG B 1 37 ? 15.117 36.844 17.719 1 91.81 37 ARG B O 1
ATOM 2787 N N . SER B 1 38 ? 14.516 36.5 15.547 1 94.62 38 SER B N 1
ATOM 2788 C CA . SER B 1 38 ? 15.375 37.531 14.977 1 94.62 38 SER B CA 1
ATOM 2789 C C . SER B 1 38 ? 14.555 38.625 14.32 1 94.62 38 SER B C 1
ATOM 2791 O O . SER B 1 38 ? 13.898 38.406 13.297 1 94.62 38 SER B O 1
ATOM 2793 N N . LEU B 1 39 ? 14.68 39.906 14.883 1 96.81 39 LEU B N 1
ATOM 2794 C CA . LEU B 1 39 ? 13.906 41 14.336 1 96.81 39 LEU B CA 1
ATOM 2795 C C . LEU B 1 39 ? 14.242 41.25 12.867 1 96.81 39 LEU B C 1
ATOM 2797 O O . LEU B 1 39 ? 13.344 41.406 12.047 1 96.81 39 LEU B O 1
ATOM 2801 N N . PRO B 1 40 ? 15.508 41.125 12.484 1 97.88 40 PRO B N 1
ATOM 2802 C CA . PRO B 1 40 ? 15.82 41.312 11.062 1 97.88 40 PRO B CA 1
ATOM 2803 C C . PRO B 1 40 ? 15.133 40.281 10.172 1 97.88 40 PRO B C 1
ATOM 2805 O O . PRO B 1 40 ? 14.633 40.625 9.102 1 97.88 40 PRO B O 1
ATOM 2808 N N . ARG B 1 41 ? 15.078 39.094 10.648 1 96.88 41 ARG B N 1
ATOM 2809 C CA . ARG B 1 41 ? 14.414 38.031 9.883 1 96.88 41 ARG B CA 1
ATOM 2810 C C . ARG B 1 41 ? 12.922 38.312 9.75 1 96.88 41 ARG B C 1
ATOM 2812 O O . ARG B 1 41 ? 12.336 38.094 8.688 1 96.88 41 ARG B O 1
ATOM 2819 N N . ALA B 1 42 ? 12.336 38.75 10.852 1 98.12 42 ALA B N 1
ATOM 2820 C CA . ALA B 1 42 ? 10.922 39.094 10.828 1 98.12 42 ALA B CA 1
ATOM 2821 C C . ALA B 1 42 ? 10.656 40.25 9.859 1 98.12 42 ALA B C 1
ATOM 2823 O O . ALA B 1 42 ? 9.688 40.219 9.102 1 98.12 42 ALA B O 1
ATOM 2824 N N . GLN B 1 43 ? 11.516 41.219 9.898 1 98.44 43 GLN B N 1
ATOM 2825 C CA . GLN B 1 43 ? 11.359 42.375 9.039 1 98.44 43 GLN B CA 1
ATOM 2826 C C . GLN B 1 43 ? 11.539 42 7.57 1 98.44 43 GLN B C 1
ATOM 2828 O O . GLN B 1 43 ? 10.805 42.5 6.707 1 98.44 43 GLN B O 1
ATOM 2833 N N . ASP B 1 44 ? 12.508 41.188 7.301 1 98.38 44 ASP B N 1
ATOM 2834 C CA . ASP B 1 44 ? 12.711 40.719 5.938 1 98.38 44 ASP B CA 1
ATOM 2835 C C . ASP B 1 44 ? 11.469 40 5.41 1 98.38 44 ASP B C 1
ATOM 2837 O O . ASP B 1 44 ? 11.039 40.25 4.281 1 98.38 44 ASP B O 1
ATOM 2841 N N . PHE B 1 45 ? 10.969 39.188 6.266 1 98.31 45 PHE B N 1
ATOM 2842 C CA . PHE B 1 45 ? 9.773 38.438 5.895 1 98.31 45 PHE B CA 1
ATOM 2843 C C . PHE B 1 45 ? 8.586 39.375 5.699 1 98.31 45 PHE B C 1
ATOM 2845 O O . PHE B 1 45 ? 7.832 39.219 4.734 1 98.31 45 PHE B O 1
ATOM 2852 N N . ALA B 1 46 ? 8.406 40.281 6.586 1 98.5 46 ALA B N 1
ATOM 2853 C CA . ALA B 1 46 ? 7.324 41.25 6.496 1 98.5 46 ALA B CA 1
ATOM 2854 C C . ALA B 1 46 ? 7.422 42.062 5.199 1 98.5 46 ALA B C 1
ATOM 2856 O O . ALA B 1 46 ? 6.406 42.312 4.543 1 98.5 46 ALA B O 1
ATOM 2857 N N . GLY B 1 47 ? 8.586 42.438 4.879 1 98.12 47 GLY B N 1
ATOM 2858 C CA . GLY B 1 47 ? 8.797 43.188 3.635 1 98.12 47 GLY B CA 1
ATOM 2859 C C . GLY B 1 47 ? 8.445 42.375 2.402 1 98.12 47 GLY B C 1
ATOM 2860 O O . GLY B 1 47 ? 7.77 42.844 1.5 1 98.12 47 GLY B O 1
ATOM 2861 N N . ALA B 1 48 ? 8.883 41.156 2.395 1 97.94 48 ALA B N 1
ATOM 2862 C CA . ALA B 1 48 ? 8.688 40.281 1.249 1 97.94 48 ALA B CA 1
ATOM 2863 C C . ALA B 1 48 ? 7.207 40 1.011 1 97.94 48 ALA B C 1
ATOM 2865 O O . ALA B 1 48 ? 6.781 39.781 -0.129 1 97.94 48 ALA B O 1
ATOM 2866 N N . HIS B 1 49 ? 6.395 40.062 2.111 1 98.12 49 HIS B N 1
ATOM 2867 C CA . HIS B 1 49 ? 4.996 39.656 1.991 1 98.12 49 HIS B CA 1
ATOM 2868 C C . HIS B 1 49 ? 4.062 40.812 2.314 1 98.12 49 HIS B C 1
ATOM 2870 O O . HIS B 1 49 ? 2.855 40.625 2.469 1 98.12 49 HIS B O 1
ATOM 2876 N N . GLN B 1 50 ? 4.613 42.031 2.488 1 97.44 50 GLN B N 1
ATOM 2877 C CA . GLN B 1 50 ? 3.871 43.25 2.727 1 97.44 50 GLN B CA 1
ATOM 2878 C C . GLN B 1 50 ? 3.02 43.156 3.988 1 97.44 50 GLN B C 1
ATOM 2880 O O . GLN B 1 50 ? 1.829 43.469 3.967 1 97.44 50 GLN B O 1
ATOM 2885 N N . ILE B 1 51 ? 3.617 42.656 5.023 1 98.38 51 ILE B N 1
ATOM 2886 C CA . ILE B 1 51 ? 2.99 42.531 6.336 1 98.38 51 ILE B CA 1
ATOM 2887 C C . ILE B 1 51 ? 3.279 43.812 7.152 1 98.38 51 ILE B C 1
ATOM 2889 O O . ILE B 1 51 ? 4.438 44.188 7.305 1 98.38 51 ILE B O 1
ATOM 2893 N N . PRO B 1 52 ? 2.336 44.469 7.68 1 98 52 PRO B N 1
ATOM 2894 C CA . PRO B 1 52 ? 2.484 45.781 8.289 1 98 52 PRO B CA 1
ATOM 2895 C C . PRO B 1 52 ? 3.375 45.75 9.531 1 98 52 PRO B C 1
ATOM 2897 O O . PRO B 1 52 ? 4.043 46.75 9.836 1 98 52 PRO B O 1
ATOM 2900 N N . ARG B 1 53 ? 3.391 44.625 10.297 1 98.5 53 ARG B N 1
ATOM 2901 C CA . ARG B 1 53 ? 4.102 44.625 11.57 1 98.5 53 ARG B CA 1
ATOM 2902 C C . ARG B 1 53 ? 5.051 43.438 11.664 1 98.5 53 ARG B C 1
ATOM 2904 O O . ARG B 1 53 ? 4.715 42.344 11.219 1 98.5 53 ARG B O 1
ATOM 2911 N N . ALA B 1 54 ? 6.215 43.688 12.188 1 98.56 54 ALA B N 1
ATOM 2912 C CA . ALA B 1 54 ? 7.223 42.656 12.453 1 98.56 54 ALA B CA 1
ATOM 2913 C C . ALA B 1 54 ? 7.727 42.75 13.891 1 98.56 54 ALA B C 1
ATOM 2915 O O . ALA B 1 54 ? 8.023 43.844 14.391 1 98.56 54 ALA B O 1
ATOM 2916 N N . TYR B 1 55 ? 7.746 41.625 14.492 1 98.25 55 TYR B N 1
ATOM 2917 C CA . TYR B 1 55 ? 8.188 41.594 15.883 1 98.25 55 TYR B CA 1
ATOM 2918 C C . TYR B 1 55 ? 9.43 40.719 16.031 1 98.25 55 TYR B C 1
ATOM 2920 O O . TYR B 1 55 ? 9.562 39.688 15.352 1 98.25 55 TYR B O 1
ATOM 2928 N N . GLY B 1 56 ? 10.273 41.062 17 1 96.12 56 GLY B N 1
ATOM 2929 C CA . GLY B 1 56 ? 11.492 40.312 17.25 1 96.12 56 GLY B CA 1
ATOM 2930 C C . GLY B 1 56 ? 11.328 39.25 18.312 1 96.12 56 GLY B C 1
ATOM 2931 O O . GLY B 1 56 ? 12.312 38.656 18.766 1 96.12 56 GLY B O 1
ATOM 2932 N N . SER B 1 57 ? 10.109 39.094 18.719 1 95.38 57 SER B N 1
ATOM 2933 C CA . SER B 1 57 ? 9.797 38 19.656 1 95.38 57 SER B CA 1
ATOM 2934 C C . SER B 1 57 ? 8.359 37.531 19.469 1 95.38 57 SER B C 1
ATOM 2936 O O . SER B 1 57 ? 7.477 38.312 19.125 1 95.38 57 SER B O 1
ATOM 2938 N N . TYR B 1 58 ? 8.164 36.25 19.812 1 96.5 58 TYR B N 1
ATOM 2939 C CA . TYR B 1 58 ? 6.832 35.656 19.719 1 96.5 58 TYR B CA 1
ATOM 2940 C C . TYR B 1 58 ? 5.902 36.281 20.766 1 96.5 58 TYR B C 1
ATOM 2942 O O . TYR B 1 58 ? 4.727 36.531 20.484 1 96.5 58 TYR B O 1
ATOM 2950 N N . ARG B 1 59 ? 6.438 36.625 21.875 1 96 59 ARG B N 1
ATOM 2951 C CA . ARG B 1 59 ? 5.664 37.219 22.953 1 96 59 ARG B CA 1
ATOM 2952 C C . ARG B 1 59 ? 5.086 38.562 22.547 1 96 59 ARG B C 1
ATOM 2954 O O . ARG B 1 59 ? 3.949 38.906 22.906 1 96 59 ARG B O 1
ATOM 2961 N N . GLU B 1 60 ? 5.938 39.312 21.844 1 96.94 60 GLU B N 1
ATOM 2962 C CA . GLU B 1 60 ? 5.48 40.625 21.406 1 96.94 60 GLU B CA 1
ATOM 2963 C C . GLU B 1 60 ? 4.285 40.5 20.469 1 96.94 60 GLU B C 1
ATOM 2965 O O . GLU B 1 60 ? 3.32 41.281 20.578 1 96.94 60 GLU B O 1
ATOM 2970 N N . LEU B 1 61 ? 4.371 39.562 19.578 1 98 61 LEU B N 1
ATOM 2971 C CA . LEU B 1 61 ? 3.258 39.375 18.656 1 98 61 LEU B CA 1
ATOM 2972 C C . LEU B 1 61 ? 2.008 38.938 19.406 1 98 61 LEU B C 1
ATOM 2974 O O . LEU B 1 61 ? 0.913 39.438 19.141 1 98 61 LEU B O 1
ATOM 2978 N N . LEU B 1 62 ? 2.133 38.031 20.375 1 98 62 LEU B N 1
ATOM 2979 C CA . LEU B 1 62 ? 1.005 37.469 21.109 1 98 62 LEU B CA 1
ATOM 2980 C C . LEU B 1 62 ? 0.369 38.5 22.016 1 98 62 LEU B C 1
ATOM 2982 O O . LEU B 1 62 ? -0.803 38.406 22.375 1 98 62 LEU B O 1
ATOM 2986 N N . ALA B 1 63 ? 1.137 39.562 22.344 1 97.69 63 ALA B N 1
ATOM 2987 C CA . ALA B 1 63 ? 0.645 40.625 23.219 1 97.69 63 ALA B CA 1
ATOM 2988 C C . ALA B 1 63 ? -0.125 41.688 22.422 1 97.69 63 ALA B C 1
ATOM 2990 O O . ALA B 1 63 ? -0.813 42.531 23.016 1 97.69 63 ALA B O 1
ATOM 2991 N N . ASP B 1 64 ? 0.019 41.656 21.141 1 98 64 ASP B N 1
ATOM 2992 C CA . ASP B 1 64 ? -0.66 42.625 20.297 1 98 64 ASP B CA 1
ATOM 2993 C C . ASP B 1 64 ? -2.17 42.406 20.297 1 98 64 ASP B C 1
ATOM 2995 O O . ASP B 1 64 ? -2.658 41.375 19.812 1 98 64 ASP B O 1
ATOM 2999 N N . PRO B 1 65 ? -2.938 43.375 20.781 1 97 65 PRO B N 1
ATOM 3000 C CA . PRO B 1 65 ? -4.387 43.188 20.891 1 97 65 PRO B CA 1
ATOM 3001 C C . PRO B 1 65 ? -5.086 43.156 19.547 1 97 65 PRO B C 1
ATOM 3003 O O . PRO B 1 65 ? -6.254 42.781 19.453 1 97 65 PRO B O 1
ATOM 3006 N N . ASP B 1 66 ? -4.34 43.5 18.5 1 96.69 66 ASP B N 1
ATOM 3007 C CA . ASP B 1 66 ? -4.953 43.594 17.172 1 96.69 66 ASP B CA 1
ATOM 3008 C C . ASP B 1 66 ? -4.77 42.281 16.422 1 96.69 66 ASP B C 1
ATOM 3010 O O . ASP B 1 66 ? -5.133 42.188 15.242 1 96.69 66 ASP B O 1
ATOM 3014 N N . ILE B 1 67 ? -4.18 41.281 17.031 1 98.25 67 ILE B N 1
ATOM 3015 C CA . ILE B 1 67 ? -4.039 39.969 16.422 1 98.25 67 ILE B CA 1
ATOM 3016 C C . ILE B 1 67 ? -5.09 39.031 16.984 1 98.25 67 ILE B C 1
ATOM 3018 O O . ILE B 1 67 ? -5.184 38.844 18.203 1 98.25 67 ILE B O 1
ATOM 3022 N N . ASP B 1 68 ? -5.883 38.438 16.125 1 98.31 68 ASP B N 1
ATOM 3023 C CA . ASP B 1 68 ? -6.965 37.531 16.531 1 98.31 68 ASP B CA 1
ATOM 3024 C C . ASP B 1 68 ? -6.512 36.062 16.5 1 98.31 68 ASP B C 1
ATOM 3026 O O . ASP B 1 68 ? -6.93 35.281 17.344 1 98.31 68 ASP B O 1
ATOM 3030 N N . ALA B 1 69 ? -5.719 35.688 15.539 1 98.75 69 ALA B N 1
ATOM 3031 C CA . ALA B 1 69 ? -5.293 34.312 15.297 1 98.75 69 ALA B CA 1
ATOM 3032 C C . ALA B 1 69 ? -3.822 34.25 14.898 1 98.75 69 ALA B C 1
ATOM 3034 O O . ALA B 1 69 ? -3.289 35.219 14.32 1 98.75 69 ALA B O 1
ATOM 3035 N N . VAL B 1 70 ? -3.215 33.156 15.203 1 98.75 70 VAL B N 1
ATOM 3036 C CA . VAL B 1 70 ? -1.802 33 14.867 1 98.75 70 VAL B CA 1
ATOM 3037 C C . VAL B 1 70 ? -1.583 31.703 14.125 1 98.75 70 VAL B C 1
ATOM 3039 O O . VAL B 1 70 ? -2.125 30.656 14.508 1 98.75 70 VAL B O 1
ATOM 3042 N N . TYR B 1 71 ? -0.896 31.766 13 1 98.81 71 TYR B N 1
ATOM 3043 C CA . TYR B 1 71 ? -0.351 30.609 12.305 1 98.81 71 TYR B CA 1
ATOM 3044 C C . TYR B 1 71 ? 1.027 30.25 12.836 1 98.81 71 TYR B C 1
ATOM 3046 O O . TYR B 1 71 ? 1.944 31.078 12.82 1 98.81 71 TYR B O 1
ATOM 3054 N N . ILE B 1 72 ? 1.146 29.031 13.305 1 98.56 72 ILE B N 1
ATOM 3055 C CA . ILE B 1 72 ? 2.381 28.594 13.953 1 98.56 72 ILE B CA 1
ATOM 3056 C C . ILE B 1 72 ? 3.135 27.641 13.023 1 98.56 72 ILE B C 1
ATOM 3058 O O . ILE B 1 72 ? 2.664 26.531 12.742 1 98.56 72 ILE B O 1
ATOM 3062 N N . ALA B 1 73 ? 4.324 28.078 12.617 1 97.56 73 ALA B N 1
ATOM 3063 C CA . ALA B 1 73 ? 5.109 27.312 11.641 1 97.56 73 ALA B CA 1
ATOM 3064 C C . ALA B 1 73 ? 6.543 27.125 12.117 1 97.56 73 ALA B C 1
ATOM 3066 O O . ALA B 1 73 ? 7.484 27.188 11.32 1 97.56 73 ALA B O 1
ATOM 3067 N N . THR B 1 74 ? 6.758 26.969 13.383 1 95.38 74 THR B N 1
ATOM 3068 C CA . THR B 1 74 ? 8.047 26.641 13.977 1 95.38 74 THR B CA 1
ATOM 3069 C C . THR B 1 74 ? 8.352 25.156 13.812 1 95.38 74 THR B C 1
ATOM 3071 O O . THR B 1 74 ? 7.52 24.391 13.305 1 95.38 74 THR B O 1
ATOM 3074 N N . PRO B 1 75 ? 9.594 24.719 14.188 1 94.5 75 PRO B N 1
ATOM 3075 C CA . PRO B 1 75 ? 9.852 23.266 14.188 1 94.5 75 PRO B CA 1
ATOM 3076 C C . PRO B 1 75 ? 8.953 22.516 15.156 1 94.5 75 PRO B C 1
ATOM 3078 O O . PRO B 1 75 ? 8.477 23.078 16.141 1 94.5 75 PRO B O 1
ATOM 3081 N N . HIS B 1 76 ? 8.797 21.219 14.961 1 96.44 76 HIS B N 1
ATOM 3082 C CA . HIS B 1 76 ? 7.812 20.391 15.633 1 96.44 76 HIS B CA 1
ATOM 3083 C C . HIS B 1 76 ? 7.922 20.5 17.156 1 96.44 76 HIS B C 1
ATOM 3085 O O . HIS B 1 76 ? 6.926 20.75 17.828 1 96.44 76 HIS B O 1
ATOM 3091 N N . PRO B 1 77 ? 9.102 20.453 17.688 1 97.38 77 PRO B N 1
ATOM 3092 C CA . PRO B 1 77 ? 9.203 20.469 19.156 1 97.38 77 PRO B CA 1
ATOM 3093 C C . PRO B 1 77 ? 8.82 21.812 19.766 1 97.38 77 PRO B C 1
ATOM 3095 O O . PRO B 1 77 ? 8.641 21.906 20.984 1 97.38 77 PRO B O 1
ATOM 3098 N N . GLN B 1 78 ? 8.695 22.797 18.922 1 96.44 78 GLN B N 1
ATOM 3099 C CA . GLN B 1 78 ? 8.406 24.141 19.406 1 96.44 78 GLN B CA 1
ATOM 3100 C C . GLN B 1 78 ? 6.922 24.469 19.297 1 96.44 78 GLN B C 1
ATOM 3102 O O . GLN B 1 78 ? 6.465 25.484 19.828 1 96.44 78 GLN B O 1
ATOM 3107 N N . HIS B 1 79 ? 6.145 23.609 18.656 1 98.19 79 HIS B N 1
ATOM 3108 C CA . HIS B 1 79 ? 4.727 23.891 18.438 1 98.19 79 HIS B CA 1
ATOM 3109 C C . HIS B 1 79 ? 3.996 24.031 19.781 1 98.19 79 HIS B C 1
ATOM 3111 O O . HIS B 1 79 ? 3.23 24.984 19.969 1 98.19 79 HIS B O 1
ATOM 3117 N N . ARG B 1 80 ? 4.301 23.109 20.672 1 97.88 80 ARG B N 1
ATOM 3118 C CA . ARG B 1 80 ? 3.562 23.062 21.922 1 97.88 80 ARG B CA 1
ATOM 3119 C C . ARG B 1 80 ? 3.705 24.359 22.703 1 97.88 80 ARG B C 1
ATOM 3121 O O . ARG B 1 80 ? 2.705 24.969 23.094 1 97.88 80 ARG B O 1
ATOM 3128 N N . GLN B 1 81 ? 4.93 24.797 22.906 1 97.25 81 GLN B N 1
ATOM 3129 C CA . GLN B 1 81 ? 5.172 25.984 23.703 1 97.25 81 GLN B CA 1
ATOM 3130 C C . GLN B 1 81 ? 4.547 27.219 23.078 1 97.25 81 GLN B C 1
ATOM 3132 O O . GLN B 1 81 ? 3.943 28.047 23.766 1 97.25 81 GLN B O 1
ATOM 3137 N N . THR B 1 82 ? 4.68 27.344 21.781 1 97.69 82 THR B N 1
ATOM 3138 C CA . THR B 1 82 ? 4.117 28.484 21.062 1 97.69 82 THR B CA 1
ATOM 3139 C C . THR B 1 82 ? 2.594 28.453 21.109 1 97.69 82 THR B C 1
ATOM 3141 O O . THR B 1 82 ? 1.95 29.484 21.312 1 97.69 82 THR B O 1
ATOM 3144 N N . ALA B 1 83 ? 2.047 27.297 20.922 1 98.38 83 ALA B N 1
ATOM 3145 C CA . ALA B 1 83 ? 0.597 27.125 20.953 1 98.38 83 ALA B CA 1
ATOM 3146 C C . ALA B 1 83 ? 0.017 27.484 22.312 1 98.38 83 ALA B C 1
ATOM 3148 O O . ALA B 1 83 ? -0.97 28.203 22.406 1 98.38 83 ALA B O 1
ATOM 3149 N N . ILE B 1 84 ? 0.632 26.969 23.328 1 97.56 84 ILE B N 1
ATOM 3150 C CA . ILE B 1 84 ? 0.151 27.219 24.688 1 97.56 84 ILE B CA 1
ATOM 3151 C C . ILE B 1 84 ? 0.215 28.703 24.984 1 97.56 84 ILE B C 1
ATOM 3153 O O . ILE B 1 84 ? -0.739 29.281 25.531 1 97.56 84 ILE B O 1
ATOM 3157 N N . ALA B 1 85 ? 1.297 29.344 24.625 1 97.62 85 ALA B N 1
ATOM 3158 C CA . ALA B 1 85 ? 1.441 30.781 24.844 1 97.62 85 ALA B CA 1
ATOM 3159 C C . ALA B 1 85 ? 0.355 31.547 24.109 1 97.62 85 ALA B C 1
ATOM 3161 O O . ALA B 1 85 ? -0.229 32.5 24.656 1 97.62 85 ALA B O 1
ATOM 3162 N N . ALA B 1 86 ? 0.12 31.188 22.891 1 98.38 86 ALA B N 1
ATOM 3163 C CA . ALA B 1 86 ? -0.892 31.859 22.078 1 98.38 86 ALA B CA 1
ATOM 3164 C C . ALA B 1 86 ? -2.283 31.688 22.688 1 98.38 86 ALA B C 1
ATOM 3166 O O . ALA B 1 86 ? -3.031 32.656 22.828 1 98.38 86 ALA B O 1
ATOM 3167 N N . LEU B 1 87 ? -2.617 30.5 23.062 1 98.06 87 LEU B N 1
ATOM 3168 C CA . LEU B 1 87 ? -3.914 30.203 23.672 1 98.06 87 LEU B CA 1
ATOM 3169 C C . LEU B 1 87 ? -4.094 30.969 24.969 1 98.06 87 LEU B C 1
ATOM 3171 O O . LEU B 1 87 ? -5.176 31.484 25.25 1 98.06 87 LEU B O 1
ATOM 3175 N N . THR B 1 88 ? -3.027 30.984 25.734 1 96.88 88 THR B N 1
ATOM 3176 C CA . THR B 1 88 ? -3.066 31.688 27.016 1 96.88 88 THR B CA 1
ATOM 3177 C C . THR B 1 88 ? -3.314 33.188 26.797 1 96.88 88 THR B C 1
ATOM 3179 O O . THR B 1 88 ? -3.992 33.844 27.594 1 96.88 88 THR B O 1
ATOM 3182 N N . ALA B 1 89 ? -2.83 33.688 25.703 1 97.69 89 ALA B N 1
ATOM 3183 C CA . ALA B 1 89 ? -3.014 35.094 25.344 1 97.69 89 ALA B CA 1
ATOM 3184 C C . ALA B 1 89 ? -4.367 35.312 24.672 1 97.69 89 ALA B C 1
ATOM 3186 O O . ALA B 1 89 ? -4.691 36.438 24.281 1 97.69 89 ALA B O 1
ATOM 3187 N N . GLY B 1 90 ? -5.152 34.281 24.5 1 97.69 90 GLY B N 1
ATOM 3188 C CA . GLY B 1 90 ? -6.492 34.375 23.938 1 97.69 90 GLY B CA 1
ATOM 3189 C C . GLY B 1 90 ? -6.508 34.375 22.422 1 97.69 90 GLY B C 1
ATOM 3190 O O . GLY B 1 90 ? -7.5 34.781 21.812 1 97.69 90 GLY B O 1
ATOM 3191 N N . LYS B 1 91 ? -5.391 34 21.828 1 98.5 91 LYS B N 1
ATOM 3192 C CA . LYS B 1 91 ? -5.301 33.969 20.375 1 98.5 91 LYS B CA 1
ATOM 3193 C C . LYS B 1 91 ? -5.742 32.625 19.812 1 98.5 91 LYS B C 1
ATOM 3195 O O . LYS B 1 91 ? -5.355 31.578 20.344 1 98.5 91 LYS B O 1
ATOM 3200 N N . ALA B 1 92 ? -6.613 32.625 18.781 1 98.81 92 ALA B N 1
ATOM 3201 C CA . ALA B 1 92 ? -6.887 31.406 18.047 1 98.81 92 ALA B CA 1
ATOM 3202 C C . ALA B 1 92 ? -5.621 30.875 17.375 1 98.81 92 ALA B C 1
ATOM 3204 O O . ALA B 1 92 ? -4.73 31.656 17.016 1 98.81 92 ALA B O 1
ATOM 3205 N N . ILE B 1 93 ? -5.57 29.531 17.203 1 98.88 93 ILE B N 1
ATOM 3206 C CA . ILE B 1 93 ? -4.316 29.016 16.672 1 98.88 93 ILE B CA 1
ATOM 3207 C C . ILE B 1 93 ? -4.602 28.078 15.5 1 98.88 93 ILE B C 1
ATOM 3209 O O . ILE B 1 93 ? -5.59 27.344 15.516 1 98.88 93 ILE B O 1
ATOM 3213 N N . LEU B 1 94 ? -3.818 28.156 14.445 1 98.94 94 LEU B N 1
ATOM 3214 C CA . LEU B 1 94 ? -3.6 27.203 13.367 1 98.94 94 LEU B CA 1
ATOM 3215 C C . LEU B 1 94 ? -2.156 26.703 13.359 1 98.94 94 LEU B C 1
ATOM 3217 O O . LEU B 1 94 ? -1.245 27.438 12.977 1 98.94 94 LEU B O 1
ATOM 3221 N N . VAL B 1 95 ? -1.964 25.469 13.781 1 98.88 95 VAL B N 1
ATOM 3222 C CA . VAL B 1 95 ? -0.622 24.938 13.992 1 98.88 95 VAL B CA 1
ATOM 3223 C C . VAL B 1 95 ? -0.249 24.016 12.836 1 98.88 95 VAL B C 1
ATOM 3225 O O . VAL B 1 95 ? -0.997 23.094 12.5 1 98.88 95 VAL B O 1
ATOM 3228 N N . GLU B 1 96 ? 0.846 24.234 12.258 1 98.5 96 GLU B N 1
ATOM 3229 C CA . GLU B 1 96 ? 1.338 23.375 11.188 1 98.5 96 GLU B CA 1
ATOM 3230 C C . GLU B 1 96 ? 1.34 21.906 11.602 1 98.5 96 GLU B C 1
ATOM 3232 O O . GLU B 1 96 ? 1.553 21.594 12.781 1 98.5 96 GLU B O 1
ATOM 3237 N N . LYS B 1 97 ? 1.085 21.094 10.664 1 98.69 97 LYS B N 1
ATOM 3238 C CA . LYS B 1 97 ? 1.243 19.656 10.891 1 98.69 97 LYS B CA 1
ATOM 3239 C C . LYS B 1 97 ? 2.715 19.266 10.883 1 98.69 97 LYS B C 1
ATOM 3241 O O . LYS B 1 97 ? 3.523 19.859 10.18 1 98.69 97 LYS B O 1
ATOM 3246 N N . THR B 1 98 ? 3.121 18.375 11.523 1 98.44 98 THR B N 1
ATOM 3247 C CA . THR B 1 98 ? 2.434 17.625 12.562 1 98.44 98 THR B CA 1
ATOM 3248 C C . THR B 1 98 ? 2.188 18.5 13.789 1 98.44 98 THR B C 1
ATOM 3250 O O . THR B 1 98 ? 3.07 19.25 14.211 1 98.44 98 THR B O 1
ATOM 3253 N N . PHE B 1 99 ? 1.153 18.344 14.461 1 98.75 99 PHE B N 1
ATOM 3254 C CA . PHE B 1 99 ? 0.582 19.266 15.43 1 98.75 99 PHE B CA 1
ATOM 3255 C C . PHE B 1 99 ? 1.566 19.547 16.562 1 98.75 99 PHE B C 1
ATOM 3257 O O . PHE B 1 99 ? 1.777 20.688 16.938 1 98.75 99 PHE B O 1
ATOM 3264 N N . THR B 1 100 ? 2.129 18.547 17.141 1 98.44 100 THR B N 1
ATOM 3265 C CA . THR B 1 100 ? 3.209 18.594 18.125 1 98.44 100 THR B CA 1
ATOM 3266 C C . THR B 1 100 ? 4.172 17.438 17.906 1 98.44 100 THR B C 1
ATOM 3268 O O . THR B 1 100 ? 3.941 16.578 17.062 1 98.44 100 THR B O 1
ATOM 3271 N N . ALA B 1 101 ? 5.254 17.469 18.672 1 98.12 101 ALA B N 1
ATOM 3272 C CA . ALA B 1 101 ? 6.227 16.391 18.547 1 98.12 101 ALA B CA 1
ATOM 3273 C C . ALA B 1 101 ? 5.77 15.148 19.328 1 98.12 101 ALA B C 1
ATOM 3275 O O . ALA B 1 101 ? 6.168 14.031 19 1 98.12 101 ALA B O 1
ATOM 3276 N N . THR B 1 102 ? 4.93 15.375 20.328 1 98.38 102 THR B N 1
ATOM 3277 C CA . THR B 1 102 ? 4.527 14.266 21.188 1 98.38 102 THR B CA 1
ATOM 3278 C C . THR B 1 102 ? 3.014 14.258 21.391 1 98.38 102 THR B C 1
ATOM 3280 O O . THR B 1 102 ? 2.355 15.281 21.219 1 98.38 102 THR B O 1
ATOM 3283 N N . VAL B 1 103 ? 2.5 13.055 21.781 1 98.62 103 VAL B N 1
ATOM 3284 C CA . VAL B 1 103 ? 1.084 12.914 22.109 1 98.62 103 VAL B CA 1
ATOM 3285 C C . VAL B 1 103 ? 0.749 13.781 23.328 1 98.62 103 VAL B C 1
ATOM 3287 O O . VAL B 1 103 ? -0.29 14.445 23.359 1 98.62 103 VAL B O 1
ATOM 3290 N N . SER B 1 104 ? 1.612 13.742 24.312 1 98.38 104 SER B N 1
ATOM 3291 C CA . SER B 1 104 ? 1.387 14.547 25.516 1 98.38 104 SER B CA 1
ATOM 3292 C C . SER B 1 104 ? 1.334 16.031 25.172 1 98.38 104 SER B C 1
ATOM 3294 O O . SER B 1 104 ? 0.529 16.766 25.75 1 98.38 104 SER B O 1
ATOM 3296 N N . GLY B 1 105 ? 2.213 16.469 24.297 1 98.38 105 GLY B N 1
ATOM 3297 C CA . GLY B 1 105 ? 2.17 17.859 23.844 1 98.38 105 GLY B CA 1
ATOM 3298 C C . GLY B 1 105 ? 0.852 18.234 23.203 1 98.38 105 GLY B C 1
ATOM 3299 O O . GLY B 1 105 ? 0.276 19.281 23.5 1 98.38 105 GLY B O 1
ATOM 3300 N N . ALA B 1 106 ? 0.398 17.359 22.312 1 98.75 106 ALA B N 1
ATOM 3301 C CA . ALA B 1 106 ? -0.878 17.609 21.641 1 98.75 106 ALA B CA 1
ATOM 3302 C C . ALA B 1 106 ? -2.025 17.656 22.641 1 98.75 106 ALA B C 1
ATOM 3304 O O . ALA B 1 106 ? -2.877 18.547 22.578 1 98.75 106 ALA B O 1
ATOM 3305 N N . GLN B 1 107 ? -2.023 16.688 23.531 1 98.69 107 GLN B N 1
ATOM 3306 C CA . GLN B 1 107 ? -3.061 16.625 24.562 1 98.69 107 GLN B CA 1
ATOM 3307 C C . GLN B 1 107 ? -3.09 17.906 25.391 1 98.69 107 GLN B C 1
ATOM 3309 O O . GLN B 1 107 ? -4.164 18.438 25.672 1 98.69 107 GLN B O 1
ATOM 3314 N N . GLU B 1 108 ? -1.975 18.375 25.781 1 98.44 108 GLU B N 1
ATOM 3315 C CA . GLU B 1 108 ? -1.886 19.578 26.594 1 98.44 108 GLU B CA 1
ATOM 3316 C C . GLU B 1 108 ? -2.447 20.781 25.844 1 98.44 108 GLU B C 1
ATOM 3318 O O . GLU B 1 108 ? -3.242 21.547 26.406 1 98.44 108 GLU B O 1
ATOM 3323 N N . VAL B 1 109 ? -2.031 20.969 24.625 1 98.56 109 VAL B N 1
ATOM 3324 C CA . VAL B 1 109 ? -2.514 22.078 23.812 1 98.56 109 VAL B CA 1
ATOM 3325 C C . VAL B 1 109 ? -4.035 22 23.688 1 98.56 109 VAL B C 1
ATOM 3327 O O . VAL B 1 109 ? -4.727 23.016 23.859 1 98.56 109 VAL B O 1
ATOM 3330 N N . ILE B 1 110 ? -4.559 20.828 23.422 1 98.75 110 ILE B N 1
ATOM 3331 C CA . ILE B 1 110 ? -5.984 20.625 23.203 1 98.75 110 ILE B CA 1
ATOM 3332 C C . ILE B 1 110 ? -6.746 20.906 24.5 1 98.75 110 ILE B C 1
ATOM 3334 O O . ILE B 1 110 ? -7.789 21.562 24.484 1 98.75 110 ILE B O 1
ATOM 3338 N N . ASP B 1 111 ? -6.207 20.438 25.609 1 98.62 111 ASP B N 1
ATOM 3339 C CA . ASP B 1 111 ? -6.848 20.656 26.891 1 98.62 111 ASP B CA 1
ATOM 3340 C C . ASP B 1 111 ? -6.945 22.156 27.203 1 98.62 111 ASP B C 1
ATOM 3342 O O . ASP B 1 111 ? -7.98 22.625 27.672 1 98.62 111 ASP B O 1
ATOM 3346 N N . ILE B 1 112 ? -5.918 22.906 26.953 1 98.25 112 ILE B N 1
ATOM 3347 C CA . ILE B 1 112 ? -5.895 24.328 27.234 1 98.25 112 ILE B CA 1
ATOM 3348 C C . ILE B 1 112 ? -6.863 25.047 26.297 1 98.25 112 ILE B C 1
ATOM 3350 O O . ILE B 1 112 ? -7.613 25.938 26.734 1 98.25 112 ILE B O 1
ATOM 3354 N N . ALA B 1 113 ? -6.852 24.688 25.016 1 98.69 113 ALA B N 1
ATOM 3355 C CA . ALA B 1 113 ? -7.793 25.281 24.062 1 98.69 113 ALA B CA 1
ATOM 3356 C C . ALA B 1 113 ? -9.234 25.094 24.547 1 98.69 113 ALA B C 1
ATOM 3358 O O . ALA B 1 113 ? -10.016 26.047 24.531 1 98.69 113 ALA B O 1
ATOM 3359 N N . ARG B 1 114 ? -9.555 23.922 24.984 1 98.19 114 ARG B N 1
ATOM 3360 C CA . ARG B 1 114 ? -10.898 23.594 25.438 1 98.19 114 ARG B CA 1
ATOM 3361 C C . ARG B 1 114 ? -11.25 24.359 26.703 1 98.19 114 ARG B C 1
ATOM 3363 O O . ARG B 1 114 ? -12.328 24.938 26.812 1 98.19 114 ARG B O 1
ATOM 3370 N N . ALA B 1 115 ? -10.352 24.328 27.609 1 98.06 115 ALA B N 1
ATOM 3371 C CA . ALA B 1 115 ? -10.578 24.984 28.891 1 98.06 115 ALA B CA 1
ATOM 3372 C C . ALA B 1 115 ? -10.812 26.484 28.719 1 98.06 115 ALA B C 1
ATOM 3374 O O . ALA B 1 115 ? -11.625 27.094 29.422 1 98.06 115 ALA B O 1
ATOM 3375 N N . ARG B 1 116 ? -10.18 27.109 27.781 1 97.25 116 ARG B N 1
ATOM 3376 C CA . ARG B 1 116 ? -10.25 28.547 27.578 1 97.25 116 ARG B CA 1
ATOM 3377 C C . ARG B 1 116 ? -11.32 28.906 26.562 1 97.25 116 ARG B C 1
ATOM 3379 O O . ARG B 1 116 ? -11.695 30.078 26.422 1 97.25 116 ARG B O 1
ATOM 3386 N N . GLY B 1 117 ? -11.758 27.922 25.875 1 97.75 117 GLY B N 1
ATOM 3387 C CA . GLY B 1 117 ? -12.734 28.156 24.812 1 97.75 117 GLY B CA 1
ATOM 3388 C C . GLY B 1 117 ? -12.156 28.906 23.625 1 97.75 117 GLY B C 1
ATOM 3389 O O . GLY B 1 117 ? -12.836 29.719 23.016 1 97.75 117 GLY B O 1
ATOM 3390 N N . VAL B 1 118 ? -10.867 28.766 23.391 1 98.44 118 VAL B N 1
ATOM 3391 C CA . VAL B 1 118 ? -10.18 29.438 22.297 1 98.44 118 VAL B CA 1
ATOM 3392 C C . VAL B 1 118 ? -9.992 28.453 21.125 1 98.44 118 VAL B C 1
ATOM 3394 O O . VAL B 1 118 ? -9.719 27.266 21.344 1 98.44 118 VAL B O 1
ATOM 3397 N N . PHE B 1 119 ? -10.133 28.891 19.891 1 98.75 119 PHE B N 1
ATOM 3398 C CA . PHE B 1 119 ? -10.086 28.078 18.688 1 98.75 119 PHE B CA 1
ATOM 3399 C C . PHE B 1 119 ? -8.688 27.484 18.484 1 98.75 119 PHE B C 1
ATOM 3401 O O . PHE B 1 119 ? -7.688 28.188 18.656 1 98.75 119 PHE B O 1
ATOM 3408 N N . ALA B 1 120 ? -8.672 26.203 18.172 1 98.88 120 ALA B N 1
ATOM 3409 C CA . ALA B 1 120 ? -7.434 25.531 17.781 1 98.88 120 ALA B CA 1
ATOM 3410 C C . ALA B 1 120 ? -7.676 24.562 16.625 1 98.88 120 ALA B C 1
ATOM 3412 O O . ALA B 1 120 ? -8.711 23.891 16.578 1 98.88 120 ALA B O 1
ATOM 3413 N N . MET B 1 121 ? -6.727 24.516 15.672 1 98.94 121 MET B N 1
ATOM 3414 C CA . MET B 1 121 ? -6.812 23.578 14.555 1 98.94 121 MET B CA 1
ATOM 3415 C C . MET B 1 121 ? -5.422 23.203 14.055 1 98.94 121 MET B C 1
ATOM 3417 O O . MET B 1 121 ? -4.523 24.031 14.016 1 98.94 121 MET B O 1
ATOM 3421 N N . GLU B 1 122 ? -5.254 21.922 13.797 1 98.94 122 GLU B N 1
ATOM 3422 C CA . GLU B 1 122 ? -4.07 21.484 13.062 1 98.94 122 GLU B CA 1
ATOM 3423 C C . GLU B 1 122 ? -4.145 21.922 11.602 1 98.94 122 GLU B C 1
ATOM 3425 O O . GLU B 1 122 ? -5.195 21.797 10.969 1 98.94 122 GLU B O 1
ATOM 3430 N N . ALA B 1 123 ? -3.033 22.438 11.102 1 98.81 123 ALA B N 1
ATOM 3431 C CA . ALA B 1 123 ? -2.955 22.859 9.703 1 98.81 123 ALA B CA 1
ATOM 3432 C C . ALA B 1 123 ? -2.68 21.672 8.789 1 98.81 123 ALA B C 1
ATOM 3434 O O . ALA B 1 123 ? -1.648 21.625 8.117 1 98.81 123 ALA B O 1
ATOM 3435 N N . MET B 1 124 ? -3.578 20.75 8.734 1 98.81 124 MET B N 1
ATOM 3436 C CA . MET B 1 124 ? -3.582 19.688 7.75 1 98.81 124 MET B CA 1
ATOM 3437 C C . MET B 1 124 ? -4.285 20.109 6.473 1 98.81 124 MET B C 1
ATOM 3439 O O . MET B 1 124 ? -5.422 19.719 6.215 1 98.81 124 MET B O 1
ATOM 3443 N N . TRP B 1 125 ? -3.553 20.75 5.641 1 98.81 125 TRP B N 1
ATOM 3444 C CA . TRP B 1 125 ? -4.121 21.453 4.5 1 98.81 125 TRP B CA 1
ATOM 3445 C C . TRP B 1 125 ? -4.777 20.484 3.525 1 98.81 125 TRP B C 1
ATOM 3447 O O . TRP B 1 125 ? -5.727 20.844 2.826 1 98.81 125 TRP B O 1
ATOM 3457 N N . THR B 1 126 ? -4.336 19.25 3.533 1 98.81 126 THR B N 1
ATOM 3458 C CA . THR B 1 126 ? -4.828 18.219 2.613 1 98.81 126 THR B CA 1
ATOM 3459 C C . THR B 1 126 ? -6.34 18.062 2.748 1 98.81 126 THR B C 1
ATOM 3461 O O . THR B 1 126 ? -7.043 17.922 1.747 1 98.81 126 THR B O 1
ATOM 3464 N N . ARG B 1 127 ? -6.816 18.109 3.975 1 98.5 127 ARG B N 1
ATOM 3465 C CA . ARG B 1 127 ? -8.227 17.875 4.258 1 98.5 127 ARG B CA 1
ATOM 3466 C C . ARG B 1 127 ? -9.109 18.922 3.57 1 98.5 127 ARG B C 1
ATOM 3468 O O . ARG B 1 127 ? -10.297 18.688 3.352 1 98.5 127 ARG B O 1
ATOM 3475 N N . PHE B 1 128 ? -8.516 20.016 3.213 1 98.81 128 PHE B N 1
ATOM 3476 C CA . PHE B 1 128 ? -9.312 21.141 2.736 1 98.81 128 PHE B CA 1
ATOM 3477 C C . PHE B 1 128 ? -9.141 21.312 1.232 1 98.81 128 PHE B C 1
ATOM 3479 O O . PHE B 1 128 ? -9.805 22.156 0.625 1 98.81 128 PHE B O 1
ATOM 3486 N N . GLN B 1 129 ? -8.219 20.562 0.608 1 98.88 129 GLN B N 1
ATOM 3487 C CA . GLN B 1 129 ? -8.055 20.641 -0.839 1 98.88 129 GLN B CA 1
ATOM 3488 C C . GLN B 1 129 ? -9.344 20.266 -1.564 1 98.88 129 GLN B C 1
ATOM 3490 O O . GLN B 1 129 ? -10 19.297 -1.215 1 98.88 129 GLN B O 1
ATOM 3495 N N . PRO B 1 130 ? -9.711 21.016 -2.611 1 98.88 130 PRO B N 1
ATOM 3496 C CA . PRO B 1 130 ? -10.984 20.781 -3.297 1 98.88 130 PRO B CA 1
ATOM 3497 C C . PRO B 1 130 ? -11.148 19.328 -3.758 1 98.88 130 PRO B C 1
ATOM 3499 O O . PRO B 1 130 ? -12.242 18.766 -3.66 1 98.88 130 PRO B O 1
ATOM 3502 N N . ALA B 1 131 ? -10.125 18.703 -4.215 1 98.88 131 ALA B N 1
ATOM 3503 C CA . ALA B 1 131 ? -10.195 17.328 -4.68 1 98.88 131 ALA B CA 1
ATOM 3504 C C . ALA B 1 131 ? -10.477 16.375 -3.521 1 98.88 131 ALA B C 1
ATOM 3506 O O . ALA B 1 131 ? -11.227 15.406 -3.674 1 98.88 131 ALA B O 1
ATOM 3507 N N . ILE B 1 132 ? -9.906 16.594 -2.383 1 98.94 132 ILE B N 1
ATOM 3508 C CA . ILE B 1 132 ? -10.117 15.742 -1.214 1 98.94 132 ILE B CA 1
ATOM 3509 C C . ILE B 1 132 ? -11.539 15.938 -0.688 1 98.94 132 ILE B C 1
ATOM 3511 O O . ILE B 1 132 ? -12.195 14.977 -0.282 1 98.94 132 ILE B O 1
ATOM 3515 N N . VAL B 1 133 ? -11.977 17.219 -0.653 1 98.88 133 VAL B N 1
ATOM 3516 C CA . VAL B 1 133 ? -13.359 17.5 -0.261 1 98.88 133 VAL B CA 1
ATOM 3517 C C . VAL B 1 133 ? -14.32 16.734 -1.176 1 98.88 133 VAL B C 1
ATOM 3519 O O . VAL B 1 133 ? -15.273 16.109 -0.704 1 98.88 133 VAL B O 1
ATOM 3522 N N . ALA B 1 134 ? -14.031 16.781 -2.471 1 98.88 134 ALA B N 1
ATOM 3523 C CA . ALA B 1 134 ? -14.867 16.062 -3.426 1 98.88 134 ALA B CA 1
ATOM 3524 C C . ALA B 1 134 ? -14.852 14.555 -3.141 1 98.88 134 ALA B C 1
ATOM 3526 O O . ALA B 1 134 ? -15.891 13.898 -3.193 1 98.88 134 ALA B O 1
ATOM 3527 N N . ALA B 1 135 ? -13.695 13.992 -2.877 1 98.94 135 ALA B N 1
ATOM 3528 C CA . ALA B 1 135 ? -13.578 12.578 -2.543 1 98.94 135 ALA B CA 1
ATOM 3529 C C . ALA B 1 135 ? -14.406 12.242 -1.303 1 98.94 135 ALA B C 1
ATOM 3531 O O . ALA B 1 135 ? -15.102 11.227 -1.274 1 98.94 135 ALA B O 1
ATOM 3532 N N . LYS B 1 136 ? -14.289 13.078 -0.274 1 98.88 136 LYS B N 1
ATOM 3533 C CA . LYS B 1 136 ? -15.023 12.852 0.967 1 98.88 136 LYS B CA 1
ATOM 3534 C C . LYS B 1 136 ? -16.531 12.898 0.73 1 98.88 136 LYS B C 1
ATOM 3536 O O . LYS B 1 136 ? -17.281 12.078 1.272 1 98.88 136 LYS B O 1
ATOM 3541 N N . ASP B 1 137 ? -16.953 13.883 -0.092 1 98.81 137 ASP B N 1
ATOM 3542 C CA . ASP B 1 137 ? -18.375 13.977 -0.436 1 98.81 137 ASP B CA 1
ATOM 3543 C C . ASP B 1 137 ? -18.859 12.695 -1.119 1 98.81 137 ASP B C 1
ATOM 3545 O O . ASP B 1 137 ? -19.938 12.188 -0.805 1 98.81 137 ASP B O 1
ATOM 3549 N N . LEU B 1 138 ? -18.094 12.195 -2.041 1 98.81 138 LEU B N 1
ATOM 3550 C CA . LEU B 1 138 ? -18.438 10.977 -2.756 1 98.81 138 LEU B CA 1
ATOM 3551 C C . LEU B 1 138 ? -18.562 9.797 -1.789 1 98.81 138 LEU B C 1
ATOM 3553 O O . LEU B 1 138 ? -19.516 9.023 -1.881 1 98.81 138 LEU B O 1
ATOM 3557 N N . VAL B 1 139 ? -17.625 9.641 -0.867 1 98.81 139 VAL B N 1
ATOM 3558 C CA . VAL B 1 139 ? -17.625 8.547 0.104 1 98.81 139 VAL B CA 1
ATOM 3559 C C . VAL B 1 139 ? -18.859 8.672 1.013 1 98.81 139 VAL B C 1
ATOM 3561 O O . VAL B 1 139 ? -19.562 7.688 1.254 1 98.81 139 VAL B O 1
ATOM 3564 N N . ASP B 1 140 ? -19.094 9.891 1.505 1 98.5 140 ASP B N 1
ATOM 3565 C CA . ASP B 1 140 ? -20.203 10.125 2.418 1 98.5 140 ASP B CA 1
ATOM 3566 C C . ASP B 1 140 ? -21.547 9.867 1.73 1 98.5 140 ASP B C 1
ATOM 3568 O O . ASP B 1 140 ? -22.516 9.445 2.375 1 98.5 140 ASP B O 1
ATOM 3572 N N . ASP B 1 141 ? -21.562 10.062 0.44 1 98.38 141 ASP B N 1
ATOM 3573 C CA . ASP B 1 141 ? -22.766 9.852 -0.344 1 98.38 141 ASP B CA 1
ATOM 3574 C C . ASP B 1 141 ? -22.938 8.383 -0.709 1 98.38 141 ASP B C 1
ATOM 3576 O O . ASP B 1 141 ? -23.938 7.996 -1.315 1 98.38 141 ASP B O 1
ATOM 3580 N N . GLY B 1 142 ? -21.969 7.59 -0.417 1 98.25 142 GLY B N 1
ATOM 3581 C CA . GLY B 1 142 ? -22.062 6.156 -0.649 1 98.25 142 GLY B CA 1
ATOM 3582 C C . GLY B 1 142 ? -21.672 5.758 -2.062 1 98.25 142 GLY B C 1
ATOM 3583 O O . GLY B 1 142 ? -22.047 4.68 -2.529 1 98.25 142 GLY B O 1
ATOM 3584 N N . ALA B 1 143 ? -20.906 6.625 -2.766 1 98.19 143 ALA B N 1
ATOM 3585 C CA . ALA B 1 143 ? -20.594 6.414 -4.176 1 98.19 143 ALA B CA 1
ATOM 3586 C C . ALA B 1 143 ? -19.781 5.137 -4.375 1 98.19 143 ALA B C 1
ATOM 3588 O O . ALA B 1 143 ? -19.828 4.527 -5.449 1 98.19 143 ALA B O 1
ATOM 3589 N N . ILE B 1 144 ? -19.078 4.703 -3.357 1 98.44 144 ILE B N 1
ATOM 3590 C CA . ILE B 1 144 ? -18.25 3.502 -3.496 1 98.44 144 ILE B CA 1
ATOM 3591 C C . ILE B 1 144 ? -18.656 2.482 -2.432 1 98.44 144 ILE B C 1
ATOM 3593 O O . ILE B 1 144 ? -17.859 1.598 -2.086 1 98.44 144 ILE B O 1
ATOM 3597 N N . GLY B 1 145 ? -19.75 2.561 -1.906 1 98 145 GLY B N 1
ATOM 3598 C CA . GLY B 1 145 ? -20.203 1.656 -0.857 1 98 145 GLY B CA 1
ATOM 3599 C C . GLY B 1 145 ? -19.469 1.874 0.461 1 98 145 GLY B C 1
ATOM 3600 O O . GLY B 1 145 ? -19.172 3.01 0.829 1 98 145 GLY B O 1
ATOM 3601 N N . GLU B 1 146 ? -19.328 0.781 1.22 1 97.94 146 GLU B N 1
ATOM 3602 C CA . GLU B 1 146 ? -18.609 0.846 2.496 1 97.94 146 GLU B CA 1
ATOM 3603 C C . GLU B 1 146 ? -17.109 0.867 2.289 1 97.94 146 GLU B C 1
ATOM 3605 O O . GLU B 1 146 ? -16.547 -0.029 1.652 1 97.94 146 GLU B O 1
ATOM 3610 N N . VAL B 1 147 ? -16.438 1.895 2.803 1 98.81 147 VAL B N 1
ATOM 3611 C CA . VAL B 1 147 ? -14.984 1.954 2.705 1 98.81 147 VAL B CA 1
ATOM 3612 C C . VAL B 1 147 ? -14.359 0.831 3.531 1 98.81 147 VAL B C 1
ATOM 3614 O O . VAL B 1 147 ? -14.688 0.668 4.711 1 98.81 147 VAL B O 1
ATOM 3617 N N . ARG B 1 148 ? -13.43 0.07 2.869 1 98.75 148 ARG B N 1
ATOM 3618 C CA . ARG B 1 148 ? -12.852 -1.094 3.533 1 98.75 148 ARG B CA 1
ATOM 3619 C C . ARG B 1 148 ? -11.352 -0.917 3.73 1 98.75 148 ARG B C 1
ATOM 3621 O O . ARG B 1 148 ? -10.805 -1.291 4.773 1 98.75 148 ARG B O 1
ATOM 3628 N N . GLN B 1 149 ? -10.711 -0.398 2.752 1 98.94 149 GLN B N 1
ATOM 3629 C CA . GLN B 1 149 ? -9.258 -0.294 2.816 1 98.94 149 GLN B CA 1
ATOM 3630 C C . GLN B 1 149 ? -8.773 1.031 2.232 1 98.94 149 GLN B C 1
ATOM 3632 O O . GLN B 1 149 ? -9.445 1.625 1.388 1 98.94 149 GLN B O 1
ATOM 3637 N N . VAL B 1 150 ? -7.645 1.569 2.707 1 98.94 150 VAL B N 1
ATOM 3638 C CA . VAL B 1 150 ? -6.941 2.73 2.174 1 98.94 150 VAL B CA 1
ATOM 3639 C C . VAL B 1 150 ? -5.477 2.377 1.927 1 98.94 150 VAL B C 1
ATOM 3641 O O . VAL B 1 150 ? -4.848 1.695 2.742 1 98.94 150 VAL B O 1
ATOM 3644 N N . GLN B 1 151 ? -4.953 2.711 0.786 1 98.94 151 GLN B N 1
ATOM 3645 C CA . GLN B 1 151 ? -3.553 2.543 0.418 1 98.94 151 GLN B CA 1
ATOM 3646 C C . GLN B 1 151 ? -2.934 3.871 -0.01 1 98.94 151 GLN B C 1
ATOM 3648 O O . GLN B 1 151 ? -3.531 4.617 -0.788 1 98.94 151 GLN B O 1
ATOM 3653 N N . ALA B 1 152 ? -1.767 4.191 0.562 1 98.94 152 ALA B N 1
ATOM 3654 C CA . ALA B 1 152 ? -1.154 5.469 0.208 1 98.94 152 ALA B CA 1
ATOM 3655 C C . ALA B 1 152 ? 0.36 5.422 0.394 1 98.94 152 ALA B C 1
ATOM 3657 O O . ALA B 1 152 ? 0.867 4.648 1.209 1 98.94 152 ALA B O 1
ATOM 3658 N N . ASP B 1 153 ? 1.083 6.207 -0.408 1 98.88 153 ASP B N 1
ATOM 3659 C CA . ASP B 1 153 ? 2.525 6.387 -0.281 1 98.88 153 ASP B CA 1
ATOM 3660 C C . ASP B 1 153 ? 2.904 7.863 -0.349 1 98.88 153 ASP B C 1
ATOM 3662 O O . ASP B 1 153 ? 2.268 8.641 -1.064 1 98.88 153 ASP B O 1
ATOM 3666 N N . LEU B 1 154 ? 3.883 8.219 0.412 1 98.88 154 LEU B N 1
ATOM 3667 C CA . LEU B 1 154 ? 4.469 9.555 0.295 1 98.88 154 LEU B CA 1
ATOM 3668 C C . LEU B 1 154 ? 5.965 9.516 0.596 1 98.88 154 LEU B C 1
ATOM 3670 O O . LEU B 1 154 ? 6.367 9.227 1.725 1 98.88 154 LEU B O 1
ATOM 3674 N N . GLY B 1 155 ? 6.762 9.758 -0.378 1 98.38 155 GLY B N 1
ATOM 3675 C CA . GLY B 1 155 ? 8.211 9.75 -0.215 1 98.38 155 GLY B CA 1
ATOM 3676 C C . GLY B 1 155 ? 8.898 10.867 -0.968 1 98.38 155 GLY B C 1
ATOM 3677 O O . GLY B 1 155 ? 8.414 11.32 -2.008 1 98.38 155 GLY B O 1
ATOM 3678 N N . VAL B 1 156 ? 9.922 11.383 -0.421 1 97.31 156 VAL B N 1
ATOM 3679 C CA . VAL B 1 156 ? 10.812 12.344 -1.059 1 97.31 156 VAL B CA 1
ATOM 3680 C C . VAL B 1 156 ? 12.258 11.875 -0.933 1 97.31 156 VAL B C 1
ATOM 3682 O O . VAL B 1 156 ? 12.594 11.102 -0.032 1 97.31 156 VAL B O 1
ATOM 3685 N N . ASP B 1 157 ? 13.016 12.234 -1.905 1 94.62 157 ASP B N 1
ATOM 3686 C CA . ASP B 1 157 ? 14.453 11.992 -1.842 1 94.62 157 ASP B CA 1
ATOM 3687 C C . ASP B 1 157 ? 15.203 13.25 -1.399 1 94.62 157 ASP B C 1
ATOM 3689 O O . ASP B 1 157 ? 15.375 14.18 -2.186 1 94.62 157 ASP B O 1
ATOM 3693 N N . ARG B 1 158 ? 15.625 13.242 -0.181 1 91.19 158 ARG B N 1
ATOM 3694 C CA . ARG B 1 158 ? 16.391 14.344 0.385 1 91.19 158 ARG B CA 1
ATOM 3695 C C . ARG B 1 158 ? 17.781 13.883 0.83 1 91.19 158 ARG B C 1
ATOM 3697 O O . ARG B 1 158 ? 17.906 12.883 1.54 1 91.19 158 ARG B O 1
ATOM 3704 N N . PRO B 1 159 ? 18.797 14.648 0.367 1 94.06 159 PRO B N 1
ATOM 3705 C CA . PRO B 1 159 ? 20.125 14.266 0.851 1 94.06 159 PRO B CA 1
ATOM 3706 C C . PRO B 1 159 ? 20.266 14.414 2.363 1 94.06 159 PRO B C 1
ATOM 3708 O O . PRO B 1 159 ? 19.812 15.398 2.939 1 94.06 159 PRO B O 1
ATOM 3711 N N . PHE B 1 160 ? 20.984 13.438 2.906 1 96 160 PHE B N 1
ATOM 3712 C CA . PHE B 1 160 ? 21.156 13.438 4.352 1 96 160 PHE B CA 1
ATOM 3713 C C . PHE B 1 160 ? 21.984 14.641 4.797 1 96 160 PHE B C 1
ATOM 3715 O O . PHE B 1 160 ? 23.062 14.898 4.254 1 96 160 PHE B O 1
ATOM 3722 N N . ASP B 1 161 ? 21.375 15.375 5.637 1 97.06 161 ASP B N 1
ATOM 3723 C CA . ASP B 1 161 ? 22.016 16.5 6.316 1 97.06 161 ASP B CA 1
ATOM 3724 C C . ASP B 1 161 ? 21.672 16.516 7.805 1 97.06 161 ASP B C 1
ATOM 3726 O O . ASP B 1 161 ? 20.562 16.875 8.188 1 97.06 161 ASP B O 1
ATOM 3730 N N . ARG B 1 162 ? 22.641 16.25 8.641 1 95.88 162 ARG B N 1
ATOM 3731 C CA . ARG B 1 162 ? 22.438 16.031 10.07 1 95.88 162 ARG B CA 1
ATOM 3732 C C . ARG B 1 162 ? 21.797 17.25 10.727 1 95.88 162 ARG B C 1
ATOM 3734 O O . ARG B 1 162 ? 21.109 17.125 11.734 1 95.88 162 ARG B O 1
ATOM 3741 N N . GLU B 1 163 ? 22.047 18.375 10.148 1 95.25 163 GLU B N 1
ATOM 3742 C CA . GLU B 1 163 ? 21.625 19.609 10.789 1 95.25 163 GLU B CA 1
ATOM 3743 C C . GLU B 1 163 ? 20.25 20.047 10.281 1 95.25 163 GLU B C 1
ATOM 3745 O O . GLU B 1 163 ? 19.594 20.906 10.883 1 95.25 163 GLU B O 1
ATOM 3750 N N . ASP B 1 164 ? 19.844 19.453 9.242 1 95.75 164 ASP B N 1
ATOM 3751 C CA . ASP B 1 164 ? 18.562 19.828 8.648 1 95.75 164 ASP B CA 1
ATOM 3752 C C . ASP B 1 164 ? 17.391 19.312 9.5 1 95.75 164 ASP B C 1
ATOM 3754 O O . ASP B 1 164 ? 17.484 18.234 10.094 1 95.75 164 ASP B O 1
ATOM 3758 N N . ARG B 1 165 ? 16.281 20.078 9.461 1 94.69 165 ARG B N 1
ATOM 3759 C CA . ARG B 1 165 ? 15.117 19.797 10.305 1 94.69 165 ARG B CA 1
ATOM 3760 C C . ARG B 1 165 ? 14.547 18.422 10 1 94.69 165 ARG B C 1
ATOM 3762 O O . ARG B 1 165 ? 13.898 17.812 10.859 1 94.69 165 ARG B O 1
ATOM 3769 N N . LEU B 1 166 ? 14.812 17.859 8.844 1 96.38 166 LEU B N 1
ATOM 3770 C CA . LEU B 1 166 ? 14.266 16.578 8.438 1 96.38 166 LEU B CA 1
ATOM 3771 C C . LEU B 1 166 ? 15.016 15.43 9.109 1 96.38 166 LEU B C 1
ATOM 3773 O O . LEU B 1 166 ? 14.477 14.328 9.25 1 96.38 166 LEU B O 1
ATOM 3777 N N . PHE B 1 167 ? 16.25 15.797 9.539 1 97.75 167 PHE B N 1
ATOM 3778 C CA . PHE B 1 167 ? 17.125 14.703 9.961 1 97.75 167 PHE B CA 1
ATOM 3779 C C . PHE B 1 167 ? 17.578 14.891 11.406 1 97.75 167 PHE B C 1
ATOM 3781 O O . PHE B 1 167 ? 18.125 13.977 12.016 1 97.75 167 PHE B O 1
ATOM 3788 N N . ASN B 1 168 ? 17.328 16.047 11.938 1 97.69 168 ASN B N 1
ATOM 3789 C CA . ASN B 1 168 ? 17.781 16.406 13.281 1 97.69 168 ASN B CA 1
ATOM 3790 C C . ASN B 1 168 ? 16.75 16.031 14.336 1 97.69 168 ASN B C 1
ATOM 3792 O O . ASN B 1 168 ? 15.664 16.609 14.375 1 97.69 168 ASN B O 1
ATOM 3796 N N . PRO B 1 169 ? 17.078 15.117 15.242 1 96.69 169 PRO B N 1
ATOM 3797 C CA . PRO B 1 169 ? 16.109 14.727 16.266 1 96.69 169 PRO B CA 1
ATOM 3798 C C . PRO B 1 169 ? 15.703 15.883 17.172 1 96.69 169 PRO B C 1
ATOM 3800 O O . PRO B 1 169 ? 14.57 15.938 17.641 1 96.69 169 PRO B O 1
ATOM 3803 N N . ALA B 1 170 ? 16.547 16.828 17.344 1 95.94 170 ALA B N 1
ATOM 3804 C CA . ALA B 1 170 ? 16.266 17.969 18.203 1 95.94 170 ALA B CA 1
ATOM 3805 C C . ALA B 1 170 ? 15.195 18.875 17.594 1 95.94 170 ALA B C 1
ATOM 3807 O O . ALA B 1 170 ? 14.586 19.688 18.281 1 95.94 170 ALA B O 1
ATOM 3808 N N . LEU B 1 171 ? 15.023 18.719 16.328 1 96.38 171 LEU B N 1
ATOM 3809 C CA . LEU B 1 171 ? 14.039 19.531 15.617 1 96.38 171 LEU B CA 1
ATOM 3810 C C . LEU B 1 171 ? 12.836 18.688 15.211 1 96.38 171 LEU B C 1
ATOM 3812 O O . LEU B 1 171 ? 12.023 19.125 14.391 1 96.38 171 LEU B O 1
ATOM 3816 N N . GLY B 1 172 ? 12.734 17.5 15.766 1 97.12 172 GLY B N 1
ATOM 3817 C CA . GLY B 1 172 ? 11.609 16.625 15.484 1 97.12 172 GLY B CA 1
ATOM 3818 C C . GLY B 1 172 ? 11.703 15.961 14.125 1 97.12 172 GLY B C 1
ATOM 3819 O O . GLY B 1 172 ? 10.68 15.703 13.484 1 97.12 172 GLY B O 1
ATOM 3820 N N . GLY B 1 173 ? 12.93 15.742 13.68 1 97.44 173 GLY B N 1
ATOM 3821 C CA . GLY B 1 173 ? 13.133 15.148 12.367 1 97.44 173 GLY B CA 1
ATOM 3822 C C . GLY B 1 173 ? 12.594 13.742 12.258 1 97.44 173 GLY B C 1
ATOM 3823 O O . GLY B 1 173 ? 12.25 13.117 13.266 1 97.44 173 GLY B O 1
ATOM 3824 N N . GLY B 1 174 ? 12.57 13.242 10.922 1 98.44 174 GLY B N 1
ATOM 3825 C CA . GLY B 1 174 ? 12.094 11.898 10.633 1 98.44 174 GLY B CA 1
ATOM 3826 C C . GLY B 1 174 ? 10.977 11.867 9.617 1 98.44 174 GLY B C 1
ATOM 3827 O O . GLY B 1 174 ? 10.211 12.828 9.492 1 98.44 174 GLY B O 1
ATOM 3828 N N . ALA B 1 175 ? 10.82 10.75 8.984 1 98.75 175 ALA B N 1
ATOM 3829 C CA . ALA B 1 175 ? 9.859 10.578 7.902 1 98.75 175 ALA B CA 1
ATOM 3830 C C . ALA B 1 175 ? 8.43 10.57 8.438 1 98.75 175 ALA B C 1
ATOM 3832 O O . ALA B 1 175 ? 7.52 11.094 7.789 1 98.75 175 ALA B O 1
ATOM 3833 N N . LEU B 1 176 ? 8.18 10 9.586 1 98.88 176 LEU B N 1
ATOM 3834 C CA . LEU B 1 176 ? 6.824 9.812 10.094 1 98.88 176 LEU B CA 1
ATOM 3835 C C . LEU B 1 176 ? 6.176 11.148 10.422 1 98.88 176 LEU B C 1
ATOM 3837 O O . LEU B 1 176 ? 5.059 11.43 9.977 1 98.88 176 LEU B O 1
ATOM 3841 N N . LEU B 1 177 ? 6.867 12.023 11.125 1 98.75 177 LEU B N 1
ATOM 3842 C CA . LEU B 1 177 ? 6.27 13.312 11.469 1 98.75 177 LEU B CA 1
ATOM 3843 C C . LEU B 1 177 ? 6.176 14.211 10.242 1 98.75 177 LEU B C 1
ATOM 3845 O O . LEU B 1 177 ? 5.23 15 10.117 1 98.75 177 LEU B O 1
ATOM 3849 N N . ASP B 1 178 ? 7.152 14.109 9.375 1 98.25 178 ASP B N 1
ATOM 3850 C CA . ASP B 1 178 ? 7.176 15.023 8.234 1 98.25 178 ASP B CA 1
ATOM 3851 C C . ASP B 1 178 ? 6.227 14.555 7.137 1 98.25 178 ASP B C 1
ATOM 3853 O O . ASP B 1 178 ? 5.531 15.367 6.523 1 98.25 178 ASP B O 1
ATOM 3857 N N . LEU B 1 179 ? 6.297 13.258 6.824 1 98.75 179 LEU B N 1
ATOM 3858 C CA . LEU B 1 179 ? 5.562 12.727 5.676 1 98.75 179 LEU B CA 1
ATOM 3859 C C . LEU B 1 179 ? 4.508 11.727 6.121 1 98.75 179 LEU B C 1
ATOM 3861 O O . LEU B 1 179 ? 3.398 11.703 5.582 1 98.75 179 LEU B O 1
ATOM 3865 N N . GLY B 1 180 ? 4.816 10.922 7.117 1 98.88 180 GLY B N 1
ATOM 3866 C CA . GLY B 1 180 ? 3.893 9.914 7.613 1 98.88 180 GLY B CA 1
ATOM 3867 C C . GLY B 1 180 ? 2.58 10.5 8.102 1 98.88 180 GLY B C 1
ATOM 3868 O O . GLY B 1 180 ? 1.53 9.859 7.98 1 98.88 180 GLY B O 1
ATOM 3869 N N . VAL B 1 181 ? 2.637 11.672 8.594 1 98.94 181 VAL B N 1
ATOM 3870 C CA . VAL B 1 181 ? 1.446 12.336 9.109 1 98.94 181 VAL B CA 1
ATOM 3871 C C . VAL B 1 181 ? 0.401 12.461 8 1 98.94 181 VAL B C 1
ATOM 3873 O O . VAL B 1 181 ? -0.801 12.367 8.258 1 98.94 181 VAL B O 1
ATOM 3876 N N . TYR B 1 182 ? 0.787 12.617 6.742 1 98.94 182 TYR B N 1
ATOM 3877 C CA . TYR B 1 182 ? -0.154 12.781 5.641 1 98.94 182 TYR B CA 1
ATOM 3878 C C . TYR B 1 182 ? -0.881 11.477 5.344 1 98.94 182 TYR B C 1
ATOM 3880 O O . TYR B 1 182 ? -2.105 11.453 5.207 1 98.94 182 TYR B O 1
ATOM 3888 N N . VAL B 1 183 ? -0.157 10.359 5.254 1 98.94 183 VAL B N 1
ATOM 3889 C CA . VAL B 1 183 ? -0.794 9.102 4.887 1 98.94 183 VAL B CA 1
ATOM 3890 C C . VAL B 1 183 ? -1.667 8.609 6.043 1 98.94 183 VAL B C 1
ATOM 3892 O O . VAL B 1 183 ? -2.76 8.086 5.82 1 98.94 183 VAL B O 1
ATOM 3895 N N . VAL B 1 184 ? -1.219 8.836 7.27 1 98.94 184 VAL B N 1
ATOM 3896 C CA . VAL B 1 184 ? -1.992 8.414 8.43 1 98.94 184 VAL B CA 1
ATOM 3897 C C . VAL B 1 184 ? -3.252 9.266 8.555 1 98.94 184 VAL B C 1
ATOM 3899 O O . VAL B 1 184 ? -4.34 8.75 8.812 1 98.94 184 VAL B O 1
ATOM 3902 N N . SER B 1 185 ? -3.084 10.57 8.383 1 98.94 185 SER B N 1
ATOM 3903 C CA . SER B 1 185 ? -4.23 11.477 8.461 1 98.94 185 SER B CA 1
ATOM 3904 C C . SER B 1 185 ? -5.27 11.141 7.402 1 98.94 185 SER B C 1
ATOM 3906 O O . SER B 1 185 ? -6.473 11.172 7.672 1 98.94 185 SER B O 1
ATOM 3908 N N . LEU B 1 186 ? -4.824 10.805 6.23 1 98.94 186 LEU B N 1
ATOM 3909 C CA . LEU B 1 186 ? -5.754 10.438 5.164 1 98.94 186 LEU B CA 1
ATOM 3910 C C . LEU B 1 186 ? -6.527 9.172 5.527 1 98.94 186 LEU B C 1
ATOM 3912 O O . LEU B 1 186 ? -7.75 9.125 5.367 1 98.94 186 LEU B O 1
ATOM 3916 N N . ALA B 1 187 ? -5.82 8.203 5.965 1 98.94 187 ALA B N 1
ATOM 3917 C CA . ALA B 1 187 ? -6.477 6.961 6.363 1 98.94 187 ALA B CA 1
ATOM 3918 C C . ALA B 1 187 ? -7.508 7.211 7.461 1 98.94 187 ALA B C 1
ATOM 3920 O O . ALA B 1 187 ? -8.633 6.707 7.395 1 98.94 187 ALA B O 1
ATOM 3921 N N . GLN B 1 188 ? -7.125 7.988 8.445 1 98.94 188 GLN B N 1
ATOM 3922 C CA . GLN B 1 188 ? -8.023 8.297 9.555 1 98.94 188 GLN B CA 1
ATOM 3923 C C . GLN B 1 188 ? -9.258 9.055 9.078 1 98.94 188 GLN B C 1
ATOM 3925 O O . GLN B 1 188 ? -10.367 8.82 9.555 1 98.94 188 GLN B O 1
ATOM 3930 N N . TYR B 1 189 ? -9.062 9.945 8.141 1 98.88 189 TYR B N 1
ATOM 3931 C CA . TYR B 1 189 ? -10.148 10.773 7.617 1 98.88 189 TYR B CA 1
ATOM 3932 C C . TYR B 1 189 ? -11.219 9.914 6.949 1 98.88 189 TYR B C 1
ATOM 3934 O O . TYR B 1 189 ? -12.406 10.203 7.051 1 98.88 189 TYR B O 1
ATOM 3942 N N . PHE B 1 190 ? -10.82 8.812 6.328 1 98.88 190 PHE B N 1
ATOM 3943 C CA . PHE B 1 190 ? -11.766 8.047 5.527 1 98.88 190 PHE B CA 1
ATOM 3944 C C . PHE B 1 190 ? -12.195 6.781 6.262 1 98.88 190 PHE B C 1
ATOM 3946 O O . PHE B 1 190 ? -13.25 6.223 5.977 1 98.88 190 PHE B O 1
ATOM 3953 N N . LEU B 1 191 ? -11.398 6.309 7.262 1 98.81 191 LEU B N 1
ATOM 3954 C CA . LEU B 1 191 ? -11.703 5.035 7.91 1 98.81 191 LEU B CA 1
ATOM 3955 C C . LEU B 1 191 ? -12.031 5.246 9.383 1 98.81 191 LEU B C 1
ATOM 3957 O O . LEU B 1 191 ? -12.508 4.324 10.055 1 98.81 191 LEU B O 1
ATOM 3961 N N . GLY B 1 192 ? -11.758 6.445 9.914 1 98.56 192 GLY B N 1
ATOM 3962 C CA . GLY B 1 192 ? -11.898 6.688 11.336 1 98.56 192 GLY B CA 1
ATOM 3963 C C . GLY B 1 192 ? -10.648 6.359 12.125 1 98.56 192 GLY B C 1
ATOM 3964 O O . GLY B 1 192 ? -9.562 6.223 11.555 1 98.56 192 GLY B O 1
ATOM 3965 N N . ASP B 1 193 ? -10.797 6.34 13.461 1 98.69 193 ASP B N 1
ATOM 3966 C CA . ASP B 1 193 ? -9.664 6.078 14.344 1 98.69 193 ASP B CA 1
ATOM 3967 C C . ASP B 1 193 ? -9.266 4.605 14.297 1 98.69 193 ASP B C 1
ATOM 3969 O O . ASP B 1 193 ? -10.086 3.723 14.57 1 98.69 193 ASP B O 1
ATOM 3973 N N . PRO B 1 194 ? -8.055 4.316 13.945 1 98.75 194 PRO B N 1
ATOM 3974 C CA . PRO B 1 194 ? -7.633 2.914 13.977 1 98.75 194 PRO B CA 1
ATOM 3975 C C . PRO B 1 194 ? -7.523 2.363 15.398 1 98.75 194 PRO B C 1
ATOM 3977 O O . PRO B 1 194 ? -7.258 3.119 16.344 1 98.75 194 PRO B O 1
ATOM 3980 N N . ALA B 1 195 ? -7.688 1.096 15.531 1 98.69 195 ALA B N 1
ATOM 3981 C CA . ALA B 1 195 ? -7.547 0.4 16.797 1 98.69 195 ALA B CA 1
ATOM 3982 C C . ALA B 1 195 ? -6.078 0.179 17.156 1 98.69 195 ALA B C 1
ATOM 3984 O O . ALA B 1 195 ? -5.711 0.147 18.328 1 98.69 195 ALA B O 1
ATOM 3985 N N . ALA B 1 196 ? -5.273 0.014 16.156 1 98.75 196 ALA B N 1
ATOM 3986 C CA . ALA B 1 196 ? -3.852 -0.248 16.359 1 98.75 196 ALA B CA 1
ATOM 3987 C C . ALA B 1 196 ? -3.049 0.098 15.109 1 98.75 196 ALA B C 1
ATOM 3989 O O . ALA B 1 196 ? -3.615 0.261 14.023 1 98.75 196 ALA B O 1
ATOM 3990 N N . VAL B 1 197 ? -1.75 0.23 15.336 1 98.88 197 VAL B N 1
ATOM 3991 C CA . VAL B 1 197 ? -0.811 0.407 14.234 1 98.88 197 VAL B CA 1
ATOM 3992 C C . VAL B 1 197 ? 0.407 -0.49 14.445 1 98.88 197 VAL B C 1
ATOM 3994 O O . VAL B 1 197 ? 0.866 -0.671 15.578 1 98.88 197 VAL B O 1
ATOM 3997 N N . VAL B 1 198 ? 0.875 -1.096 13.352 1 98.94 198 VAL B N 1
ATOM 3998 C CA . VAL B 1 198 ? 2.178 -1.75 13.297 1 98.94 198 VAL B CA 1
ATOM 3999 C C . VAL B 1 198 ? 3.059 -1.063 12.258 1 98.94 198 VAL B C 1
ATOM 4001 O O . VAL B 1 198 ? 2.607 -0.78 11.141 1 98.94 198 VAL B O 1
ATOM 4004 N N . ALA B 1 199 ? 4.242 -0.748 12.656 1 98.94 199 ALA B N 1
ATOM 4005 C CA . ALA B 1 199 ? 5.172 -0.066 11.758 1 98.94 199 ALA B CA 1
ATOM 4006 C C . ALA B 1 199 ? 6.535 -0.748 11.758 1 98.94 199 ALA B C 1
ATOM 4008 O O . ALA B 1 199 ? 6.934 -1.351 12.758 1 98.94 199 ALA B O 1
ATOM 4009 N N . HIS B 1 200 ? 7.195 -0.755 10.672 1 98.94 200 HIS B N 1
ATOM 4010 C CA . HIS B 1 200 ? 8.578 -1.171 10.492 1 98.94 200 HIS B CA 1
ATOM 4011 C C . HIS B 1 200 ? 9.305 -0.258 9.508 1 98.94 200 HIS B C 1
ATOM 4013 O O . HIS B 1 200 ? 8.672 0.378 8.664 1 98.94 200 HIS B O 1
ATOM 4019 N N . GLY B 1 201 ? 10.547 -0.092 9.68 1 98.81 201 GLY B N 1
ATOM 4020 C CA . GLY B 1 201 ? 11.312 0.811 8.836 1 98.81 201 GLY B CA 1
ATOM 4021 C C . GLY B 1 201 ? 12.789 0.872 9.203 1 98.81 201 GLY B C 1
ATOM 4022 O O . GLY B 1 201 ? 13.336 -0.087 9.75 1 98.81 201 GLY B O 1
ATOM 4023 N N . SER B 1 202 ? 13.438 1.938 8.711 1 98.75 202 SER B N 1
ATOM 4024 C CA . SER B 1 202 ? 14.859 2.127 8.977 1 98.75 202 SER B CA 1
ATOM 4025 C C . SER B 1 202 ? 15.133 3.492 9.602 1 98.75 202 SER B C 1
ATOM 4027 O O . SER B 1 202 ? 14.227 4.328 9.688 1 98.75 202 SER B O 1
ATOM 4029 N N . LEU B 1 203 ? 16.344 3.666 10.117 1 98.62 203 LEU B N 1
ATOM 4030 C CA . LEU B 1 203 ? 16.75 4.902 10.773 1 98.62 203 LEU B CA 1
ATOM 4031 C C . LEU B 1 203 ? 17.922 5.539 10.047 1 98.62 203 LEU B C 1
ATOM 4033 O O . LEU B 1 203 ? 18.75 4.836 9.453 1 98.62 203 LEU B O 1
ATOM 4037 N N . PHE B 1 204 ? 17.969 6.844 10.078 1 98.19 204 PHE B N 1
ATOM 4038 C CA . PHE B 1 204 ? 19.188 7.566 9.742 1 98.19 204 PHE B CA 1
ATOM 4039 C C . PHE B 1 204 ? 20.219 7.453 10.859 1 98.19 204 PHE B C 1
ATOM 4041 O O . PHE B 1 204 ? 19.891 7.043 11.977 1 98.19 204 PHE B O 1
ATOM 4048 N N . PRO B 1 205 ? 21.469 7.828 10.539 1 97.75 205 PRO B N 1
ATOM 4049 C CA . PRO B 1 205 ? 22.5 7.797 11.578 1 97.75 205 PRO B CA 1
ATOM 4050 C C . PRO B 1 205 ? 22.172 8.688 12.773 1 97.75 205 PRO B C 1
ATOM 4052 O O . PRO B 1 205 ? 22.656 8.453 13.883 1 97.75 205 PRO B O 1
ATOM 4055 N N . THR B 1 206 ? 21.297 9.688 12.562 1 98 206 THR B N 1
ATOM 4056 C CA . THR B 1 206 ? 20.922 10.617 13.625 1 98 206 THR B CA 1
ATOM 4057 C C . THR B 1 206 ? 19.938 9.977 14.586 1 98 206 THR B C 1
ATOM 4059 O O . THR B 1 206 ? 19.625 10.531 15.641 1 98 206 THR B O 1
ATOM 4062 N N . GLY B 1 207 ? 19.375 8.891 14.164 1 98.19 207 GLY B N 1
ATOM 4063 C CA . GLY B 1 207 ? 18.453 8.172 15.031 1 98.19 207 GLY B CA 1
ATOM 4064 C C . GLY B 1 207 ? 17 8.438 14.703 1 98.19 207 GLY B C 1
ATOM 4065 O O . GLY B 1 207 ? 16.094 7.816 15.281 1 98.19 207 GLY B O 1
ATOM 4066 N N . VAL B 1 208 ? 16.75 9.32 13.758 1 98.31 208 VAL B N 1
ATOM 4067 C CA . VAL B 1 208 ? 15.367 9.531 13.344 1 98.31 208 VAL B CA 1
ATOM 4068 C C . VAL B 1 208 ? 15.008 8.562 12.219 1 98.31 208 VAL B C 1
ATOM 4070 O O . VAL B 1 208 ? 15.898 8.016 11.555 1 98.31 208 VAL B O 1
ATOM 4073 N N . ASP B 1 209 ? 13.734 8.336 12.031 1 98.75 209 ASP B N 1
ATOM 4074 C CA . ASP B 1 209 ? 13.281 7.359 11.047 1 98.75 209 ASP B CA 1
ATOM 4075 C C . ASP B 1 209 ? 13.5 7.867 9.625 1 98.75 209 ASP B C 1
ATOM 4077 O O . ASP B 1 209 ? 13.219 9.031 9.328 1 98.75 209 ASP B O 1
ATOM 4081 N N . ALA B 1 210 ? 13.984 6.969 8.766 1 98.69 210 ALA B N 1
ATOM 4082 C CA . ALA B 1 210 ? 14.281 7.281 7.367 1 98.69 210 ALA B CA 1
ATOM 4083 C C . ALA B 1 210 ? 13.117 6.898 6.461 1 98.69 210 ALA B C 1
ATOM 4085 O O . ALA B 1 210 ? 12.82 7.602 5.492 1 98.69 210 ALA B O 1
ATOM 4086 N N . GLU B 1 211 ? 12.547 5.781 6.707 1 98.81 211 GLU B N 1
ATOM 4087 C CA . GLU B 1 211 ? 11.414 5.219 5.98 1 98.81 211 GLU B CA 1
ATOM 4088 C C . GLU B 1 211 ?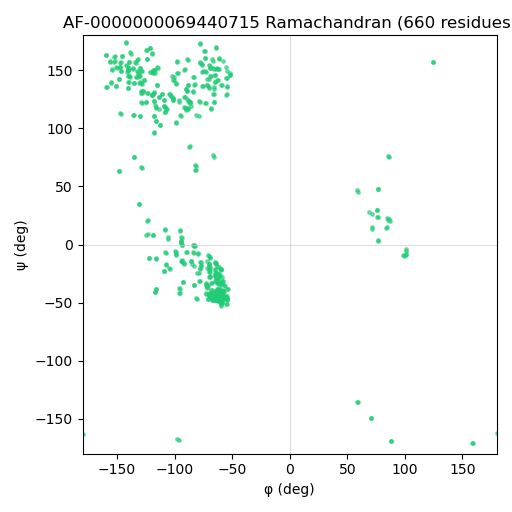 10.586 4.301 6.875 1 98.81 211 GLU B C 1
ATOM 4090 O O . GLU B 1 211 ? 11.078 3.805 7.891 1 98.81 211 GLU B O 1
ATOM 4095 N N . ALA B 1 212 ? 9.32 4.129 6.473 1 98.94 212 ALA B N 1
ATOM 4096 C CA . ALA B 1 212 ? 8.453 3.244 7.254 1 98.94 212 ALA B CA 1
ATOM 4097 C C . ALA B 1 212 ? 7.32 2.691 6.398 1 98.94 212 ALA B C 1
ATOM 4099 O O . ALA B 1 212 ? 6.801 3.387 5.52 1 98.94 212 ALA B O 1
ATOM 4100 N N . GLY B 1 213 ? 7.004 1.418 6.566 1 98.94 213 GLY B N 1
ATOM 4101 C CA . GLY B 1 213 ? 5.719 0.834 6.223 1 98.94 213 GLY B CA 1
ATOM 4102 C C . GLY B 1 213 ? 4.793 0.684 7.418 1 98.94 213 GLY B C 1
ATOM 4103 O O . GLY B 1 213 ? 5.242 0.352 8.516 1 98.94 213 GLY B O 1
ATOM 4104 N N . LEU B 1 214 ? 3.518 1.004 7.184 1 99 214 LEU B N 1
ATOM 4105 C CA . LEU B 1 214 ? 2.545 0.952 8.266 1 99 214 LEU B CA 1
ATOM 4106 C C . LEU B 1 214 ? 1.345 0.094 7.879 1 99 214 LEU B C 1
ATOM 4108 O O . LEU B 1 214 ? 0.868 0.163 6.746 1 99 214 LEU B O 1
ATOM 4112 N N . LEU B 1 215 ? 0.858 -0.658 8.836 1 99 215 LEU B N 1
ATOM 4113 C CA . LEU B 1 215 ? -0.451 -1.301 8.789 1 99 215 LEU B CA 1
ATOM 4114 C C . LEU B 1 215 ? -1.35 -0.788 9.914 1 99 215 LEU B C 1
ATOM 4116 O O . LEU B 1 215 ? -1.057 -0.994 11.094 1 99 215 LEU B O 1
ATOM 4120 N N . LEU B 1 216 ? -2.379 -0.023 9.508 1 99 216 LEU B N 1
ATOM 4121 C CA . LEU B 1 216 ? -3.404 0.357 10.469 1 99 216 LEU B CA 1
ATOM 4122 C C . LEU B 1 216 ? -4.508 -0.691 10.531 1 99 216 LEU B C 1
ATOM 4124 O O . LEU B 1 216 ? -4.945 -1.199 9.5 1 99 216 LEU B O 1
ATOM 4128 N N . ARG B 1 217 ? -4.945 -1.002 11.742 1 98.81 217 ARG B N 1
ATOM 4129 C CA . ARG B 1 217 ? -5.969 -2.021 11.953 1 98.81 217 ARG B CA 1
ATOM 4130 C C . ARG B 1 217 ? -7.238 -1.412 12.539 1 98.81 217 ARG B C 1
ATOM 4132 O O . ARG B 1 217 ? -7.172 -0.539 13.406 1 98.81 217 ARG B O 1
ATOM 4139 N N . TYR B 1 218 ? -8.305 -1.809 12.055 1 98.75 218 TYR B N 1
ATOM 4140 C CA . TYR B 1 218 ? -9.617 -1.446 12.586 1 98.75 218 TYR B CA 1
ATOM 4141 C C . TYR B 1 218 ? -10.359 -2.678 13.086 1 98.75 218 TYR B C 1
ATOM 4143 O O . TYR B 1 218 ? -10.18 -3.777 12.562 1 98.75 218 TYR B O 1
ATOM 4151 N N . ASP B 1 219 ? -11.203 -2.578 14.062 1 97.44 219 ASP B N 1
ATOM 4152 C CA . ASP B 1 219 ? -11.773 -3.695 14.805 1 97.44 219 ASP B CA 1
ATOM 4153 C C . ASP B 1 219 ? -12.641 -4.57 13.906 1 97.44 219 ASP B C 1
ATOM 4155 O O . ASP B 1 219 ? -12.781 -5.77 14.141 1 97.44 219 ASP B O 1
ATOM 4159 N N . ASP B 1 220 ? -13.172 -3.996 12.883 1 97.56 220 ASP B N 1
ATOM 4160 C CA . ASP B 1 220 ? -14.078 -4.758 12.031 1 97.56 220 ASP B CA 1
ATOM 4161 C C . ASP B 1 220 ? -13.352 -5.344 10.828 1 97.56 220 ASP B C 1
ATOM 4163 O O . ASP B 1 220 ? -13.984 -5.758 9.852 1 97.56 220 ASP B O 1
ATOM 4167 N N . GLY B 1 221 ? -12.055 -5.324 10.82 1 98.38 221 GLY B N 1
ATOM 4168 C CA . GLY B 1 221 ? -11.266 -6.004 9.812 1 98.38 221 GLY B CA 1
ATOM 4169 C C . GLY B 1 221 ? -10.742 -5.07 8.727 1 98.38 221 GLY B C 1
ATOM 4170 O O . GLY B 1 221 ? -9.922 -5.465 7.902 1 98.38 221 GLY B O 1
ATOM 4171 N N . ARG B 1 222 ? -11.211 -3.799 8.727 1 98.69 222 ARG B N 1
ATOM 4172 C CA . ARG B 1 222 ? -10.68 -2.811 7.793 1 98.69 222 ARG B CA 1
ATOM 4173 C C . ARG B 1 222 ? -9.195 -2.549 8.055 1 98.69 222 ARG B C 1
ATOM 4175 O O . ARG B 1 222 ? -8.711 -2.766 9.164 1 98.69 222 ARG B O 1
ATOM 4182 N N . THR B 1 223 ? -8.516 -2.176 6.969 1 98.94 223 THR B N 1
ATOM 4183 C CA . THR B 1 223 ? -7.09 -1.914 7.129 1 98.94 223 THR B CA 1
ATOM 4184 C C . THR B 1 223 ? -6.66 -0.727 6.273 1 98.94 223 THR B C 1
ATOM 4186 O O . THR B 1 223 ? -7.328 -0.381 5.297 1 98.94 223 THR B O 1
ATOM 4189 N N . ALA B 1 224 ? -5.613 -0.068 6.668 1 99 224 ALA B N 1
ATOM 4190 C CA . ALA B 1 224 ? -4.852 0.829 5.801 1 99 224 ALA B CA 1
ATOM 4191 C C . ALA B 1 224 ? -3.404 0.366 5.672 1 99 224 ALA B C 1
ATOM 4193 O O . ALA B 1 224 ? -2.77 0.008 6.664 1 99 224 ALA B O 1
ATOM 4194 N N . THR B 1 225 ? -2.936 0.249 4.465 1 99 225 THR B N 1
ATOM 4195 C CA . THR B 1 225 ? -1.54 -0.059 4.172 1 99 225 THR B CA 1
ATOM 4196 C C . THR B 1 225 ? -0.822 1.166 3.613 1 99 225 THR B C 1
ATOM 4198 O O . THR B 1 225 ? -1.131 1.626 2.512 1 99 225 THR B O 1
ATOM 4201 N N . LEU B 1 226 ? 0.152 1.666 4.383 1 98.94 226 LEU B N 1
ATOM 4202 C CA . LEU B 1 226 ? 0.742 2.977 4.129 1 98.94 226 LEU B CA 1
ATOM 4203 C C . LEU B 1 226 ? 2.264 2.893 4.105 1 98.94 226 LEU B C 1
ATOM 4205 O O . LEU B 1 226 ? 2.852 2.008 4.734 1 98.94 226 LEU B O 1
ATOM 4209 N N . LEU B 1 227 ? 2.914 3.805 3.344 1 98.88 227 LEU B N 1
ATOM 4210 C CA . LEU B 1 227 ? 4.363 3.904 3.453 1 98.88 227 LEU B CA 1
ATOM 4211 C C . LEU B 1 227 ? 4.824 5.344 3.254 1 98.88 227 LEU B C 1
ATOM 4213 O O . LEU B 1 227 ? 4.148 6.133 2.59 1 98.88 227 LEU B O 1
ATOM 4217 N N . CYS B 1 228 ? 5.883 5.719 3.881 1 98.88 228 CYS B N 1
ATOM 4218 C CA . CYS B 1 228 ? 6.543 7.012 3.732 1 98.88 228 CYS B CA 1
ATOM 4219 C C . CYS B 1 228 ? 8.062 6.852 3.721 1 98.88 228 CYS B C 1
ATOM 4221 O O . CYS B 1 228 ? 8.586 5.832 4.176 1 98.88 228 CYS B O 1
ATOM 4223 N N . SER B 1 229 ? 8.766 7.879 3.113 1 98.81 229 SER B N 1
ATOM 4224 C CA . SER B 1 229 ? 10.219 7.766 3.027 1 98.81 229 SER B CA 1
ATOM 4225 C C . SER B 1 229 ? 10.875 9.125 2.82 1 98.81 229 SER B C 1
ATOM 4227 O O . SER B 1 229 ? 10.367 9.953 2.061 1 98.81 229 SER B O 1
ATOM 4229 N N . LEU B 1 230 ? 11.953 9.398 3.561 1 98.38 230 LEU B N 1
ATOM 4230 C CA . LEU B 1 230 ? 12.852 10.508 3.256 1 98.38 230 LEU B CA 1
ATOM 4231 C C . LEU B 1 230 ? 14.031 10.039 2.414 1 98.38 230 LEU B C 1
ATOM 4233 O O . LEU B 1 230 ? 14.883 10.844 2.025 1 98.38 230 LEU B O 1
ATOM 4237 N N . LEU B 1 231 ? 14.055 8.695 2.064 1 96.88 231 LEU B N 1
ATOM 4238 C CA . LEU B 1 231 ? 15.172 8.086 1.36 1 96.88 231 LEU B CA 1
ATOM 4239 C C . LEU B 1 231 ? 14.945 8.102 -0.147 1 96.88 231 LEU B C 1
ATOM 4241 O O . LEU B 1 231 ? 15.898 8.156 -0.924 1 96.88 231 LEU B O 1
ATOM 4245 N N . HIS B 1 232 ? 13.688 8 -0.483 1 96.94 232 HIS B N 1
ATOM 4246 C CA . HIS B 1 232 ? 13.406 7.887 -1.908 1 96.94 232 HIS B CA 1
ATOM 4247 C C . HIS B 1 232 ? 12.078 8.547 -2.264 1 96.94 232 HIS B C 1
ATOM 4249 O O . HIS B 1 232 ? 11.164 8.594 -1.438 1 96.94 232 HIS B O 1
ATOM 4255 N N . HIS B 1 233 ? 12.008 9 -3.51 1 97.25 233 HIS B N 1
ATOM 4256 C CA . HIS B 1 233 ? 10.805 9.625 -4.047 1 97.25 233 HIS B CA 1
ATOM 4257 C C . HIS B 1 233 ? 9.734 8.594 -4.367 1 97.25 233 HIS B C 1
ATOM 4259 O O . HIS B 1 233 ? 10.047 7.504 -4.863 1 97.25 233 HIS B O 1
ATOM 4265 N N . THR B 1 234 ? 8.516 8.828 -4.039 1 98 234 THR B N 1
ATOM 4266 C CA . THR B 1 234 ? 7.344 8.062 -4.453 1 98 234 THR B CA 1
ATOM 4267 C C . THR B 1 234 ? 6.371 8.945 -5.23 1 98 234 THR B C 1
ATOM 4269 O O . THR B 1 234 ? 6.48 10.172 -5.199 1 98 234 THR B O 1
ATOM 4272 N N . PRO B 1 235 ? 5.434 8.406 -5.938 1 97.56 235 PRO B N 1
ATOM 4273 C CA . PRO B 1 235 ? 4.469 9.25 -6.641 1 97.56 235 PRO B CA 1
ATOM 4274 C C . PRO B 1 235 ? 3.609 10.086 -5.688 1 97.56 235 PRO B C 1
ATOM 4276 O O . PRO B 1 235 ? 3.238 11.211 -6.016 1 97.56 235 PRO B O 1
ATOM 4279 N N . GLY B 1 236 ? 3.385 9.57 -4.508 1 98.62 236 GLY B N 1
ATOM 4280 C CA . GLY B 1 236 ? 2.42 10.203 -3.623 1 98.62 236 GLY B CA 1
ATOM 4281 C C . GLY B 1 236 ? 0.98 9.922 -4.012 1 98.62 236 GLY B C 1
ATOM 4282 O O . GLY B 1 236 ? 0.164 10.844 -4.098 1 98.62 236 GLY B O 1
ATOM 4283 N N . GLN B 1 237 ? 0.7 8.695 -4.246 1 98.31 237 GLN B N 1
ATOM 4284 C CA . GLN B 1 237 ? -0.635 8.266 -4.652 1 98.31 237 GLN B CA 1
ATOM 4285 C C . GLN B 1 237 ? -1.433 7.746 -3.459 1 98.31 237 GLN B C 1
ATOM 4287 O O . GLN B 1 237 ? -0.862 7.191 -2.518 1 98.31 237 GLN B O 1
ATOM 4292 N N . ALA B 1 238 ? -2.711 7.941 -3.5 1 98.88 238 ALA B N 1
ATOM 4293 C CA . ALA B 1 238 ? -3.604 7.34 -2.514 1 98.88 238 ALA B CA 1
ATOM 4294 C C . ALA B 1 238 ? -4.848 6.762 -3.182 1 98.88 238 ALA B C 1
ATOM 4296 O O . ALA B 1 238 ? -5.254 7.219 -4.254 1 98.88 238 ALA B O 1
ATOM 4297 N N . ARG B 1 239 ? -5.379 5.762 -2.578 1 98.88 239 ARG B N 1
ATOM 4298 C CA . ARG B 1 239 ? -6.586 5.098 -3.053 1 98.88 239 ARG B CA 1
ATOM 4299 C C . ARG B 1 239 ? -7.5 4.723 -1.891 1 98.88 239 ARG B C 1
ATOM 4301 O O . ARG B 1 239 ? -7.031 4.227 -0.862 1 98.88 239 ARG B O 1
ATOM 4308 N N . ILE B 1 240 ? -8.766 4.996 -2.047 1 98.94 240 ILE B N 1
ATOM 4309 C CA . ILE B 1 240 ? -9.797 4.598 -1.099 1 98.94 240 ILE B CA 1
ATOM 4310 C C . ILE B 1 240 ? -10.648 3.486 -1.7 1 98.94 240 ILE B C 1
ATOM 4312 O O . ILE B 1 240 ? -11.328 3.691 -2.711 1 98.94 240 ILE B O 1
ATOM 4316 N N . PHE B 1 241 ? -10.641 2.311 -1.052 1 98.88 241 PHE B N 1
ATOM 4317 C CA . PHE B 1 241 ? -11.375 1.156 -1.567 1 98.88 241 PHE B CA 1
ATOM 4318 C C . PHE B 1 241 ? -12.688 0.967 -0.819 1 98.88 241 PHE B C 1
ATOM 4320 O O . PHE B 1 241 ? -12.695 0.88 0.411 1 98.88 241 PHE B O 1
ATOM 4327 N N . GLY B 1 242 ? -13.781 0.902 -1.59 1 98.62 242 GLY B N 1
ATOM 4328 C CA . GLY B 1 242 ? -15.078 0.549 -1.036 1 98.62 242 GLY B CA 1
ATOM 4329 C C . GLY B 1 242 ? -15.688 -0.675 -1.687 1 98.62 242 GLY B C 1
ATOM 4330 O O . GLY B 1 242 ? -15.188 -1.166 -2.699 1 98.62 242 GLY B O 1
ATOM 4331 N N . THR B 1 243 ? -16.734 -1.194 -1.134 1 97.5 243 THR B N 1
ATOM 4332 C CA . THR B 1 243 ? -17.359 -2.438 -1.555 1 97.5 243 THR B CA 1
ATOM 4333 C C . THR B 1 243 ? -17.938 -2.301 -2.959 1 97.5 243 THR B C 1
ATOM 4335 O O . THR B 1 243 ? -18.234 -3.303 -3.619 1 97.5 243 THR B O 1
ATOM 4338 N N . GLU B 1 244 ? -18.109 -1.067 -3.467 1 97.31 244 GLU B N 1
ATOM 4339 C CA . GLU B 1 244 ? -18.75 -0.881 -4.762 1 97.31 244 GLU B CA 1
ATOM 4340 C C . GLU B 1 244 ? -17.859 -0.11 -5.723 1 97.31 244 GLU B C 1
ATOM 4342 O O . GLU B 1 244 ? -18.297 0.332 -6.781 1 97.31 244 GLU B O 1
ATOM 4347 N N . GLY B 1 245 ? -16.672 0.101 -5.367 1 98 245 GLY B N 1
ATOM 4348 C CA . GLY B 1 245 ? -15.727 0.837 -6.188 1 98 245 GLY B CA 1
ATOM 4349 C C . GLY B 1 245 ? -14.578 1.42 -5.395 1 98 245 GLY B C 1
ATOM 4350 O O . GLY B 1 245 ? -14.344 1.03 -4.25 1 98 245 GLY B O 1
ATOM 4351 N N . TRP B 1 246 ? -13.773 2.279 -6.059 1 98.81 246 TRP B N 1
ATOM 4352 C CA . TRP B 1 246 ? -12.68 2.961 -5.375 1 98.81 246 TRP B CA 1
ATOM 4353 C C . TRP B 1 246 ? -12.469 4.359 -5.941 1 98.81 246 TRP B C 1
ATOM 4355 O O . TRP B 1 246 ? -13.016 4.699 -6.992 1 98.81 246 TRP B O 1
ATOM 4365 N N . ILE B 1 247 ? -11.797 5.188 -5.219 1 98.94 247 ILE B N 1
ATOM 4366 C CA . ILE B 1 247 ? -11.398 6.523 -5.648 1 98.94 247 ILE B CA 1
ATOM 4367 C C . ILE B 1 247 ? -9.875 6.629 -5.676 1 98.94 247 ILE B C 1
ATOM 4369 O O . ILE B 1 247 ? -9.211 6.32 -4.688 1 98.94 247 ILE B O 1
ATOM 4373 N N . ASP B 1 248 ? -9.359 6.984 -6.848 1 98.88 24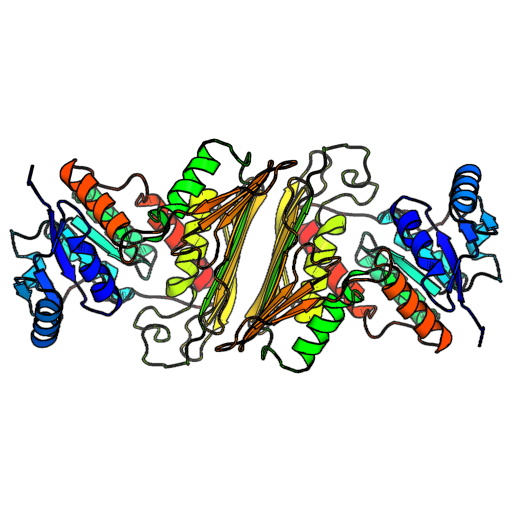8 ASP B N 1
ATOM 4374 C CA . ASP B 1 248 ? -7.949 7.363 -6.941 1 98.88 248 ASP B CA 1
ATOM 4375 C C . ASP B 1 248 ? -7.758 8.844 -6.633 1 98.88 248 ASP B C 1
ATOM 4377 O O . ASP B 1 248 ? -8.398 9.703 -7.25 1 98.88 248 ASP B O 1
ATOM 4381 N N . ILE B 1 249 ? -6.961 9.102 -5.668 1 98.94 249 ILE B N 1
ATOM 4382 C CA . ILE B 1 249 ? -6.453 10.453 -5.492 1 98.94 249 ILE B CA 1
ATOM 4383 C C . ILE B 1 249 ? -5.102 10.594 -6.184 1 98.94 249 ILE B C 1
ATOM 4385 O O . ILE B 1 249 ? -4.102 10.039 -5.727 1 98.94 249 ILE B O 1
ATOM 4389 N N . LEU B 1 250 ? -5.043 11.352 -7.246 1 98.38 250 LEU B N 1
ATOM 4390 C CA . LEU B 1 250 ? -3.891 11.344 -8.141 1 98.38 250 LEU B CA 1
ATOM 4391 C C . LEU B 1 250 ? -2.723 12.109 -7.527 1 98.38 250 LEU B C 1
ATOM 4393 O O . LEU B 1 250 ? -2.926 13.039 -6.742 1 98.38 250 LEU B O 1
ATOM 4397 N N . PRO B 1 251 ? -1.514 11.797 -7.914 1 97.12 251 PRO B N 1
ATOM 4398 C CA . PRO B 1 251 ? -0.305 12.375 -7.32 1 97.12 251 PRO B CA 1
ATOM 4399 C C . PRO B 1 251 ? -0.183 13.875 -7.574 1 97.12 251 PRO B C 1
ATOM 4401 O O . PRO B 1 251 ? -0.556 14.352 -8.648 1 97.12 251 PRO B O 1
ATOM 4404 N N . ARG B 1 252 ? 0.277 14.555 -6.504 1 97.69 252 ARG B N 1
ATOM 4405 C CA . ARG B 1 252 ? 0.525 14.086 -5.145 1 97.69 252 ARG B CA 1
ATOM 4406 C C . ARG B 1 252 ? -0.719 14.242 -4.277 1 97.69 252 ARG B C 1
ATOM 4408 O O . ARG B 1 252 ? -1.304 15.328 -4.211 1 97.69 252 ARG B O 1
ATOM 4415 N N . PHE B 1 253 ? -1.033 13.242 -3.551 1 98.69 253 PHE B N 1
ATOM 4416 C CA . PHE B 1 253 ? -2.359 13.156 -2.951 1 98.69 253 PHE B CA 1
ATOM 4417 C C . PHE B 1 253 ? -2.521 14.203 -1.854 1 98.69 253 PHE B C 1
ATOM 4419 O O . PHE B 1 253 ? -3.645 14.547 -1.473 1 98.69 253 PHE B O 1
ATOM 4426 N N . HIS B 1 254 ? -1.357 14.648 -1.277 1 98.44 254 HIS B N 1
ATOM 4427 C CA . HIS B 1 254 ? -1.501 15.562 -0.145 1 98.44 254 HIS B CA 1
ATOM 4428 C C . HIS B 1 254 ? -1.793 16.984 -0.613 1 98.44 254 HIS B C 1
ATOM 4430 O O . HIS B 1 254 ? -2.068 17.859 0.203 1 98.44 254 HIS B O 1
ATOM 4436 N N . HIS B 1 255 ? -1.724 17.266 -1.951 1 98.38 255 HIS B N 1
ATOM 4437 C CA . HIS B 1 255 ? -2.223 18.469 -2.604 1 98.38 255 HIS B CA 1
ATOM 4438 C C . HIS B 1 255 ? -2.699 18.172 -4.023 1 98.38 255 HIS B C 1
ATOM 4440 O O . HIS B 1 255 ? -2.193 18.75 -4.984 1 98.38 255 HIS B O 1
ATOM 4446 N N . PRO B 1 256 ? -3.707 17.344 -4.09 1 98.69 256 PRO B N 1
ATOM 4447 C CA . PRO B 1 256 ? -4.113 16.844 -5.402 1 98.69 256 PRO B CA 1
ATOM 4448 C C . PRO B 1 256 ? -4.926 17.859 -6.203 1 98.69 256 PRO B C 1
ATOM 4450 O O . PRO B 1 256 ? -5.57 18.734 -5.617 1 98.69 256 PRO B O 1
ATOM 4453 N N . ARG B 1 257 ? -4.902 17.672 -7.535 1 98.5 257 ARG B N 1
ATOM 4454 C CA . ARG B 1 257 ? -5.723 18.484 -8.43 1 98.5 257 ARG B CA 1
ATOM 4455 C C . ARG B 1 257 ? -6.879 17.672 -9 1 98.5 257 ARG B C 1
ATOM 4457 O O . ARG B 1 257 ? -7.816 18.234 -9.57 1 98.5 257 ARG B O 1
ATOM 4464 N N . GLU B 1 258 ? -6.719 16.406 -8.875 1 98.75 258 GLU B N 1
ATOM 4465 C CA . GLU B 1 258 ? -7.656 15.523 -9.57 1 98.75 258 GLU B CA 1
ATOM 4466 C C . GLU B 1 258 ? -7.871 14.227 -8.805 1 98.75 258 GLU B C 1
ATOM 4468 O O . GLU B 1 258 ? -6.941 13.695 -8.188 1 98.75 258 GLU B O 1
ATOM 4473 N N . ILE B 1 259 ? -9.117 13.719 -8.812 1 98.94 259 ILE B N 1
ATOM 4474 C CA . ILE B 1 259 ? -9.453 12.375 -8.352 1 98.94 259 ILE B CA 1
ATOM 4475 C C . ILE B 1 259 ? -10.172 11.609 -9.469 1 98.94 259 ILE B C 1
ATOM 4477 O O . ILE B 1 259 ? -10.664 12.219 -10.422 1 98.94 259 ILE B O 1
ATOM 4481 N N . VAL B 1 260 ? -10.18 10.312 -9.383 1 98.94 260 VAL B N 1
ATOM 4482 C CA . VAL B 1 260 ? -10.898 9.477 -10.336 1 98.94 260 VAL B CA 1
ATOM 4483 C C . VAL B 1 260 ? -11.797 8.492 -9.594 1 98.94 260 VAL B C 1
ATOM 4485 O O . VAL B 1 260 ? -11.32 7.723 -8.75 1 98.94 260 VAL B O 1
ATOM 4488 N N . LEU B 1 261 ? -13.086 8.531 -9.859 1 98.88 261 LEU B N 1
ATOM 4489 C CA . LEU B 1 261 ? -14.062 7.598 -9.305 1 98.88 261 LEU B CA 1
ATOM 4490 C C . LEU B 1 261 ? -14.188 6.355 -10.172 1 98.88 261 LEU B C 1
ATOM 4492 O O . LEU B 1 261 ? -14.398 6.457 -11.383 1 98.88 261 LEU B O 1
ATOM 4496 N N . HIS B 1 262 ? -13.984 5.234 -9.609 1 98.75 262 HIS B N 1
ATOM 4497 C CA . HIS B 1 262 ? -14.172 3.949 -10.273 1 98.75 262 HIS B CA 1
ATOM 4498 C C . HIS B 1 262 ? -15.32 3.166 -9.648 1 98.75 262 HIS B C 1
ATOM 4500 O O . HIS B 1 262 ? -15.359 2.973 -8.43 1 98.75 262 HIS B O 1
ATOM 4506 N N . ARG B 1 263 ? -16.25 2.746 -10.453 1 96.38 263 ARG B N 1
ATOM 4507 C CA . ARG B 1 263 ? -17.375 1.909 -10.016 1 96.38 263 ARG B CA 1
ATOM 4508 C C . ARG B 1 263 ? -17.562 0.72 -10.953 1 96.38 263 ARG B C 1
ATOM 4510 O O . ARG B 1 263 ? -17.25 0.804 -12.141 1 96.38 263 ARG B O 1
ATOM 4517 N N . LYS B 1 264 ? -18.016 -0.333 -10.359 1 87.75 264 LYS B N 1
ATOM 4518 C CA . LYS B 1 264 ? -18.25 -1.545 -11.141 1 87.75 264 LYS B CA 1
ATOM 4519 C C . LYS B 1 264 ? -19.156 -1.268 -12.336 1 87.75 264 LYS B C 1
ATOM 4521 O O . LYS B 1 264 ? -20.219 -0.666 -12.18 1 87.75 264 LYS B O 1
ATOM 4526 N N . GLY B 1 265 ? -18.656 -1.724 -13.484 1 88.69 265 GLY B N 1
ATOM 4527 C CA . GLY B 1 265 ? -19.484 -1.647 -14.68 1 88.69 265 GLY B CA 1
ATOM 4528 C C . GLY B 1 265 ? -19.547 -0.25 -15.266 1 88.69 265 GLY B C 1
ATOM 4529 O O . GLY B 1 265 ? -20.328 0.001 -16.203 1 88.69 265 GLY B O 1
ATOM 4530 N N . ALA B 1 266 ? -18.844 0.691 -14.719 1 94.62 266 ALA B N 1
ATOM 4531 C CA . ALA B 1 266 ? -18.859 2.07 -15.203 1 94.62 266 ALA B CA 1
ATOM 4532 C C . ALA B 1 266 ? -17.469 2.521 -15.625 1 94.62 266 ALA B C 1
ATOM 4534 O O . ALA B 1 266 ? -16.469 2.01 -15.125 1 94.62 266 ALA B O 1
ATOM 4535 N N . ALA B 1 267 ? -17.469 3.369 -16.594 1 97.19 267 ALA B N 1
ATOM 4536 C CA . ALA B 1 267 ? -16.203 3.984 -16.969 1 97.19 267 ALA B CA 1
ATOM 4537 C C . ALA B 1 267 ? -15.656 4.863 -15.836 1 97.19 267 ALA B C 1
ATOM 4539 O O . ALA B 1 267 ? -16.422 5.449 -15.078 1 97.19 267 ALA B O 1
ATOM 4540 N N . PRO B 1 268 ? -14.32 4.895 -15.719 1 98.38 268 PRO B N 1
ATOM 4541 C CA . PRO B 1 268 ? -13.758 5.82 -14.727 1 98.38 268 PRO B CA 1
ATOM 4542 C C . PRO B 1 268 ? -14.234 7.258 -14.93 1 98.38 268 PRO B C 1
ATOM 4544 O O . PRO B 1 268 ? -14.391 7.707 -16.062 1 98.38 268 PRO B O 1
ATOM 4547 N N . GLU B 1 269 ? -14.453 7.973 -13.859 1 98.69 269 GLU B N 1
ATOM 4548 C CA . GLU B 1 269 ? -14.922 9.352 -13.891 1 98.69 269 GLU B CA 1
ATOM 4549 C C . GLU B 1 269 ? -13.906 10.305 -13.266 1 98.69 269 GLU B C 1
ATOM 4551 O O . GLU B 1 269 ? -13.891 10.5 -12.055 1 98.69 269 GLU B O 1
ATOM 4556 N N . PRO B 1 270 ? -13.102 10.898 -14.109 1 98.75 270 PRO B N 1
ATOM 4557 C CA . PRO B 1 270 ? -12.172 11.898 -13.578 1 98.75 270 PRO B CA 1
ATOM 4558 C C . PRO B 1 270 ? -12.883 13.18 -13.125 1 98.75 270 PRO B C 1
ATOM 4560 O O . PRO B 1 270 ? -13.844 13.609 -13.758 1 98.75 270 PRO B O 1
ATOM 4563 N N . MET B 1 271 ? -12.422 13.75 -12.055 1 98.75 271 MET B N 1
ATOM 4564 C CA . MET B 1 271 ? -12.891 15.023 -11.523 1 98.75 271 MET B CA 1
ATOM 4565 C C . MET B 1 271 ? -11.719 15.961 -11.234 1 98.75 271 MET B C 1
ATOM 4567 O O . MET B 1 271 ? -10.938 15.711 -10.312 1 98.75 271 MET B O 1
ATOM 4571 N N . VAL B 1 272 ? -11.648 17 -12.039 1 98.81 272 VAL B N 1
ATOM 4572 C CA . VAL B 1 272 ? -10.594 18 -11.859 1 98.81 272 VAL B CA 1
ATOM 4573 C C . VAL B 1 272 ? -11.055 19.078 -10.891 1 98.81 272 VAL B C 1
ATOM 4575 O O . VAL B 1 272 ? -12.062 19.75 -11.133 1 98.81 272 VAL B O 1
ATOM 4578 N N . ARG B 1 273 ? -10.352 19.172 -9.75 1 98.56 273 ARG B N 1
ATOM 4579 C CA . ARG B 1 273 ? -10.641 20.141 -8.688 1 98.56 273 ARG B CA 1
ATOM 4580 C C . ARG B 1 273 ? -9.367 20.797 -8.188 1 98.56 273 ARG B C 1
ATOM 4582 O O . ARG B 1 273 ? -8.914 20.531 -7.07 1 98.56 273 ARG B O 1
ATOM 4589 N N . PRO B 1 274 ? -8.82 21.688 -8.93 1 98.38 274 PRO B N 1
ATOM 4590 C CA . PRO B 1 274 ? -7.559 22.328 -8.523 1 98.38 274 PRO B CA 1
ATOM 4591 C C . PRO B 1 274 ? -7.723 23.25 -7.316 1 98.38 274 PRO B C 1
ATOM 4593 O O . PRO B 1 274 ? -8.797 23.828 -7.117 1 98.38 274 PRO B O 1
ATOM 4596 N N . PRO B 1 275 ? -6.68 23.391 -6.57 1 98.38 275 PRO B N 1
ATOM 4597 C CA . PRO B 1 275 ? -6.719 24.344 -5.457 1 98.38 275 PRO B CA 1
ATOM 4598 C C . PRO B 1 275 ? -6.66 25.797 -5.922 1 98.38 275 PRO B C 1
ATOM 4600 O O . PRO B 1 275 ? -6.27 26.062 -7.059 1 98.38 275 PRO B O 1
ATOM 4603 N N . VAL B 1 276 ? -7.078 26.656 -5.066 1 97.75 276 VAL B N 1
ATOM 4604 C CA . VAL B 1 276 ? -6.859 28.094 -5.238 1 97.75 276 VAL B CA 1
ATOM 4605 C C . VAL B 1 276 ? -5.477 28.469 -4.715 1 97.75 276 VAL B C 1
ATOM 4607 O O . VAL B 1 276 ? -5.098 28.078 -3.607 1 97.75 276 VAL B O 1
ATOM 4610 N N . GLY B 1 277 ? -4.738 29.219 -5.555 1 97 277 GLY B N 1
ATOM 4611 C CA . GLY B 1 277 ? -3.396 29.578 -5.137 1 97 277 GLY B CA 1
ATOM 4612 C C . GLY B 1 277 ? -2.508 28.391 -4.867 1 97 277 GLY B C 1
ATOM 4613 O O . GLY B 1 277 ? -2.477 27.438 -5.656 1 97 277 GLY B O 1
ATOM 4614 N N . GLY B 1 278 ? -1.791 28.484 -3.77 1 97.62 278 GLY B N 1
ATOM 4615 C CA . GLY B 1 278 ? -0.938 27.375 -3.373 1 97.62 278 GLY B CA 1
ATOM 4616 C C . GLY B 1 278 ? -1.682 26.281 -2.621 1 97.62 278 GLY B C 1
ATOM 4617 O O . GLY B 1 278 ? -1.119 25.219 -2.332 1 97.62 278 GLY B O 1
ATOM 4618 N N . GLY B 1 279 ? -2.904 26.438 -2.406 1 98.56 279 GLY B N 1
ATOM 4619 C CA . GLY B 1 279 ? -3.727 25.453 -1.734 1 98.56 279 GLY B CA 1
ATOM 4620 C C . GLY B 1 279 ? -3.953 25.75 -0.266 1 98.56 279 GLY B C 1
ATOM 4621 O O . GLY B 1 279 ? -4.828 25.156 0.37 1 98.56 279 GLY B O 1
ATOM 4622 N N . TYR B 1 280 ? -3.25 26.719 0.269 1 98.56 280 TYR B N 1
ATOM 4623 C CA . TYR B 1 280 ? -3.318 27.016 1.696 1 98.56 280 TYR B CA 1
ATOM 4624 C C . TYR B 1 280 ? -4.512 27.906 2.012 1 98.56 280 TYR B C 1
ATOM 4626 O O . TYR B 1 280 ? -4.906 28.047 3.172 1 98.56 280 TYR B O 1
ATOM 4634 N N . SER B 1 281 ? -5.098 28.594 1.008 1 98.56 281 SER B N 1
ATOM 4635 C CA . SER B 1 281 ? -6.234 29.484 1.219 1 98.56 281 SER B CA 1
ATOM 4636 C C . SER B 1 281 ? -7.441 28.719 1.758 1 98.56 281 SER B C 1
ATOM 4638 O O . SER B 1 281 ? -8.258 29.281 2.496 1 98.56 281 SER B O 1
ATOM 4640 N N . HIS B 1 282 ? -7.477 27.406 1.448 1 98.75 282 HIS B N 1
ATOM 4641 C CA . HIS B 1 282 ? -8.656 26.641 1.818 1 98.75 282 HIS B CA 1
ATOM 4642 C C . HIS B 1 282 ? -8.703 26.391 3.322 1 98.75 282 HIS B C 1
ATOM 4644 O O . HIS B 1 282 ? -9.773 26.484 3.936 1 98.75 282 HIS B O 1
ATOM 4650 N N . GLU B 1 283 ? -7.547 26.062 3.91 1 98.81 283 GLU B N 1
ATOM 4651 C CA . GLU B 1 283 ? -7.555 25.891 5.359 1 98.81 283 GLU B CA 1
ATOM 4652 C C . GLU B 1 283 ? -7.68 27.219 6.078 1 98.81 283 GLU B C 1
ATOM 4654 O O . GLU B 1 283 ? -8.297 27.312 7.141 1 98.81 283 GLU B O 1
ATOM 4659 N N . LEU B 1 284 ? -7.113 28.281 5.527 1 98.62 284 LEU B N 1
ATOM 4660 C CA . LEU B 1 284 ? -7.266 29.625 6.09 1 98.62 284 LEU B CA 1
ATOM 4661 C C . LEU B 1 284 ? -8.727 30.047 6.098 1 98.62 284 LEU B C 1
ATOM 4663 O O . LEU B 1 284 ? -9.211 30.625 7.078 1 98.62 284 LEU B O 1
ATOM 4667 N N . ALA B 1 285 ? -9.391 29.75 5.012 1 98.62 285 ALA B N 1
ATOM 4668 C CA . ALA B 1 285 ? -10.812 30.062 4.914 1 98.62 285 ALA B CA 1
ATOM 4669 C C . ALA B 1 285 ? -11.617 29.344 5.984 1 98.62 285 ALA B C 1
ATOM 4671 O O . ALA B 1 285 ? -12.508 29.922 6.605 1 98.62 285 ALA B O 1
ATOM 4672 N N . GLU B 1 286 ? -11.273 28.094 6.195 1 98.69 286 GLU B N 1
ATOM 4673 C CA . GLU B 1 286 ? -11.961 27.312 7.219 1 98.69 286 GLU B CA 1
ATOM 4674 C C . GLU B 1 286 ? -11.812 27.953 8.594 1 98.69 286 GLU B C 1
ATOM 4676 O O . GLU B 1 286 ? -12.797 28.141 9.305 1 98.69 286 GLU B O 1
ATOM 4681 N N . VAL B 1 287 ? -10.586 28.281 8.984 1 98.75 287 VAL B N 1
ATOM 4682 C CA . VAL B 1 287 ? -10.336 28.875 10.289 1 98.75 287 VAL B CA 1
ATOM 4683 C C . VAL B 1 287 ? -11.047 30.234 10.391 1 98.75 287 VAL B C 1
ATOM 4685 O O . VAL B 1 287 ? -11.703 30.516 11.391 1 98.75 287 VAL B O 1
ATOM 4688 N N . THR B 1 288 ? -10.93 31.047 9.352 1 98.38 288 THR B N 1
ATOM 4689 C CA . THR B 1 288 ? -11.547 32.375 9.328 1 98.38 288 THR B CA 1
ATOM 4690 C C . THR B 1 288 ? -13.055 32.25 9.523 1 98.38 288 THR B C 1
ATOM 4692 O O . THR B 1 288 ? -13.633 32.969 10.359 1 98.38 288 THR B O 1
ATOM 4695 N N . GLU B 1 289 ? -13.641 31.359 8.805 1 97.75 289 GLU B N 1
ATOM 4696 C CA . GLU B 1 289 ? -15.086 31.156 8.898 1 97.75 289 GLU B CA 1
ATOM 4697 C C . GLU B 1 289 ? -15.484 30.672 10.289 1 97.75 289 GLU B C 1
ATOM 4699 O O . GLU B 1 289 ? -16.484 31.109 10.852 1 97.75 289 GLU B O 1
ATOM 4704 N N . CYS B 1 290 ? -14.758 29.734 10.82 1 98.31 290 CYS B N 1
ATOM 4705 C CA . CYS B 1 290 ? -15.039 29.234 12.164 1 98.31 290 CYS B CA 1
ATOM 4706 C C . CYS B 1 290 ? -14.984 30.375 13.188 1 98.31 290 CYS B C 1
ATOM 4708 O O . CYS B 1 290 ? -15.898 30.516 14 1 98.31 290 CYS B O 1
ATOM 4710 N N . LEU B 1 291 ? -13.945 31.172 13.07 1 98.25 291 LEU B N 1
ATOM 4711 C CA . LEU B 1 291 ? -13.75 32.25 14.031 1 98.25 291 LEU B CA 1
ATOM 4712 C C . LEU B 1 291 ? -14.867 33.281 13.914 1 98.25 291 LEU B C 1
ATOM 4714 O O . LEU B 1 291 ? -15.398 33.75 14.922 1 98.25 291 LEU B O 1
ATOM 4718 N N . LEU B 1 292 ? -15.234 33.625 12.695 1 97.44 292 LEU B N 1
ATOM 4719 C CA . LEU B 1 292 ? -16.281 34.625 12.461 1 97.44 292 LEU B CA 1
ATOM 4720 C C . LEU B 1 292 ? -17.625 34.125 12.984 1 97.44 292 LEU B C 1
ATOM 4722 O O . LEU B 1 292 ? -18.5 34.938 13.312 1 97.44 292 LEU B O 1
ATOM 4726 N N . ASN B 1 293 ? -17.734 32.812 13.117 1 96.69 293 ASN B N 1
ATOM 4727 C CA . ASN B 1 293 ? -18.984 32.25 13.57 1 96.69 293 ASN B CA 1
ATOM 4728 C C . ASN B 1 293 ? -18.891 31.766 15.016 1 96.69 293 ASN B C 1
ATOM 4730 O O . ASN B 1 293 ? -19.766 31.031 15.5 1 96.69 293 ASN B O 1
ATOM 4734 N N . GLY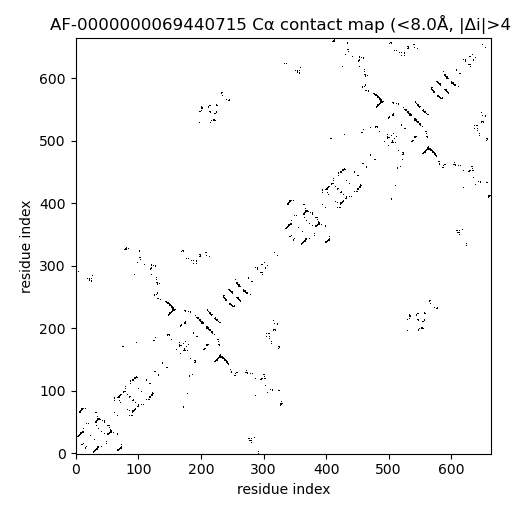 B 1 294 ? -17.797 32.031 15.664 1 96.12 294 GLY B N 1
ATOM 4735 C CA . GLY B 1 294 ? -17.641 31.797 17.094 1 96.12 294 GLY B CA 1
ATOM 4736 C C . GLY B 1 294 ? -17.422 30.328 17.422 1 96.12 294 GLY B C 1
ATOM 4737 O O . GLY B 1 294 ? -17.719 29.891 18.531 1 96.12 294 GLY B O 1
ATOM 4738 N N . ARG B 1 295 ? -16.938 29.562 16.469 1 96.25 295 ARG B N 1
ATOM 4739 C CA . ARG B 1 295 ? -16.656 28.156 16.703 1 96.25 295 ARG B CA 1
ATOM 4740 C C . ARG B 1 295 ? -15.289 27.969 17.344 1 96.25 295 ARG B C 1
ATOM 4742 O O . ARG B 1 295 ? -14.336 28.672 17.016 1 96.25 295 ARG B O 1
ATOM 4749 N N . ALA B 1 296 ? -15.188 26.984 18.234 1 95.31 296 ALA B N 1
ATOM 4750 C CA . ALA B 1 296 ? -13.938 26.734 18.953 1 95.31 296 ALA B CA 1
ATOM 4751 C C . ALA B 1 296 ? -13.078 25.719 18.219 1 95.31 296 ALA B C 1
ATOM 4753 O O . ALA B 1 296 ? -11.891 25.562 18.516 1 95.31 296 ALA B O 1
ATOM 4754 N N . GLN B 1 297 ? -13.672 24.969 17.297 1 97.25 297 GLN B N 1
ATOM 4755 C CA . GLN B 1 297 ? -12.93 24.016 16.484 1 97.25 297 GLN B CA 1
ATOM 4756 C C . GLN B 1 297 ? -13.602 23.812 15.133 1 97.25 297 GLN B C 1
ATOM 4758 O O . GLN B 1 297 ? -14.766 24.172 14.953 1 97.25 297 GLN B O 1
ATOM 4763 N N . SER B 1 298 ? -12.875 23.297 14.25 1 98.44 298 SER B N 1
ATOM 4764 C CA . SER B 1 298 ? -13.383 22.938 12.93 1 98.44 298 SER B CA 1
ATOM 4765 C C . SER B 1 298 ? -14.07 21.562 12.961 1 98.44 298 SER B C 1
ATOM 4767 O O . SER B 1 298 ? -13.57 20.641 13.594 1 98.44 298 SER B O 1
ATOM 4769 N N . SER B 1 299 ? -15.195 21.438 12.305 1 97.62 299 SER B N 1
ATOM 4770 C CA . SER B 1 299 ? -15.836 20.125 12.172 1 97.62 299 SER B CA 1
ATOM 4771 C C . SER B 1 299 ? -15.141 19.281 11.117 1 97.62 299 SER B C 1
ATOM 4773 O O . SER B 1 299 ? -15.305 18.047 11.094 1 97.62 299 SER B O 1
ATOM 4775 N N . VAL B 1 300 ? -14.352 19.875 10.234 1 98.19 300 VAL B N 1
ATOM 4776 C CA . VAL B 1 300 ? -13.617 19.172 9.195 1 98.19 300 VAL B CA 1
ATOM 4777 C C . VAL B 1 300 ? -12.305 18.625 9.766 1 98.19 300 VAL B C 1
ATOM 4779 O O . VAL B 1 300 ? -11.875 17.531 9.406 1 98.19 300 VAL B O 1
ATOM 4782 N N . MET B 1 301 ? -11.734 19.344 10.664 1 98.69 301 MET B N 1
ATOM 4783 C CA . MET B 1 301 ? -10.492 18.969 11.328 1 98.69 301 MET B CA 1
ATOM 4784 C C . MET B 1 301 ? -10.641 19.062 12.844 1 98.69 301 MET B C 1
ATOM 4786 O O . MET B 1 301 ? -9.969 19.859 13.492 1 98.69 301 MET B O 1
ATOM 4790 N N . PRO B 1 302 ? -11.445 18.219 13.383 1 98.62 302 PRO B N 1
ATOM 4791 C CA . PRO B 1 302 ? -11.633 18.266 14.836 1 98.62 302 PRO B CA 1
ATOM 4792 C C . PRO B 1 302 ? -10.367 17.906 15.602 1 98.62 302 PRO B C 1
ATOM 4794 O O . PRO B 1 302 ? -9.57 17.094 15.141 1 98.62 302 PRO B O 1
ATOM 4797 N N . LEU B 1 303 ? -10.234 18.438 16.766 1 98.69 303 LEU B N 1
ATOM 4798 C CA . LEU B 1 303 ? -9.062 18.219 17.609 1 98.69 303 LEU B CA 1
ATOM 4799 C C . LEU B 1 303 ? -8.93 16.75 17.984 1 98.69 303 LEU B C 1
ATOM 4801 O O . LEU B 1 303 ? -7.816 16.234 18.156 1 98.69 303 LEU B O 1
ATOM 4805 N N . ALA B 1 304 ? -10.031 16.031 18.047 1 98.62 304 ALA B N 1
ATOM 4806 C CA . ALA B 1 304 ? -10 14.594 18.328 1 98.62 304 ALA B CA 1
ATOM 4807 C C . ALA B 1 304 ? -9.258 13.836 17.234 1 98.62 304 ALA B C 1
ATOM 4809 O O . ALA B 1 304 ? -8.523 12.883 17.516 1 98.62 304 ALA B O 1
ATOM 4810 N N . ASP B 1 305 ? -9.484 14.25 15.961 1 98.81 305 ASP B N 1
ATOM 4811 C CA . ASP B 1 305 ? -8.773 13.625 14.852 1 98.81 305 ASP B CA 1
ATOM 4812 C C . ASP B 1 305 ? -7.27 13.883 14.945 1 98.81 305 ASP B C 1
ATOM 4814 O O . ASP B 1 305 ? -6.461 12.992 14.688 1 98.81 305 ASP B O 1
ATOM 4818 N N . THR B 1 306 ? -6.941 15.148 15.273 1 98.81 306 THR B N 1
ATOM 4819 C CA . THR B 1 306 ? -5.543 15.508 15.469 1 98.81 306 THR B CA 1
ATOM 4820 C C . THR B 1 306 ? -4.883 14.594 16.5 1 98.81 306 THR B C 1
ATOM 4822 O O . THR B 1 306 ? -3.795 14.062 16.25 1 98.81 306 THR B O 1
ATOM 4825 N N . LEU B 1 307 ? -5.516 14.406 17.562 1 98.81 307 LEU B N 1
ATOM 4826 C CA . LEU B 1 307 ? -4.977 13.594 18.641 1 98.81 307 LEU B CA 1
ATOM 4827 C C . LEU B 1 307 ? -4.863 12.133 18.219 1 98.81 307 LEU B C 1
ATOM 4829 O O . LEU B 1 307 ? -3.877 11.461 18.531 1 98.81 307 LEU B O 1
ATOM 4833 N N . ALA B 1 308 ? -5.883 11.609 17.531 1 98.88 308 ALA B N 1
ATOM 4834 C CA . ALA B 1 308 ? -5.867 10.227 17.047 1 98.88 308 ALA B CA 1
ATOM 4835 C C . ALA B 1 308 ? -4.684 9.984 16.125 1 98.88 308 ALA B C 1
ATOM 4837 O O . ALA B 1 308 ? -3.977 8.984 16.266 1 98.88 308 ALA B O 1
ATOM 4838 N N . VAL B 1 309 ? -4.469 10.875 15.211 1 98.94 309 VAL B N 1
ATOM 4839 C CA . VAL B 1 309 ? -3.363 10.758 14.266 1 98.94 309 VAL B CA 1
ATOM 4840 C C . VAL B 1 309 ? -2.033 10.828 15.008 1 98.94 309 VAL B C 1
ATOM 4842 O O . VAL B 1 309 ? -1.119 10.047 14.734 1 98.94 309 VAL B O 1
ATOM 4845 N N . GLN B 1 310 ? -1.964 11.766 15.969 1 98.81 310 GLN B N 1
ATOM 4846 C CA . GLN B 1 310 ? -0.752 11.906 16.766 1 98.81 310 GLN B CA 1
ATOM 4847 C C . GLN B 1 310 ? -0.423 10.609 17.5 1 98.81 310 GLN B C 1
ATOM 4849 O O . GLN B 1 310 ? 0.744 10.227 17.609 1 98.81 310 GLN B O 1
ATOM 4854 N N . ARG B 1 311 ? -1.397 9.953 18.031 1 98.88 311 ARG B N 1
ATOM 4855 C CA . ARG B 1 311 ? -1.194 8.695 18.734 1 98.88 311 ARG B CA 1
ATOM 4856 C C . ARG B 1 311 ? -0.652 7.621 17.812 1 98.88 311 ARG B C 1
ATOM 4858 O O . ARG B 1 311 ? 0.242 6.859 18.188 1 98.88 311 ARG B O 1
ATOM 4865 N N . VAL B 1 312 ? -1.187 7.516 16.641 1 98.94 312 VAL B N 1
ATOM 4866 C CA . VAL B 1 312 ? -0.723 6.547 15.648 1 98.94 312 VAL B CA 1
ATOM 4867 C C . VAL B 1 312 ? 0.744 6.809 15.312 1 98.94 312 VAL B C 1
ATOM 4869 O O . VAL B 1 312 ? 1.563 5.887 15.32 1 98.94 312 VAL B O 1
ATOM 4872 N N . LEU B 1 313 ? 1.073 8.07 15.047 1 98.94 313 LEU B N 1
ATOM 4873 C CA . LEU B 1 313 ? 2.439 8.445 14.695 1 98.94 313 LEU B CA 1
ATOM 4874 C C . LEU B 1 313 ? 3.4 8.125 15.836 1 98.94 313 LEU B C 1
ATOM 4876 O O . LEU B 1 313 ? 4.484 7.586 15.602 1 98.94 313 LEU B O 1
ATOM 4880 N N . ASN B 1 314 ? 2.961 8.5 17.031 1 98.81 314 ASN B N 1
ATOM 4881 C CA . ASN B 1 314 ? 3.797 8.242 18.188 1 98.81 314 ASN B CA 1
ATOM 4882 C C . ASN B 1 314 ? 4.082 6.75 18.359 1 98.81 314 ASN B C 1
ATOM 4884 O O . ASN B 1 314 ? 5.23 6.352 18.562 1 98.81 314 ASN B O 1
ATOM 4888 N N . THR B 1 315 ? 3.057 5.93 18.312 1 98.88 315 THR B N 1
ATOM 4889 C CA . THR B 1 315 ? 3.211 4.488 18.453 1 98.88 315 THR B CA 1
ATOM 4890 C C . THR B 1 315 ? 4.133 3.936 17.359 1 98.88 315 THR B C 1
ATOM 4892 O O . THR B 1 315 ? 4.996 3.1 17.641 1 98.88 315 THR B O 1
ATOM 4895 N N . ALA B 1 316 ? 3.961 4.352 16.141 1 98.94 316 ALA B N 1
ATOM 4896 C CA . ALA B 1 316 ? 4.816 3.924 15.031 1 98.94 316 ALA B CA 1
ATOM 4897 C C . ALA B 1 316 ? 6.273 4.293 15.297 1 98.94 316 ALA B C 1
ATOM 4899 O O . ALA B 1 316 ? 7.172 3.471 15.102 1 98.94 316 ALA B O 1
ATOM 4900 N N . CYS B 1 317 ? 6.504 5.559 15.734 1 98.88 317 CYS B N 1
ATOM 4901 C CA . CYS B 1 317 ? 7.855 6.012 16.047 1 98.88 317 CYS B CA 1
ATOM 4902 C C . CYS B 1 317 ? 8.484 5.156 17.141 1 98.88 317 CYS B C 1
ATOM 4904 O O . CYS B 1 317 ? 9.625 4.715 17.016 1 98.88 317 CYS B O 1
ATOM 4906 N N . GLU B 1 318 ? 7.703 4.914 18.172 1 98.62 318 GLU B N 1
ATOM 4907 C CA . GLU B 1 318 ? 8.195 4.094 19.266 1 98.62 318 GLU B CA 1
ATOM 4908 C C . GLU B 1 318 ? 8.602 2.705 18.781 1 98.62 318 GLU B C 1
ATOM 4910 O O . GLU B 1 318 ? 9.617 2.162 19.219 1 98.62 318 GLU B O 1
ATOM 4915 N N . GLN B 1 319 ? 7.832 2.137 17.906 1 98.81 319 GLN B N 1
ATOM 4916 C CA . GLN B 1 319 ? 8.117 0.813 17.375 1 98.81 319 GLN B CA 1
ATOM 4917 C C . GLN B 1 319 ? 9.414 0.813 16.562 1 98.81 319 GLN B C 1
ATOM 4919 O O . GLN B 1 319 ? 10.078 -0.218 16.453 1 98.81 319 GLN B O 1
ATOM 4924 N N . LEU B 1 320 ? 9.781 1.943 16.016 1 98.69 320 LEU B N 1
ATOM 4925 C CA . LEU B 1 320 ? 11.008 2.068 15.242 1 98.69 320 LEU B CA 1
ATOM 4926 C C . LEU B 1 320 ? 12.18 2.463 16.141 1 98.69 320 LEU B C 1
ATOM 4928 O O . LEU B 1 320 ? 13.312 2.576 15.68 1 98.69 320 LEU B O 1
ATOM 4932 N N . GLY B 1 321 ? 11.891 2.754 17.391 1 98.31 321 GLY B N 1
ATOM 4933 C CA . GLY B 1 321 ? 12.906 3.168 18.328 1 98.31 321 GLY B CA 1
ATOM 4934 C C . GLY B 1 321 ? 13.18 4.66 18.312 1 98.31 321 GLY B C 1
ATOM 4935 O O . GLY B 1 321 ? 14.273 5.105 18.656 1 98.31 321 GLY B O 1
ATOM 4936 N N . VAL B 1 322 ? 12.227 5.383 17.797 1 98.38 322 VAL B N 1
ATOM 4937 C CA . VAL B 1 322 ? 12.375 6.832 17.719 1 98.38 322 VAL B CA 1
ATOM 4938 C C . VAL B 1 322 ? 11.523 7.496 18.812 1 98.38 322 VAL B C 1
ATOM 4940 O O . VAL B 1 322 ? 10.32 7.246 18.906 1 98.38 322 VAL B O 1
ATOM 4943 N N . ASP B 1 323 ? 12.086 8.398 19.594 1 96.81 323 ASP B N 1
ATOM 4944 C CA . ASP B 1 323 ? 11.398 9.148 20.625 1 96.81 323 ASP B CA 1
ATOM 4945 C C . ASP B 1 323 ? 11.57 10.656 20.422 1 96.81 323 ASP B C 1
ATOM 4947 O O . ASP B 1 323 ? 12.688 11.164 20.422 1 96.81 323 ASP B O 1
ATOM 4951 N N . HIS B 1 324 ? 10.492 11.281 20.312 1 97.44 324 HIS B N 1
ATOM 4952 C CA . HIS B 1 324 ? 10.523 12.734 20.172 1 97.44 324 HIS B CA 1
ATOM 4953 C C . HIS B 1 324 ? 10.273 13.43 21.5 1 97.44 324 HIS B C 1
ATOM 4955 O O . HIS B 1 324 ? 9.703 12.836 22.422 1 97.44 324 HIS B O 1
ATOM 4961 N N . THR B 1 325 ? 10.711 14.641 21.594 1 97 325 THR B N 1
ATOM 4962 C CA . THR B 1 325 ? 10.516 15.461 22.781 1 97 325 THR B CA 1
ATOM 4963 C C . THR B 1 325 ? 10.055 16.859 22.391 1 97 325 THR B C 1
ATOM 4965 O O . THR B 1 325 ? 10.234 17.297 21.25 1 97 325 THR B O 1
ATOM 4968 N N . GLU B 1 326 ? 9.414 17.469 23.375 1 96.88 326 GLU B N 1
ATOM 4969 C CA . GLU B 1 326 ? 9.039 18.875 23.203 1 96.88 326 GLU B CA 1
ATOM 4970 C C . GLU B 1 326 ? 10.133 19.797 23.75 1 96.88 326 GLU B C 1
ATOM 4972 O O . GLU B 1 326 ? 10.836 19.453 24.688 1 96.88 326 GLU B O 1
ATOM 4977 N N . ASP B 1 327 ? 10.203 20.969 23.109 1 92.56 327 ASP B N 1
ATOM 4978 C CA . ASP B 1 327 ? 11.008 22 23.75 1 92.56 327 ASP B CA 1
ATOM 4979 C C . ASP B 1 327 ? 10.383 22.453 25.062 1 92.56 327 ASP B C 1
ATOM 4981 O O . ASP B 1 327 ? 9.188 22.25 25.297 1 92.56 327 ASP B O 1
ATOM 4985 N N . PRO B 1 328 ? 11.242 23.016 25.891 1 85 328 PRO B N 1
ATOM 4986 C CA . PRO B 1 328 ? 10.688 23.5 27.172 1 85 328 PRO B CA 1
ATOM 4987 C C . PRO B 1 328 ? 9.531 24.469 26.969 1 85 328 PRO B C 1
ATOM 4989 O O . PRO B 1 328 ? 9.445 25.141 25.938 1 85 328 PRO B O 1
ATOM 4992 N N . ALA B 1 329 ? 8.602 24.547 27.953 1 75.19 329 ALA B N 1
ATOM 4993 C CA . ALA B 1 329 ? 7.312 25.219 27.859 1 75.19 329 ALA B CA 1
ATOM 4994 C C . ALA B 1 329 ? 7.488 26.734 27.797 1 75.19 329 ALA B C 1
ATOM 4996 O O . ALA B 1 329 ? 6.609 27.453 27.312 1 75.19 329 ALA B O 1
ATOM 4997 N N . ASP B 1 330 ? 8.523 27.219 28.234 1 74.69 330 ASP B N 1
ATOM 4998 C CA . ASP B 1 330 ? 8.602 28.672 28.297 1 74.69 330 ASP B CA 1
ATOM 4999 C C . ASP B 1 330 ? 9.086 29.25 26.969 1 74.69 330 ASP B C 1
ATOM 5001 O O . ASP B 1 330 ? 10.047 28.75 26.375 1 74.69 330 ASP B O 1
ATOM 5005 N N . LEU B 1 331 ? 8.18 30.109 26.375 1 75.94 331 LEU B N 1
ATOM 5006 C CA . LEU B 1 331 ? 8.562 30.844 25.172 1 75.94 331 LEU B CA 1
ATOM 5007 C C . LEU B 1 331 ? 9.672 31.844 25.469 1 75.94 331 LEU B C 1
ATOM 5009 O O . LEU B 1 331 ? 9.555 32.625 26.406 1 75.94 331 LEU B O 1
ATOM 5013 N N . ASP B 1 332 ? 10.914 31.578 25.656 1 57.44 332 ASP B N 1
ATOM 5014 C CA . ASP B 1 332 ? 11.914 32.594 25.938 1 57.44 332 ASP B CA 1
ATOM 5015 C C . ASP B 1 332 ? 11.828 33.75 24.938 1 57.44 332 ASP B C 1
ATOM 5017 O O . ASP B 1 332 ? 11.422 33.562 23.781 1 57.44 332 ASP B O 1
#

InterPro domains:
  IPR000683 Gfo/Idh/MocA-like oxidoreductase, N-terminal [PF01408] (5-121)
  IPR036291 NAD(P)-binding domain superfamily [SSF51735] (3-158)
  IPR050984 Gfo/Idh/MocA domain-containing protein [PTHR22604] (2-328)
  IPR055170 GFO/IDH/MocA-like oxidoreductase domain [PF22725] (133-247)

Foldseek 3Di:
DDQAAEEEEEDCDDVVLQLLVCQVVAPRYHDAEYEDCQQVVQVVSCVVSVHNYYYNALLVVLQDPRHAAYEYDAFQLALLLSLLSNVVSQHAYEYEFPNHLALVSLVVSVVSLVVSLHAYFYLLLLLQAQANVVVLVCVVVCVQHAWFEKEWEFEDADDDDCPDLQQDLQRSHAFCRVPVLQQLLSCCLRPNQFPAKDKDADHDPNGHGAKIWMWTHHPVGGIYTYIYGNRHGDQCKMKTHGPFWIKTQGGNSSQGQKMWTGGPPDDIDIDGRHADRSSSSRVVNQSGVCVVVSHRYGPSGGSVSSSSSSVRSQVNCVNHVHDHHHDDNHRD/DDQAAEEEEEDCDDVVLQLLVCQVVAPRYHDAEYEDCQQVVQVVSCVVSVHNYYYNALLVVLQDPRHAAYEYDAFQLALLLSLLSNVVSLHAYEYEFPNHLALVSLVVSVVSLVVSVHAYFYQLLLLQAQANVVVLVCVVVCVQHAWFEKEWEFEDADDDDQPDLQQDLQRSHAFCRVPVLQQLLSCCLRPNQFPAKDKDADHDPNGHGAKMWMWTHHPVGGIYTYIYGNRHGDQCKMKTHGPFWIKTQGGNSSQGQKMWTGGPPDDIDIDGRHADRSSSSRVVNQSGVCVVVSHRYGPSGGSVSSSSSSVRSQVNCVNHVHDHHHDDNHRD

pLDDT: mean 97.37, std 4.32, range [56.72, 99.0]

Solvent-accessible surface area (backbone atoms only — not comparable to full-atom values): 32331 Å² total; per-residue (Å²): 122,74,86,50,42,26,26,27,38,38,31,83,42,70,69,39,51,55,43,58,69,16,33,87,72,17,81,48,41,39,65,45,31,30,15,19,86,41,43,68,58,12,42,51,51,17,63,77,68,70,29,83,31,57,22,47,29,63,64,59,49,53,65,37,87,77,45,48,30,35,39,38,44,54,53,29,13,45,32,38,22,53,49,43,54,32,43,74,59,65,23,24,39,35,29,37,63,43,57,29,44,34,50,69,40,41,50,51,43,51,51,52,25,61,75,68,63,34,29,44,34,62,46,55,43,38,72,45,24,48,24,46,45,49,52,51,50,40,48,76,70,43,67,20,42,57,72,44,39,32,40,31,39,35,28,39,63,58,82,91,42,71,82,37,56,63,34,16,50,88,35,40,22,16,18,51,53,73,41,30,47,56,50,47,42,52,41,34,74,72,72,41,80,62,73,44,73,48,45,45,32,33,62,42,96,67,50,19,40,28,30,37,30,33,34,37,32,34,92,83,17,34,26,32,27,30,37,24,21,37,60,20,51,48,74,15,39,32,37,43,34,11,55,42,13,33,37,40,32,38,62,39,44,69,72,25,40,33,30,34,44,36,36,78,99,47,75,72,45,75,44,83,25,64,51,60,84,82,32,47,24,43,43,51,38,51,53,40,51,30,52,71,68,70,39,45,52,45,91,91,49,33,63,67,58,55,50,49,42,39,46,49,51,48,52,35,33,50,66,66,67,31,82,61,59,65,48,68,69,67,74,124,122,74,85,50,44,26,27,29,38,37,32,81,41,71,68,40,52,56,43,58,69,15,35,88,72,18,82,49,41,38,66,45,32,30,13,20,86,41,42,67,60,13,42,52,51,17,62,77,67,71,28,84,32,58,22,47,29,61,63,59,50,53,66,37,88,77,44,46,31,34,39,40,45,53,52,30,14,46,31,38,22,54,48,43,52,31,44,75,58,64,22,25,40,38,29,37,61,43,57,32,42,33,52,69,42,40,49,51,41,52,51,51,24,61,75,69,63,33,29,44,35,63,47,56,42,38,70,45,25,48,24,46,44,50,51,50,51,39,49,76,70,43,67,19,42,58,72,44,38,31,40,32,40,34,27,39,64,55,83,92,43,72,82,38,58,61,36,16,51,88,36,39,20,13,17,51,54,72,39,30,46,57,51,50,42,50,42,32,73,72,72,40,80,62,75,45,74,48,44,44,33,34,63,42,97,67,50,18,40,28,31,36,29,32,34,36,33,32,93,81,20,34,28,30,28,29,37,25,21,37,59,20,50,48,74,15,39,32,37,45,32,12,56,42,14,32,37,39,32,39,64,39,43,68,70,24,39,33,31,32,43,36,37,80,98,47,74,72,44,75,43,84,24,64,51,60,82,83,30,46,22,45,44,50,39,51,52,43,52,31,52,70,68,71,40,45,52,43,89,90,50,34,64,67,56,54,50,50,42,39,45,50,51,48,53,36,33,49,65,67,68,32,82,61,56,66,48,70,66,70,75,124

Nearest PDB structures (foldseek):
  2o48-assembly1_X  TM=9.391E-01  e=5.759E-36  Macaca fascicularis
  3evn-assembly1_A  TM=9.218E-01  e=2.341E-30  Streptococcus agalactiae serogroup V
  3e9m-assembly1_D  TM=9.393E-01  e=6.002E-29  Enterococcus faecalis
  5yaq-assembly1_D  TM=8.881E-01  e=1.739E-27  Paracoccus laeviglucosivorans
  3ezy-assembly1_B  TM=8.268E-01  e=2.823E-22  Thermotoga maritima